Protein 3ICI (pdb70)

Foldseek 3Di:
DPPVVVVCFAAWFFWKKKFFKAFFNRTLGIWMKGWRCVVQVVVVVFQQCQQACVVVHHAAFAFQFAAAAQWKTKTTARPPNHPPHAFTPVGRFAFQRFLPAAQQFFFWKWFDADFGRGGGRMIIGTHTRDRVCRPTIHTTIGTDDCVVSRVVVNPADDDPRRGHPTTMGRNHMHMDGDPDIDGDDSD/DPPVVLPFFAWFFWKKKFFKDFFHRGLGIWMKGWRCVVQVVVRVQQQCQQACVVVHHAAFAFQFAAAAQWKTKTTARPPNHPPHAFTPVGRFAFQRFLPAAQQFFFWKWFDADFGRGGGRMIIGTHTRDRVCRPPIHTTIGTPDCVVSRVVVNPADADPRRGHPTTIGRNHMHIDGDPDIDTDDSD/DDDCVPRND

Organism: Homo sapiens (NCBI:txid9606)

Sequence (382 aa):
GPLGSDEKKGPKKVTVKVYFDLRIGDEDVGRVIFGLLFGKTVPKTVDNFVALATGEKGFGYKNSKFHRVIKDFMIQGGDFTRGDGTGGKSIYGERFPDENFKLKHYGPGWVSMANAGKDTTNGSQFFITTVKTAWLDGKHVVFGKKVLEGMEVVRKVESTKTDSRDKPLKDVIIADCGKIEVEKPFAIAKEGPLGSDEKGPKVTVKVYFDLRIGDEDVGRVIIFGLFGKTVPKTVDNFVALATGEKGFGYKNSSKFHRVIKDFMIQGGDFTRGDGTGGKKSIYGERFPDENFKLKHYGPGWVSMANAGKDTTNGSQFFITTVKTAWLDGKHVVFGKKVLEGMEVVRKVESSTKTDSRDKPLKDVIIADCGKIEVEKPFAIAKEDWNEDMDGE

Radius of gyration: 25.41 Å; Cα contacts (8 Å, |Δi|>4): 1020; chains: 3; bounding box: 58×54×87 Å

GO terms:
  GO:0005515 protein binding (F, IPI)
  GO:0003755 peptidyl-prolyl cis-trans isomerase activity (F, IDA)
  GO:0030593 neutrophil chemotaxis (P, IDA)
  GO:0042470 melanosome (C, EXP)
  GO:0005783 endoplasmic reticulum (C, TAS)
  GO:0048471 perinuclear region of cytoplasm (C, IDA)
  GO:0044794 host-mediated activation of viral process (P, IMP)
  GO:0044829 host-mediated activation of viral genome replication (P, IMP)
  GO:0070063 RNA polymerase binding (F, IPI)
  GO:0005788 endoplasmic reticulum lumen (C, TAS)
  GO:0005829 cytosol (C, TAS)
  GO:0005783 endoplasmic reticulum (C, IDA)
  GO:0006457 protein folding (P, IDA)
  GO:0070062 extracellular exosome (C, HDA)
  GO:0005634 nucleus (C, HDA)
  GO:0005925 focal adhesion (C, HDA)
  GO:0016020 membrane (C, HDA)
  GO:0040018 positive regulation of multicellular organism growth (P, IMP)
  GO:0003723 RNA binding (F, HDA)
  GO:0050821 protein stabilization (P, IMP)

Nearest PDB structures (foldseek):
  4fru-assembly1_A  TM=9.975E-01  e=6.903E-37  Equus caballus
  1cyn-assembly1_A  TM=9.947E-01  e=7.311E-37  Homo sapiens
  4frv-assembly1_A  TM=9.954E-01  e=5.782E-36  Equus caballus
  2rmc-assembly4_G  TM=9.962E-01  e=2.251E-31  Mus musculus
  1h0p-assembly1_A  TM=9.888E-01  e=3.000E-31  Caenorhabditis elegans

CATH classification: 2.40.100.10

B-factor: mean 16.29, std 9.87, range [3.29, 56.65]

Solvent-accessible surface area: 17872 Å² total; per-residue (Å²): 88,103,147,53,83,71,109,163,69,0,0,35,0,31,20,42,0,39,0,36,4,62,19,26,113,114,104,13,32,110,1,21,0,0,0,0,16,130,3,0,52,122,1,3,82,0,0,17,6,0,3,51,31,108,110,73,58,14,0,117,82,10,42,2,16,96,4,50,124,99,50,8,0,17,0,0,2,43,63,156,14,86,30,76,3,5,70,2,42,101,36,118,92,13,85,27,48,32,78,35,3,111,1,34,2,57,1,0,0,0,0,14,44,96,36,176,59,41,1,5,1,18,0,10,1,0,1,46,128,0,50,142,24,36,41,128,30,1,2,0,0,38,12,53,94,8,50,113,5,0,94,87,0,3,65,23,157,48,29,109,160,47,48,3,76,131,25,0,36,0,35,55,12,5,98,58,118,24,156,175,48,73,35,24,44,75,123,90,99,151,65,93,74,126,126,11,16,67,0,32,18,42,0,41,0,38,3,69,15,31,124,110,103,14,32,110,1,16,0,0,0,0,18,150,26,0,59,131,1,2,81,0,0,14,6,1,3,50,31,112,106,71,50,12,0,113,93,10,31,1,3,51,3,54,117,99,51,6,0,25,0,0,1,35,57,47,13,65,30,104,8,6,68,4,42,104,37,118,96,11,85,23,47,32,75,144,12,112,0,32,2,58,2,0,0,0,0,15,44,97,38,164,55,40,1,5,1,19,0,11,1,0,5,46,129,0,50,145,24,41,42,125,29,0,2,0,0,27,14,52,103,11,38,115,8,0,103,95,0,9,64,20,155,47,53,123,130,49,70,6,98,120,39,0,39,0,35,53,12,5,96,60,123,26,167,160,58,72,31,22,41,112,125,169,115,73,58,75,40,2,0,85

Structure (mmCIF, N/CA/C/O backbone):
data_3ICI
#
_entry.id   3ICI
#
_cell.length_a   43.411
_cell.length_b   44.295
_cell.length_c   55.427
_cell.angle_alpha   89.94
_cell.angle_beta   94.46
_cell.angle_gamma   114.03
#
_symmetry.space_group_name_H-M   'P 1'
#
loop_
_entity.id
_entity.type
_entity.pdbx_description
1 polymer 'Peptidyl-prolyl cis-trans isomerase B'
2 polymer Calnexin
3 non-polymer 'ZINC ION'
4 non-polymer '2-(N-MORPHOLINO)-ETHANESULFONIC ACID'
5 water water
#
loop_
_atom_site.group_PDB
_atom_site.id
_atom_site.type_symbol
_atom_site.label_atom_id
_atom_site.label_alt_id
_atom_site.label_comp_id
_atom_site.label_asym_id
_atom_site.label_entity_id
_atom_site.label_seq_id
_atom_site.pdbx_PDB_ins_code
_atom_site.Cartn_x
_atom_site.Cartn_y
_atom_site.Cartn_z
_atom_site.occupancy
_atom_site.B_iso_or_equiv
_atom_site.auth_seq_id
_atom_site.auth_comp_id
_atom_site.auth_asym_id
_atom_site.auth_atom_id
_atom_site.pdbx_PDB_model_num
ATOM 1 N N . GLY A 1 1 ? -9.789 4.648 -39.654 1.00 22.69 -3 GLY A N 1
ATOM 2 C CA . GLY A 1 1 ? -10.450 5.356 -38.537 1.00 21.65 -3 GLY A CA 1
ATOM 3 C C . GLY A 1 1 ? -11.953 5.558 -38.676 1.00 21.19 -3 GLY A C 1
ATOM 4 O O . GLY A 1 1 ? -12.496 6.471 -38.056 1.00 20.90 -3 GLY A O 1
ATOM 5 N N . PRO A 1 2 ? -12.644 4.734 -39.493 1.00 21.06 -2 PRO A N 1
ATOM 6 C CA . PRO A 1 2 ? -14.116 4.828 -39.492 1.00 21.04 -2 PRO A CA 1
ATOM 7 C C . PRO A 1 2 ? -14.723 4.747 -38.083 1.00 20.98 -2 PRO A C 1
ATOM 8 O O . PRO A 1 2 ? -14.306 3.904 -37.284 1.00 20.69 -2 PRO A O 1
ATOM 12 N N . LEU A 1 3 ? -15.703 5.612 -37.801 1.00 21.61 -1 LEU A N 1
ATOM 13 C CA . LEU A 1 3 ? -16.217 5.813 -36.426 1.00 22.09 -1 LEU A CA 1
ATOM 14 C C . LEU A 1 3 ? -17.057 4.675 -35.862 1.00 23.49 -1 LEU A C 1
ATOM 15 O O . LEU A 1 3 ? -17.050 4.446 -34.639 1.00 22.96 -1 LEU A O 1
ATOM 20 N N . GLY A 1 4 ? -17.800 3.994 -36.735 1.00 25.11 0 GLY A N 1
ATOM 21 C CA . GLY A 1 4 ? -18.570 2.814 -36.322 1.00 27.11 0 GLY A CA 1
ATOM 22 C C . GLY A 1 4 ? -17.635 1.769 -35.741 1.00 28.36 0 GLY A C 1
ATOM 23 O O . GLY A 1 4 ? -17.829 1.302 -34.606 1.00 29.27 0 GLY A O 1
ATOM 24 N N . SER A 1 5 ? -16.613 1.417 -36.518 1.00 29.21 1 SER A N 1
ATOM 25 C CA . SER A 1 5 ? -15.567 0.508 -36.076 1.00 30.06 1 SER A CA 1
ATOM 26 C C . SER A 1 5 ? -14.891 1.002 -34.797 1.00 30.41 1 SER A C 1
ATOM 27 O O . SER A 1 5 ? -14.847 0.271 -33.795 1.00 30.54 1 SER A O 1
ATOM 30 N N . ASP A 1 6 ? -14.375 2.235 -34.829 1.00 30.18 2 ASP A N 1
ATOM 31 C CA . ASP A 1 6 ? -13.741 2.849 -33.650 1.00 30.20 2 ASP A CA 1
ATOM 32 C C . ASP A 1 6 ? -14.586 2.675 -32.370 1.00 31.03 2 ASP A C 1
ATOM 33 O O . ASP A 1 6 ? -14.056 2.241 -31.338 1.00 31.30 2 ASP A O 1
ATOM 38 N N . GLU A 1 7 ? -15.879 3.037 -32.443 1.00 31.56 3 GLU A N 1
ATOM 39 C CA . GLU A 1 7 ? -16.821 2.954 -31.301 1.00 31.98 3 GLU A CA 1
ATOM 40 C C . GLU A 1 7 ? -16.920 1.535 -30.732 1.00 31.75 3 GLU A C 1
ATOM 41 O O . GLU A 1 7 ? -17.021 1.348 -29.515 1.00 31.59 3 GLU A O 1
ATOM 47 N N . LYS A 1 8 ? -16.885 0.543 -31.617 1.00 31.42 4 LYS A N 1
ATOM 48 C CA . LYS A 1 8 ? -16.819 -0.854 -31.197 1.00 31.47 4 LYS A CA 1
ATOM 49 C C . LYS A 1 8 ? -15.419 -1.211 -30.678 1.00 31.43 4 LYS A C 1
ATOM 50 O O . LYS A 1 8 ? -14.520 -0.360 -30.576 1.00 30.34 4 LYS A O 1
ATOM 56 N N . LYS A 1 10 ? -12.352 0.814 -28.330 1.00 20.60 6 LYS A N 1
ATOM 57 C CA . LYS A 1 10 ? -12.982 1.495 -27.197 1.00 19.30 6 LYS A CA 1
ATOM 58 C C . LYS A 1 10 ? -12.913 0.644 -25.926 1.00 18.09 6 LYS A C 1
ATOM 59 O O . LYS A 1 10 ? -13.405 -0.493 -25.877 1.00 17.94 6 LYS A O 1
ATOM 65 N N . GLY A 1 11 ? -12.318 1.221 -24.895 1.00 16.22 7 GLY A N 1
ATOM 66 C CA . GLY A 1 11 ? -12.095 0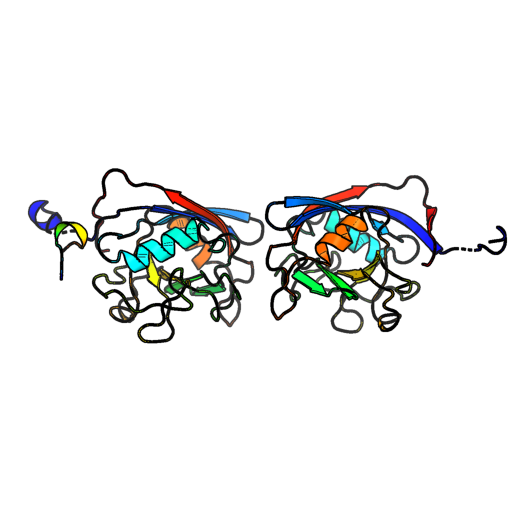.498 -23.646 1.00 14.48 7 GLY A CA 1
ATOM 67 C C . GLY A 1 11 ? -13.026 0.846 -22.496 1.00 13.90 7 GLY A C 1
ATOM 68 O O . GLY A 1 11 ? -14.167 1.336 -22.699 1.00 13.17 7 GLY A O 1
ATOM 69 N N . PRO A 1 12 ? -12.550 0.593 -21.263 1.00 12.74 8 PRO A N 1
ATOM 70 C CA . PRO A 1 12 ? -13.353 0.741 -20.053 1.00 12.07 8 PRO A CA 1
ATOM 71 C C . PRO A 1 12 ? -13.650 2.205 -19.746 1.00 11.16 8 PRO A C 1
ATOM 72 O O . PRO A 1 12 ? -12.974 3.102 -20.263 1.00 9.79 8 PRO A O 1
ATOM 76 N N . LYS A 1 13 ? -14.680 2.427 -18.934 1.00 10.69 9 LYS A N 1
ATOM 77 C CA A LYS A 1 13 ? -15.074 3.776 -18.578 0.50 10.05 9 LYS A CA 1
ATOM 78 C CA B LYS A 1 13 ? -15.103 3.765 -18.551 0.50 10.10 9 LYS A CA 1
ATOM 79 C C . LYS A 1 13 ? -14.395 4.222 -17.298 1.00 8.86 9 LYS A C 1
ATOM 80 O O . LYS A 1 13 ? -14.375 3.494 -16.297 1.00 8.16 9 LYS A O 1
ATOM 91 N N . VAL A 1 14 ? -13.831 5.426 -17.357 1.00 8.55 10 VAL A N 1
ATOM 92 C CA . VAL A 1 14 ? -13.277 6.085 -16.197 1.00 8.15 10 VAL A CA 1
ATOM 93 C C . VAL A 1 14 ? -14.417 6.602 -15.340 1.00 8.11 10 VAL A C 1
ATOM 94 O O . VAL A 1 14 ? -15.262 7.375 -15.824 1.00 8.24 10 VAL A O 1
ATOM 98 N N . THR A 1 15 ? -14.424 6.220 -14.069 1.00 6.96 11 THR A N 1
ATOM 99 C CA . THR A 1 15 ? -15.544 6.547 -13.153 1.00 8.04 11 THR A CA 1
ATOM 100 C C . THR A 1 15 ? -15.138 7.467 -12.002 1.00 7.49 11 THR A C 1
ATOM 101 O O . THR A 1 15 ? -15.993 7.968 -11.249 1.00 7.86 11 THR A O 1
ATOM 105 N N . VAL A 1 16 ? -13.824 7.673 -11.853 1.00 6.70 12 VAL A N 1
ATOM 106 C CA . VAL A 1 16 ? -13.268 8.506 -10.793 1.00 6.09 12 VAL A CA 1
ATOM 107 C C . VAL A 1 16 ? -11.804 8.725 -11.163 1.00 6.17 12 VAL A C 1
ATOM 108 O O . VAL A 1 16 ? -11.231 7.946 -11.914 1.00 6.71 12 VAL A O 1
ATOM 112 N N . LYS A 1 17 ? -11.231 9.795 -10.644 1.00 6.25 13 LYS A N 1
ATOM 113 C CA . LYS A 1 17 ? -9.813 10.140 -10.867 1.00 7.32 13 LYS A CA 1
ATOM 114 C C . LYS A 1 17 ? -9.095 10.270 -9.534 1.00 7.64 13 LYS A C 1
ATOM 115 O O . LYS A 1 17 ? -9.722 10.579 -8.496 1.00 7.62 13 LYS A O 1
ATOM 121 N N . VAL A 1 18 ? -7.781 10.042 -9.585 1.00 7.51 14 VAL A N 1
ATOM 122 C CA . VAL A 1 18 ? -6.893 10.283 -8.468 1.00 7.55 14 VAL A CA 1
ATOM 123 C C . VAL A 1 18 ? -5.726 11.117 -8.975 1.00 7.05 14 VAL A C 1
ATOM 124 O O . VAL A 1 18 ? -5.238 10.896 -10.103 1.00 7.37 14 VAL A O 1
ATOM 128 N N . TYR A 1 19 ? -5.301 12.065 -8.150 1.00 6.85 15 TYR A N 1
ATOM 129 C CA . TYR A 1 19 ? -4.038 12.794 -8.407 1.00 7.64 15 TYR A CA 1
ATOM 130 C C . TYR A 1 19 ? -2.937 12.428 -7.428 1.00 7.18 15 TYR A C 1
ATOM 131 O O . TYR A 1 19 ? -3.183 12.210 -6.226 1.00 5.92 15 TYR A O 1
ATOM 140 N N . PHE A 1 20 ? -1.704 12.403 -7.946 1.00 7.45 16 PHE A N 1
ATOM 141 C CA . PHE A 1 20 ? -0.497 12.401 -7.105 1.00 8.14 16 PHE A CA 1
ATOM 142 C C . PHE A 1 20 ? 0.303 13.641 -7.462 1.00 7.38 16 PHE A C 1
ATOM 143 O O . PHE A 1 20 ? 0.578 13.862 -8.622 1.00 7.96 16 PHE A O 1
ATOM 151 N N . ASP A 1 21 ? 0.701 14.425 -6.458 1.00 8.75 17 ASP A N 1
ATOM 152 C CA . ASP A 1 21 ? 1.763 15.436 -6.647 1.00 9.26 17 ASP A CA 1
ATOM 153 C C . ASP A 1 21 ? 3.081 14.827 -6.188 1.00 9.38 17 ASP A C 1
ATOM 154 O O . ASP A 1 21 ? 3.183 14.371 -5.039 1.00 9.15 17 ASP A O 1
ATOM 159 N N . LEU A 1 22 ? 4.069 14.793 -7.087 1.00 9.47 18 LEU A N 1
ATOM 160 C CA . LEU A 1 22 ? 5.292 14.033 -6.864 1.00 9.32 18 LEU A CA 1
ATOM 161 C C . LEU A 1 22 ? 6.494 14.946 -6.615 1.00 10.10 18 LEU A C 1
ATOM 162 O O . LEU A 1 22 ? 6.520 16.067 -7.106 1.00 11.21 18 LEU A O 1
ATOM 167 N N . ARG A 1 23 ? 7.441 14.432 -5.844 1.00 10.44 19 ARG A N 1
ATOM 168 C CA . ARG A 1 23 ? 8.705 15.142 -5.569 1.00 12.81 19 ARG A CA 1
ATOM 169 C C . ARG A 1 23 ? 9.858 14.200 -5.802 1.00 13.19 19 ARG A C 1
ATOM 170 O O . ARG A 1 23 ? 9.771 13.009 -5.475 1.00 13.75 19 ARG A O 1
ATOM 178 N N . ILE A 1 24 ? 10.939 14.709 -6.391 1.00 13.96 20 ILE A N 1
ATOM 179 C CA . ILE A 1 24 ? 12.158 13.928 -6.499 1.00 14.55 20 ILE A CA 1
ATOM 180 C C . ILE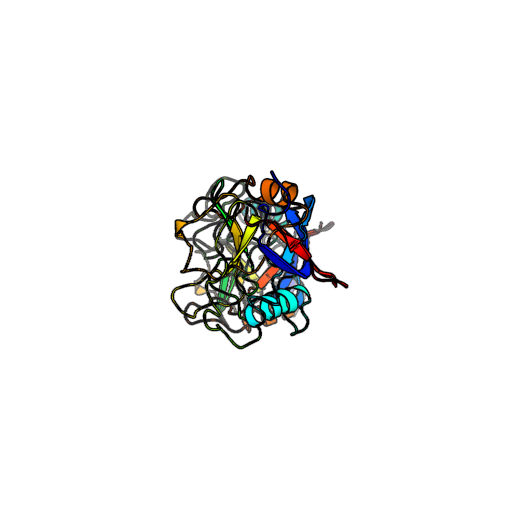 A 1 24 ? 13.230 14.712 -5.767 1.00 15.04 20 ILE A C 1
ATOM 181 O O . ILE A 1 24 ? 13.594 15.798 -6.201 1.00 15.37 20 ILE A O 1
ATOM 186 N N . GLY A 1 25 ? 13.722 14.133 -4.681 1.00 17.01 21 GLY A N 1
ATOM 187 C CA . GLY A 1 25 ? 14.578 14.855 -3.727 1.00 19.07 21 GLY A CA 1
ATOM 188 C C . GLY A 1 25 ? 13.759 16.006 -3.186 1.00 20.68 21 GLY A C 1
ATOM 189 O O . GLY A 1 25 ? 12.602 15.822 -2.793 1.00 20.42 21 GLY A O 1
ATOM 190 N N . ASP A 1 26 ? 14.328 17.209 -3.189 1.00 22.14 22 ASP A N 1
ATOM 191 C CA . ASP A 1 26 ? 13.604 18.374 -2.677 1.00 23.33 22 ASP A CA 1
ATOM 192 C C . ASP A 1 26 ? 12.908 19.165 -3.786 1.00 23.03 22 ASP A C 1
ATOM 193 O O . ASP A 1 26 ? 12.499 20.319 -3.578 1.00 23.58 22 ASP A O 1
ATOM 198 N N . GLU A 1 27 ? 12.775 18.551 -4.958 1.00 22.11 23 GLU A N 1
ATOM 199 C CA . GLU A 1 27 ? 12.203 19.225 -6.116 1.00 22.21 23 GLU A CA 1
ATOM 200 C C . GLU A 1 27 ? 10.789 18.728 -6.447 1.00 20.88 23 GLU A C 1
ATOM 201 O O . GLU A 1 27 ? 10.586 17.533 -6.638 1.00 19.92 23 GLU A O 1
ATOM 207 N N . ASP A 1 28 ? 9.836 19.650 -6.546 1.00 19.94 24 ASP A N 1
ATOM 208 C CA . ASP A 1 28 ? 8.497 19.307 -7.058 1.00 19.59 24 ASP A CA 1
ATOM 209 C C . ASP A 1 28 ? 8.612 19.004 -8.542 1.00 19.08 24 ASP A C 1
ATOM 210 O O . ASP A 1 28 ? 9.213 19.787 -9.300 1.00 19.45 24 ASP A O 1
ATOM 215 N N . VAL A 1 29 ? 8.060 17.867 -8.980 1.00 17.10 25 VAL A N 1
ATOM 216 C CA . VAL A 1 29 ? 8.147 17.519 -10.413 1.00 15.40 25 VAL A CA 1
ATOM 217 C C . VAL A 1 29 ? 6.806 17.520 -11.162 1.00 14.87 25 VAL A C 1
ATOM 218 O O . VAL A 1 29 ? 6.766 17.372 -12.387 1.00 15.06 25 VAL A O 1
ATOM 222 N N . GLY A 1 30 ? 5.712 17.663 -10.434 1.00 13.22 26 GLY A N 1
ATOM 223 C CA . GLY A 1 30 ? 4.420 17.792 -11.086 1.00 11.28 26 GLY A CA 1
ATOM 224 C C . GLY A 1 30 ? 3.374 16.800 -10.625 1.00 10.64 26 GLY A C 1
ATOM 225 O O . GLY A 1 30 ? 3.612 16.002 -9.723 1.00 11.39 26 GLY A O 1
ATOM 226 N N . ARG A 1 31 ? 2.211 16.895 -11.262 1.00 11.33 27 ARG A N 1
ATOM 227 C CA . ARG A 1 31 ? 1.024 16.118 -10.931 1.00 10.70 27 ARG A CA 1
ATOM 228 C C . ARG A 1 31 ? 0.772 15.046 -11.979 1.00 10.15 27 ARG A C 1
ATOM 229 O O . ARG A 1 31 ? 0.899 15.297 -13.191 1.00 10.08 27 ARG A O 1
ATOM 237 N N . VAL A 1 32 ? 0.392 13.863 -11.493 1.00 9.84 28 VAL A N 1
ATOM 238 C CA . VAL A 1 32 ? -0.047 12.772 -12.347 1.00 9.49 28 VAL A CA 1
ATOM 239 C C . VAL A 1 32 ? -1.521 12.536 -11.987 1.00 7.79 28 VAL A C 1
ATOM 240 O O . VAL A 1 32 ? -1.872 12.523 -10.805 1.00 8.72 28 VAL A O 1
ATOM 244 N N . ILE A 1 33 ? -2.356 12.329 -12.997 1.00 7.13 29 ILE A N 1
ATOM 245 C CA . ILE A 1 33 ? -3.788 12.095 -12.776 1.00 7.56 29 ILE A CA 1
ATOM 246 C C . ILE A 1 33 ? -4.139 10.778 -13.425 1.00 5.88 29 ILE A C 1
ATOM 247 O O . ILE A 1 33 ? -3.843 10.573 -14.614 1.00 5.98 29 ILE A O 1
ATOM 252 N N . PHE A 1 34 ? -4.765 9.895 -12.633 1.00 6.49 30 PHE A N 1
ATOM 253 C CA . PHE A 1 34 ? -5.161 8.559 -13.095 1.00 5.58 30 PHE A CA 1
ATOM 254 C C . PHE A 1 34 ? -6.643 8.566 -13.234 1.00 5.64 30 PHE A C 1
ATOM 255 O O . PHE A 1 34 ? -7.338 9.190 -12.452 1.00 6.66 30 PHE A O 1
ATOM 263 N N . GLY A 1 35 ? -7.114 7.863 -14.244 1.00 5.75 31 GLY A N 1
ATOM 264 C CA . GLY A 1 35 ? -8.536 7.580 -14.413 1.00 6.74 31 GLY A CA 1
ATOM 265 C C . GLY A 1 35 ? -8.683 6.126 -14.025 1.00 6.73 31 GLY A C 1
ATOM 266 O O . GLY A 1 35 ? -7.930 5.274 -14.480 1.00 7.68 31 GLY A O 1
ATOM 267 N N . LEU A 1 36 ? -9.660 5.838 -13.165 1.00 6.33 32 LEU A N 1
ATOM 268 C CA A LEU A 1 36 ? -9.822 4.500 -12.613 0.50 5.72 32 LEU A CA 1
ATOM 269 C CA B LEU A 1 36 ? -9.826 4.500 -12.600 0.50 5.66 32 LEU A CA 1
ATOM 270 C C . LEU A 1 36 ? -11.117 3.877 -13.087 1.00 6.13 32 LEU A C 1
ATOM 271 O O . LEU A 1 36 ? -12.089 4.587 -13.291 1.00 5.51 32 LEU A O 1
ATOM 280 N N . PHE A 1 37 ? -11.082 2.564 -13.273 1.00 5.42 33 PHE A N 1
ATOM 281 C CA . PHE A 1 37 ? -12.206 1.828 -13.913 1.00 6.81 33 PHE A CA 1
ATOM 282 C C . PHE A 1 37 ? -13.092 1.174 -12.882 1.00 7.29 33 PHE A C 1
ATOM 283 O O . PHE A 1 37 ? -13.062 -0.059 -12.697 1.00 6.96 33 PHE A O 1
ATOM 291 N N . GLY A 1 38 ? -13.879 2.013 -12.220 1.00 8.81 34 GLY A N 1
ATOM 292 C CA . GLY A 1 38 ? -14.616 1.597 -11.029 1.00 9.76 34 GLY A CA 1
ATOM 293 C C . GLY A 1 38 ? -15.849 0.769 -11.288 1.00 11.32 34 GLY A C 1
ATOM 294 O O . GLY A 1 38 ? -16.404 0.208 -10.352 1.00 12.93 34 GLY A O 1
ATOM 295 N N . LYS A 1 39 ? -16.294 0.696 -12.535 1.00 10.91 35 LYS A N 1
ATOM 296 C CA . LYS A 1 39 ? -17.348 -0.284 -12.879 1.00 12.13 35 LYS A CA 1
ATOM 297 C C . LYS A 1 39 ? -16.782 -1.637 -13.309 1.00 11.77 35 LYS A C 1
ATOM 298 O O . LYS A 1 39 ? -17.500 -2.650 -13.311 1.00 12.82 35 LYS A O 1
ATOM 304 N N . THR A 1 40 ? -15.507 -1.669 -13.683 1.00 9.59 36 THR A N 1
ATOM 305 C CA . THR A 1 40 ? -14.870 -2.882 -14.183 1.00 9.56 36 THR A CA 1
ATOM 306 C C . THR A 1 40 ? -14.208 -3.667 -13.051 1.00 9.04 36 THR A C 1
ATOM 307 O O . THR A 1 40 ? -14.318 -4.899 -12.980 1.00 9.58 36 THR A O 1
ATOM 311 N N . VAL A 1 41 ? -13.512 -2.931 -12.181 1.00 8.03 37 VAL A N 1
ATOM 312 C CA . VAL A 1 41 ? -12.872 -3.527 -11.001 1.00 7.34 37 VAL A CA 1
ATOM 313 C C . VAL A 1 41 ? -13.195 -2.681 -9.769 1.00 6.64 37 VAL A C 1
ATOM 314 O O . VAL A 1 41 ? -12.333 -1.972 -9.226 1.00 6.38 37 VAL A O 1
ATOM 318 N N . PRO A 1 42 ? -14.459 -2.700 -9.343 1.00 6.60 38 PRO A N 1
ATOM 319 C CA . PRO A 1 42 ? -14.869 -1.798 -8.276 1.00 7.16 38 PRO A CA 1
ATOM 320 C C . PRO A 1 42 ? -14.093 -1.956 -6.956 1.00 7.02 38 PRO A C 1
ATOM 321 O O . PRO A 1 42 ? -13.822 -0.954 -6.286 1.00 8.03 38 PRO A O 1
ATOM 325 N N . LYS A 1 43 ? -13.774 -3.189 -6.562 1.00 7.29 39 LYS A N 1
ATOM 326 C CA . LYS A 1 43 ? -13.190 -3.398 -5.246 1.00 7.47 39 LYS A CA 1
ATOM 327 C C . LYS A 1 43 ? -11.760 -2.885 -5.270 1.00 6.83 39 LYS A C 1
ATOM 328 O O . LYS A 1 43 ? -11.286 -2.315 -4.324 1.00 7.11 39 LYS A O 1
ATOM 334 N N . THR A 1 44 ? -11.124 -3.103 -6.402 1.00 4.64 40 THR A N 1
ATOM 335 C CA . THR A 1 44 ? -9.705 -2.721 -6.567 1.00 4.83 40 THR A CA 1
ATOM 336 C C . THR A 1 44 ? -9.593 -1.210 -6.641 1.00 5.33 40 THR A C 1
ATOM 337 O O . THR A 1 44 ? -8.659 -0.574 -6.076 1.00 5.93 40 THR A O 1
ATOM 341 N N . VAL A 1 45 ? -10.516 -0.610 -7.387 1.00 5.18 41 VAL A N 1
ATOM 342 C CA . VAL A 1 45 ? -10.555 0.852 -7.506 1.00 6.34 41 VAL A CA 1
ATOM 343 C C . VAL A 1 45 ? -10.882 1.483 -6.151 1.00 6.52 41 VAL A C 1
ATOM 344 O O . VAL A 1 45 ? -10.229 2.437 -5.742 1.00 5.74 41 VAL A O 1
ATOM 348 N N . ASP A 1 46 ? -11.886 0.953 -5.454 1.00 6.73 42 ASP A N 1
ATOM 349 C CA . ASP A 1 46 ? -12.226 1.501 -4.109 1.00 8.13 42 ASP A CA 1
ATOM 350 C C . ASP A 1 46 ? -11.037 1.503 -3.142 1.00 7.79 42 ASP A C 1
ATOM 351 O O . ASP A 1 46 ? -10.830 2.467 -2.422 1.00 7.50 42 ASP A O 1
ATOM 356 N N . ASN A 1 47 ? -10.242 0.427 -3.165 1.00 6.52 43 ASN A N 1
ATOM 357 C CA . ASN A 1 47 ? -9.025 0.331 -2.364 1.00 6.76 43 ASN A CA 1
ATOM 358 C C . ASN A 1 47 ? -8.022 1.439 -2.755 1.00 5.71 43 ASN A C 1
ATOM 359 O O . ASN A 1 47 ? -7.549 2.208 -1.915 1.00 6.19 43 ASN A O 1
ATOM 364 N N . PHE A 1 48 ? -7.692 1.531 -4.045 1.00 4.99 44 PHE A N 1
ATOM 365 C CA . PHE A 1 48 ? -6.743 2.584 -4.485 1.00 4.89 44 PHE A CA 1
ATOM 366 C C . PHE A 1 48 ? -7.183 4.013 -4.121 1.00 5.98 44 PHE A C 1
ATOM 367 O O . PHE A 1 48 ? -6.380 4.811 -3.609 1.00 5.38 44 PHE A O 1
ATOM 375 N N . VAL A 1 49 ? -8.453 4.324 -4.376 1.00 6.45 45 VAL A N 1
ATOM 376 C CA . VAL A 1 49 ? -8.996 5.647 -4.148 1.00 5.66 45 VAL A CA 1
ATOM 377 C C . VAL A 1 49 ? -8.997 5.970 -2.645 1.00 5.61 45 VAL A C 1
ATOM 378 O O . VAL A 1 49 ? -8.587 7.073 -2.245 1.00 5.58 45 VAL A O 1
ATOM 382 N N . ALA A 1 50 ? -9.375 4.984 -1.837 1.00 5.56 46 ALA A N 1
ATOM 383 C CA . ALA A 1 50 ? -9.407 5.177 -0.358 1.00 6.07 46 ALA A CA 1
ATOM 384 C C . ALA A 1 50 ? -7.990 5.468 0.135 1.00 7.17 46 ALA A C 1
ATOM 385 O O . ALA A 1 50 ? -7.781 6.341 0.963 1.00 8.97 46 ALA A O 1
ATOM 387 N N . LEU A 1 51 ? -7.018 4.772 -0.416 1.00 6.83 47 LEU A N 1
ATOM 388 C CA . LEU A 1 51 ? -5.627 4.986 0.013 1.00 6.78 47 LEU A CA 1
ATOM 389 C C . LEU A 1 51 ? -5.078 6.309 -0.459 1.00 7.03 47 LEU A C 1
ATOM 390 O O . LEU A 1 51 ? -4.243 6.952 0.246 1.00 6.54 47 LEU A O 1
ATOM 395 N N . ALA A 1 52 ? -5.549 6.766 -1.623 1.00 7.29 48 ALA A N 1
ATOM 396 C CA . ALA A 1 52 ? -5.213 8.109 -2.092 1.00 7.43 48 ALA A CA 1
ATOM 397 C C . ALA A 1 52 ? -5.834 9.215 -1.225 1.00 9.08 48 ALA A C 1
ATOM 398 O O . ALA A 1 52 ? -5.196 10.208 -0.970 1.00 9.84 48 ALA A O 1
ATOM 400 N N . THR A 1 53 ? -7.082 9.049 -0.769 1.00 8.20 49 THR A N 1
ATOM 401 C CA . THR A 1 53 ? -7.687 10.077 0.098 1.00 9.32 49 THR A CA 1
ATOM 402 C C . THR A 1 53 ? -7.166 10.014 1.527 1.00 9.78 49 THR A C 1
ATOM 403 O O . THR A 1 53 ? -7.191 11.024 2.244 1.00 10.46 49 THR A O 1
ATOM 407 N N . GLY A 1 54 ? -6.701 8.837 1.955 1.00 9.32 50 GLY A N 1
ATOM 408 C CA . GLY A 1 54 ? -6.268 8.674 3.332 1.00 10.46 50 GLY A CA 1
ATOM 409 C C . GLY A 1 54 ? -7.432 8.505 4.285 1.00 10.30 50 GLY A C 1
ATOM 410 O O . GLY A 1 54 ? -7.243 8.530 5.502 1.00 11.05 50 GLY A O 1
ATOM 411 N N . GLU A 1 55 ? -8.618 8.236 3.743 1.00 10.14 51 GLU A N 1
ATOM 412 C CA . GLU A 1 55 ? -9.837 8.196 4.557 1.00 10.79 51 GLU A CA 1
ATOM 413 C C . GLU A 1 55 ? -9.925 7.125 5.620 1.00 10.18 51 GLU A C 1
ATOM 414 O O . GLU A 1 55 ? -10.773 7.234 6.517 1.00 9.75 51 GLU A O 1
ATOM 420 N N . LYS A 1 56 ? -9.100 6.086 5.518 1.00 10.15 52 LYS A N 1
ATOM 421 C CA . LYS A 1 56 ? -9.066 5.037 6.553 1.00 11.22 52 LYS A CA 1
ATOM 422 C C . LYS A 1 56 ? -8.056 5.330 7.676 1.00 10.32 52 LYS A C 1
ATOM 423 O O . LYS A 1 56 ? -7.879 4.508 8.591 1.00 10.50 52 LYS A O 1
ATOM 429 N N . GLY A 1 57 ? -7.389 6.481 7.598 1.00 11.04 53 GLY A N 1
ATOM 430 C CA . GLY A 1 57 ? -6.358 6.838 8.569 1.00 11.73 53 GLY A CA 1
ATOM 431 C C . GLY A 1 57 ? -4.952 6.440 8.174 1.00 11.29 53 GLY A C 1
ATOM 432 O O . GLY A 1 57 ? -3.986 6.666 8.922 1.00 12.47 53 GLY A O 1
ATOM 433 N N . PHE A 1 58 ? -4.825 5.893 6.964 1.00 10.53 54 PHE A N 1
ATOM 434 C CA . PHE A 1 58 ? -3.532 5.520 6.413 1.00 10.02 54 PHE A CA 1
ATOM 435 C C . PHE A 1 58 ? -3.655 5.581 4.892 1.00 10.35 54 PHE A C 1
ATOM 436 O O . PHE A 1 58 ? -4.762 5.612 4.333 1.00 10.31 54 PHE A O 1
ATOM 444 N N . GLY A 1 59 ? -2.520 5.603 4.215 1.00 9.80 55 GLY A N 1
ATOM 445 C CA . GLY A 1 59 ? -2.555 5.574 2.762 1.00 9.57 55 GLY A CA 1
ATOM 446 C C . GLY A 1 59 ? -1.298 6.106 2.136 1.00 8.92 55 GLY A C 1
ATOM 447 O O . GLY A 1 59 ? -0.225 6.070 2.765 1.00 8.57 55 GLY A O 1
ATOM 448 N N . TYR A 1 60 ? -1.440 6.588 0.895 1.00 8.05 56 TYR A N 1
ATOM 449 C CA . TYR A 1 60 ? -0.282 6.868 0.048 1.00 7.91 56 TYR A CA 1
ATOM 450 C C . TYR A 1 60 ? 0.483 8.141 0.350 1.00 8.91 56 TYR A C 1
ATOM 451 O O . TYR A 1 60 ? 1.663 8.233 -0.022 1.00 9.35 56 TYR A O 1
ATOM 460 N N . LYS A 1 61 ? -0.164 9.130 0.972 1.00 9.75 57 LYS A N 1
ATOM 461 C CA . LYS A 1 61 ? 0.519 10.421 1.188 1.00 11.25 57 LYS A CA 1
ATOM 462 C C . LYS A 1 61 ? 1.849 10.186 1.895 1.00 11.23 57 LYS A C 1
ATOM 463 O O . LYS A 1 61 ? 1.908 9.420 2.873 1.00 11.44 57 LYS A O 1
ATOM 469 N N . ASN A 1 62 ? 2.898 10.855 1.420 1.00 11.94 58 ASN A N 1
ATOM 470 C CA . ASN A 1 62 ? 4.273 10.702 1.943 1.00 13.02 58 ASN A CA 1
ATOM 471 C C . ASN A 1 62 ? 5.049 9.409 1.646 1.00 13.86 58 ASN A C 1
ATOM 472 O O . ASN A 1 62 ? 6.258 9.327 1.946 1.00 14.95 58 ASN A O 1
ATOM 477 N N . SER A 1 63 ? 4.404 8.416 1.029 1.00 12.05 59 SER A N 1
ATOM 478 C CA . SER A 1 63 ? 5.115 7.185 0.640 1.00 12.60 59 SER A CA 1
ATOM 479 C C . SER A 1 63 ? 5.966 7.372 -0.615 1.00 12.31 59 SER A C 1
ATOM 480 O O . SER A 1 63 ? 5.799 8.357 -1.328 1.00 11.58 59 SER A O 1
ATOM 483 N N . LYS A 1 64 ? 6.876 6.434 -0.878 1.00 13.25 60 LYS A N 1
ATOM 484 C CA . LYS A 1 64 ? 7.840 6.557 -1.986 1.00 14.57 60 LYS A CA 1
ATOM 485 C C . LYS A 1 64 ? 7.555 5.611 -3.140 1.00 13.94 60 LYS A C 1
ATOM 486 O O . LYS A 1 64 ? 6.882 4.595 -2.958 1.00 14.31 60 LYS A O 1
ATOM 492 N N . PHE A 1 65 ? 8.088 5.951 -4.315 1.00 13.03 61 PHE A N 1
ATOM 493 C CA . PHE A 1 65 ? 8.268 4.989 -5.404 1.00 12.38 61 PHE A CA 1
ATOM 494 C C . PHE A 1 65 ? 9.586 4.321 -5.167 1.00 12.69 61 PHE A C 1
ATOM 495 O O . PHE A 1 65 ? 10.643 4.911 -5.469 1.00 13.78 61 PHE A O 1
ATOM 503 N N . HIS A 1 66 ? 9.536 3.117 -4.598 1.00 11.89 62 HIS A N 1
ATOM 504 C CA . HIS A 1 66 ? 10.746 2.452 -4.090 1.00 12.91 62 HIS A CA 1
ATOM 505 C C . HIS A 1 66 ? 11.488 1.668 -5.165 1.00 13.26 62 HIS A C 1
ATOM 506 O O . HIS A 1 66 ? 12.633 1.240 -4.958 1.00 13.11 62 HIS A O 1
ATOM 513 N N . ARG A 1 67 ? 10.831 1.459 -6.308 1.00 12.41 63 ARG A N 1
ATOM 514 C CA . ARG A 1 67 ? 11.517 0.822 -7.426 1.00 12.20 63 ARG A CA 1
ATOM 515 C C . ARG A 1 67 ? 11.143 1.435 -8.769 1.00 12.48 63 ARG A C 1
ATOM 516 O O . ARG A 1 67 ? 9.958 1.635 -9.067 1.00 11.27 63 ARG A O 1
ATOM 524 N N . VAL A 1 68 ? 12.189 1.731 -9.547 1.00 10.86 64 VAL A N 1
ATOM 525 C CA . VAL A 1 68 ? 12.063 2.304 -10.879 1.00 11.36 64 VAL A CA 1
ATOM 526 C C . VAL A 1 68 ? 12.908 1.471 -11.848 1.00 11.99 64 VAL A C 1
ATOM 527 O O . VAL A 1 68 ? 14.118 1.272 -11.649 1.00 11.64 64 VAL A O 1
ATOM 531 N N . ILE A 1 69 ? 12.269 0.962 -12.899 1.00 11.86 65 ILE A N 1
ATOM 532 C CA . ILE A 1 69 ? 13.010 0.238 -13.953 1.00 11.86 65 ILE A CA 1
ATOM 533 C C . ILE A 1 69 ? 12.696 0.899 -15.289 1.00 12.01 65 ILE A C 1
ATOM 534 O O . ILE A 1 69 ? 11.569 0.795 -15.798 1.00 10.86 65 ILE A O 1
ATOM 539 N N . LYS A 1 70 ? 13.678 1.623 -15.837 1.00 11.73 66 LYS A N 1
ATOM 540 C CA . LYS A 1 70 ? 13.502 2.287 -17.133 1.00 13.17 66 LYS A CA 1
ATOM 541 C C . LYS A 1 70 ? 13.067 1.283 -18.210 1.00 12.70 66 LYS A C 1
ATOM 542 O O . LYS A 1 70 ? 13.573 0.156 -18.254 1.00 12.84 66 LYS A O 1
ATOM 548 N N . ASP A 1 71 ? 12.144 1.714 -19.065 1.00 13.97 67 ASP A N 1
ATOM 549 C CA . ASP A 1 71 ? 11.594 0.900 -20.172 1.00 14.10 67 ASP A CA 1
ATOM 550 C C . ASP A 1 71 ? 10.789 -0.267 -19.616 1.00 13.36 67 ASP A C 1
ATOM 551 O O . ASP A 1 71 ? 10.610 -1.299 -20.288 1.00 13.14 67 ASP A O 1
ATOM 556 N N . PHE A 1 72 ? 10.334 -0.130 -18.366 1.00 11.77 68 PHE A N 1
ATOM 557 C CA . PHE A 1 72 ? 9.454 -1.158 -17.787 1.00 10.41 68 PHE A CA 1
ATOM 558 C C . PHE A 1 72 ? 8.335 -0.531 -16.964 1.00 10.70 68 PHE A C 1
ATOM 559 O O . PHE A 1 72 ? 7.161 -0.483 -17.421 1.00 10.04 68 PHE A O 1
ATOM 567 N N . MET A 1 73 ? 8.676 -0.045 -15.770 1.00 9.39 69 MET A N 1
ATOM 568 C CA . MET A 1 73 ? 7.635 0.480 -14.873 1.00 10.04 69 MET A CA 1
ATOM 569 C C . MET A 1 73 ? 8.212 1.246 -13.713 1.00 9.66 69 MET A C 1
ATOM 570 O O . MET A 1 73 ? 9.431 1.254 -13.498 1.00 9.96 69 MET A O 1
ATOM 575 N N . ILE A 1 74 ? 7.341 1.945 -13.003 1.00 8.12 70 ILE A N 1
ATOM 576 C CA . ILE A 1 74 ? 7.714 2.558 -11.702 1.00 8.41 70 ILE A CA 1
ATOM 577 C C . ILE A 1 74 ? 6.722 1.979 -10.693 1.00 8.92 70 ILE A C 1
ATOM 578 O O . ILE A 1 74 ? 5.561 1.742 -11.046 1.00 8.82 70 ILE A O 1
ATOM 583 N N . GLN A 1 75 ? 7.189 1.684 -9.483 1.00 9.28 71 GLN A N 1
ATOM 584 C CA . GLN A 1 75 ? 6.387 0.971 -8.492 1.00 9.52 71 GLN A CA 1
ATOM 585 C C . GLN A 1 75 ? 6.397 1.676 -7.146 1.00 9.61 71 GLN A C 1
ATOM 586 O O . GLN A 1 75 ? 7.434 2.170 -6.703 1.00 8.76 71 GLN A O 1
ATOM 592 N N . GLY A 1 76 ? 5.246 1.684 -6.481 1.00 9.07 72 GLY A N 1
ATOM 593 C CA . GLY A 1 76 ? 5.161 2.273 -5.141 1.00 9.19 72 GLY A CA 1
ATOM 594 C C . GLY A 1 76 ? 3.980 1.724 -4.351 1.00 9.61 72 GLY A C 1
ATOM 595 O O . GLY A 1 76 ? 3.568 0.588 -4.582 1.00 8.60 72 GLY A O 1
ATOM 596 N N . GLY A 1 77 ? 3.502 2.514 -3.383 1.00 8.76 73 GLY A N 1
ATOM 597 C CA . GLY A 1 77 ? 2.364 2.141 -2.503 1.00 10.11 73 GLY A CA 1
ATOM 598 C C . GLY A 1 77 ? 2.684 1.322 -1.247 1.00 11.25 73 GLY A C 1
ATOM 599 O O . GLY A 1 77 ? 1.779 0.860 -0.551 1.00 12.21 73 GLY A O 1
ATOM 600 N N . ASP A 1 78 ? 3.968 1.124 -0.956 1.00 11.54 74 ASP A N 1
ATOM 601 C CA . ASP A 1 78 ? 4.362 0.486 0.302 1.00 12.35 74 ASP A CA 1
ATOM 602 C C . ASP A 1 78 ? 4.479 1.577 1.357 1.00 13.16 74 ASP A C 1
ATOM 603 O O . ASP A 1 78 ? 5.560 2.154 1.582 1.00 13.37 74 ASP A O 1
ATOM 608 N N . PHE A 1 79 ? 3.370 1.892 1.998 1.00 13.46 75 PHE A N 1
ATOM 609 C CA . PHE A 1 79 ? 3.368 2.989 2.944 1.00 14.11 75 PHE A CA 1
ATOM 610 C C . PHE A 1 79 ? 3.743 2.559 4.368 1.00 15.31 75 PHE A C 1
ATOM 611 O O . PHE A 1 79 ? 3.735 3.374 5.295 1.00 16.77 75 PHE A O 1
ATOM 619 N N . THR A 1 80 ? 4.055 1.280 4.561 1.00 16.20 76 THR A N 1
ATOM 620 C CA . THR A 1 80 ? 4.419 0.804 5.917 1.00 17.63 76 THR A CA 1
ATOM 621 C C . THR A 1 80 ? 5.918 0.520 6.042 1.00 18.87 76 THR A C 1
ATOM 622 O O . THR A 1 80 ? 6.488 0.719 7.107 1.00 19.76 76 THR A O 1
ATOM 626 N N . ARG A 1 81 ? 6.558 0.071 4.962 1.00 20.08 77 ARG A N 1
ATOM 627 C CA . ARG A 1 81 ? 8.000 -0.229 5.007 1.00 21.85 77 ARG A CA 1
ATOM 628 C C . ARG A 1 81 ? 8.843 0.410 3.896 1.00 22.02 77 ARG A C 1
ATOM 629 O O . ARG A 1 81 ? 10.076 0.425 3.984 1.00 22.16 77 ARG A O 1
ATOM 637 N N . GLY A 1 82 ? 8.181 0.938 2.867 1.00 21.32 78 GLY A N 1
ATOM 638 C CA . GLY A 1 82 ? 8.847 1.614 1.742 1.00 21.83 78 GLY A CA 1
ATOM 639 C C . GLY A 1 82 ? 9.910 0.848 0.978 1.00 21.85 78 GLY A C 1
ATOM 640 O O . GLY A 1 82 ? 10.852 1.453 0.452 1.00 21.22 78 GLY A O 1
ATOM 641 N N . ASP A 1 83 ? 9.767 -0.472 0.902 1.00 22.35 79 ASP A N 1
ATOM 642 C CA . ASP A 1 83 ? 10.761 -1.305 0.199 1.00 22.95 79 ASP A CA 1
ATOM 643 C C . ASP A 1 83 ? 10.169 -2.484 -0.563 1.00 22.58 79 ASP A C 1
ATOM 644 O O . ASP A 1 83 ? 10.903 -3.328 -1.087 1.00 22.41 79 ASP A O 1
ATOM 649 N N . GLY A 1 84 ? 8.844 -2.557 -0.620 1.00 21.79 80 GLY A N 1
ATOM 650 C CA . GLY A 1 84 ? 8.197 -3.659 -1.315 1.00 21.38 80 GLY A CA 1
ATOM 651 C C . GLY A 1 84 ? 7.719 -4.801 -0.450 1.00 21.36 80 GLY A C 1
ATOM 652 O O . GLY A 1 84 ? 7.073 -5.727 -0.943 1.00 22.10 80 GLY A O 1
ATOM 653 N N . THR A 1 85 ? 8.007 -4.762 0.847 1.00 20.59 81 THR A N 1
ATOM 654 C CA . THR A 1 85 ? 7.566 -5.856 1.710 1.00 20.64 81 THR A CA 1
ATOM 655 C C . THR A 1 85 ? 6.319 -5.501 2.507 1.00 19.77 81 THR A C 1
ATOM 656 O O . THR A 1 85 ? 5.796 -6.328 3.255 1.00 21.01 81 THR A O 1
ATOM 660 N N . GLY A 1 86 ? 5.826 -4.279 2.341 1.00 17.94 82 GLY A N 1
ATOM 661 C CA . GLY A 1 86 ? 4.768 -3.807 3.210 1.00 15.64 82 GLY A CA 1
ATOM 662 C C . GLY A 1 86 ? 3.523 -3.300 2.507 1.00 14.87 82 GLY A C 1
ATOM 663 O O . GLY A 1 86 ? 3.222 -3.672 1.364 1.00 13.86 82 GLY A O 1
ATOM 664 N N . GLY A 1 87 ? 2.815 -2.436 3.217 1.00 12.99 83 GLY A N 1
ATOM 665 C CA . GLY A 1 87 ? 1.496 -1.973 2.796 1.00 12.01 83 GLY A CA 1
ATOM 666 C C . GLY A 1 87 ? 0.398 -2.932 3.204 1.00 11.73 83 GLY A C 1
ATOM 667 O O . GLY A 1 87 ? 0.642 -4.059 3.658 1.00 11.49 83 GLY A O 1
ATOM 668 N N . LYS A 1 88 ? -0.830 -2.455 3.071 1.00 10.94 84 LYS A N 1
ATOM 669 C CA . LYS A 1 88 ? -2.021 -3.243 3.376 1.00 10.70 84 LYS A CA 1
ATOM 670 C C . LYS A 1 88 ? -3.201 -2.637 2.638 1.00 10.17 84 LYS A C 1
ATOM 671 O O . LYS A 1 88 ? -3.185 -1.465 2.265 1.00 9.28 84 LYS A O 1
ATOM 677 N N . SER A 1 89 ? -4.244 -3.428 2.430 1.00 9.19 85 SER A N 1
ATOM 678 C CA . SER A 1 89 ? -5.437 -2.914 1.756 1.00 9.80 85 SER A CA 1
ATOM 679 C C . SER A 1 89 ? -6.462 -2.402 2.760 1.00 9.44 85 SER A C 1
ATOM 680 O O . SER A 1 89 ? -6.283 -2.551 3.983 1.00 10.27 85 SER A O 1
ATOM 683 N N . ILE A 1 90 ? -7.531 -1.780 2.244 1.00 9.94 86 ILE A N 1
ATOM 684 C CA . ILE A 1 90 ? -8.615 -1.307 3.094 1.00 10.38 86 ILE A CA 1
ATOM 685 C C . ILE A 1 90 ? -9.495 -2.489 3.549 1.00 11.89 86 ILE A C 1
ATOM 686 O O . ILE A 1 90 ? -10.383 -2.314 4.399 1.00 13.20 86 ILE A O 1
ATOM 691 N N . TYR A 1 91 ? -9.246 -3.687 3.001 1.00 12.29 87 TYR A N 1
ATOM 692 C CA . TYR A 1 91 ? -10.032 -4.892 3.334 1.00 12.78 87 TYR A CA 1
ATOM 693 C C . TYR A 1 91 ? -9.299 -5.828 4.294 1.00 13.77 87 TYR A C 1
ATOM 694 O O . TYR A 1 91 ? -9.844 -6.841 4.715 1.00 16.39 87 TYR A O 1
ATOM 703 N N . GLY A 1 92 ? -8.072 -5.495 4.639 1.00 13.65 88 GLY A N 1
ATOM 704 C CA . GLY A 1 92 ? -7.254 -6.418 5.415 1.00 13.29 88 GLY A CA 1
ATOM 705 C C . GLY A 1 92 ? -5.866 -6.400 4.825 1.00 12.73 88 GLY A C 1
ATOM 706 O O . GLY A 1 92 ? -5.598 -5.637 3.922 1.00 12.53 88 GLY A O 1
ATOM 707 N N . GLU A 1 93 ? -4.988 -7.275 5.294 1.00 11.96 89 GLU A N 1
ATOM 708 C CA . GLU A 1 93 ? -3.608 -7.214 4.837 1.00 11.73 89 GLU A CA 1
ATOM 709 C C . GLU A 1 93 ? -3.519 -7.290 3.315 1.00 10.75 89 GLU A C 1
ATOM 710 O O . GLU A 1 93 ? -2.782 -6.517 2.680 1.00 10.49 89 GLU A O 1
ATOM 716 N N . ARG A 1 94 ? -4.279 -8.226 2.754 1.00 10.55 90 ARG A N 1
ATOM 717 C CA . ARG A 1 94 ? -4.295 -8.453 1.321 1.00 9.71 90 ARG A CA 1
ATOM 718 C C . ARG A 1 94 ? -5.709 -8.797 0.906 1.00 10.37 90 ARG A C 1
ATOM 719 O O . ARG A 1 94 ? -6.582 -8.988 1.754 1.00 11.87 90 ARG A O 1
ATOM 727 N N . PHE A 1 95 ? -5.951 -8.851 -0.400 1.00 10.24 91 PHE A N 1
ATOM 728 C CA . PHE A 1 95 ? -7.291 -9.198 -0.922 1.00 9.28 91 PHE A CA 1
ATOM 729 C C . PHE A 1 95 ? -7.175 -9.884 -2.278 1.00 9.04 91 PHE A C 1
ATOM 730 O O . PHE A 1 95 ? -6.181 -9.753 -2.963 1.00 8.11 91 PHE A O 1
ATOM 738 N N . PRO A 1 96 ? -8.182 -10.657 -2.650 1.00 9.35 92 PRO A N 1
ATOM 739 C CA . PRO A 1 96 ? -8.037 -11.456 -3.863 1.00 9.76 92 PRO A CA 1
ATOM 740 C C . PRO A 1 96 ? -8.027 -10.700 -5.178 1.00 9.08 92 PRO A C 1
ATOM 741 O O . PRO A 1 96 ? -8.437 -9.517 -5.264 1.00 8.76 92 PRO A O 1
ATOM 745 N N . ASP A 1 97 ? -7.573 -11.396 -6.223 1.00 8.40 93 ASP A N 1
ATOM 746 C CA . ASP A 1 97 ? -7.680 -10.861 -7.582 1.00 9.02 93 ASP A CA 1
ATOM 747 C C . ASP A 1 97 ? -9.135 -10.737 -7.972 1.00 8.61 93 ASP A C 1
ATOM 748 O O . ASP A 1 97 ? -9.861 -11.740 -8.040 1.00 9.78 93 ASP A O 1
ATOM 753 N N . GLU A 1 98 ? -9.562 -9.517 -8.250 1.00 8.99 94 GLU A N 1
ATOM 754 C CA . GLU A 1 98 ? -10.953 -9.253 -8.606 1.00 8.88 94 GLU A CA 1
ATOM 755 C C . GLU A 1 98 ? -11.359 -9.839 -9.974 1.00 9.62 94 GLU A C 1
ATOM 756 O O . GLU A 1 98 ? -12.356 -10.578 -10.104 1.00 10.29 94 GLU A O 1
ATOM 762 N N . ASN A 1 99 ? -10.634 -9.455 -11.012 1.00 8.55 95 ASN A N 1
ATOM 763 C CA . ASN A 1 99 ? -10.768 -10.068 -12.346 1.00 8.37 95 ASN A CA 1
ATOM 764 C C . ASN A 1 99 ? -9.577 -9.640 -13.155 1.00 8.95 95 ASN A C 1
ATOM 765 O O . ASN A 1 99 ? -8.789 -8.813 -12.685 1.00 8.70 95 ASN A O 1
ATOM 770 N N . PHE A 1 100 ? -9.428 -10.238 -14.341 1.00 8.60 96 PHE A N 1
ATOM 771 C CA . PHE A 1 100 ? -8.359 -9.862 -15.265 1.00 10.12 96 PHE A CA 1
ATOM 772 C C . PHE A 1 100 ? -8.957 -9.376 -16.572 1.00 9.93 96 PHE A C 1
ATOM 773 O O . PHE A 1 100 ? -8.447 -9.671 -17.684 1.00 10.31 96 PHE A O 1
ATOM 781 N N . LYS A 1 101 ? -10.045 -8.618 -16.427 1.00 9.24 97 LYS A N 1
ATOM 782 C CA . LYS A 1 101 ? -10.761 -8.085 -17.589 1.00 9.92 97 LYS A CA 1
ATOM 783 C C . LYS A 1 101 ? -9.838 -7.217 -18.435 1.00 10.43 97 LYS A C 1
ATOM 784 O O . LYS A 1 101 ? -9.864 -7.265 -19.683 1.00 10.94 97 LYS A O 1
ATOM 790 N N . LEU A 1 102 ? -8.992 -6.451 -17.753 1.00 9.31 98 LEU A N 1
ATOM 791 C CA . LEU A 1 102 ? -8.177 -5.456 -18.445 1.00 9.05 98 LEU A CA 1
ATOM 792 C C . LEU A 1 102 ? -6.728 -5.893 -18.568 1.00 8.44 98 LEU A C 1
ATOM 793 O O . LEU A 1 102 ? -6.223 -6.637 -17.735 1.00 8.44 98 LEU A O 1
ATOM 798 N N . LYS A 1 103 ? -6.088 -5.470 -19.660 1.00 7.65 99 LYS A N 1
ATOM 799 C CA . LYS A 1 103 ? -4.686 -5.847 -19.901 1.00 7.58 99 LYS A CA 1
ATOM 800 C C . LYS A 1 103 ? -3.777 -4.656 -19.709 1.00 6.07 99 LYS A C 1
ATOM 801 O O . LYS A 1 103 ? -4.214 -3.528 -19.555 1.00 7.37 99 LYS A O 1
ATOM 807 N N . HIS A 1 104 ? -2.480 -4.929 -19.718 1.00 6.64 100 HIS A N 1
ATOM 808 C CA . HIS A 1 104 ? -1.476 -3.858 -19.674 1.00 8.64 100 HIS A CA 1
ATOM 809 C C . HIS A 1 104 ? -1.251 -3.378 -21.112 1.00 9.15 100 HIS A C 1
ATOM 810 O O . HIS A 1 104 ? -0.243 -3.719 -21.769 1.00 10.45 100 HIS A O 1
ATOM 817 N N . TYR A 1 105 ? -2.191 -2.568 -21.607 1.00 9.15 101 TYR A N 1
ATOM 818 C CA . TYR A 1 105 ? -2.267 -2.282 -23.050 1.00 9.44 101 TYR A CA 1
ATOM 819 C C . TYR A 1 105 ? -1.118 -1.482 -23.634 1.00 9.34 101 TYR A C 1
ATOM 820 O O . TYR A 1 105 ? -0.871 -1.527 -24.838 1.00 9.13 101 TYR A O 1
ATOM 829 N N . GLY A 1 106 ? -0.442 -0.744 -22.776 1.00 9.32 102 GLY A N 1
ATOM 830 C CA . GLY A 1 106 ? 0.631 0.112 -23.205 1.00 9.61 102 GLY A CA 1
ATOM 831 C C . GLY A 1 106 ? 1.166 0.936 -22.059 1.00 10.18 102 GLY A C 1
ATOM 832 O O . GLY A 1 106 ? 0.883 0.664 -20.887 1.00 7.71 102 GLY A O 1
ATOM 833 N N . PRO A 1 107 ? 1.940 1.984 -22.394 1.00 10.55 103 PRO A N 1
ATOM 834 C CA . PRO A 1 107 ? 2.440 2.824 -21.312 1.00 11.12 103 PRO A CA 1
ATOM 835 C C . PRO A 1 107 ? 1.310 3.538 -20.564 1.00 9.90 103 PRO A C 1
ATOM 836 O O . PRO A 1 107 ? 0.281 3.914 -21.165 1.00 10.57 103 PRO A O 1
ATOM 840 N N . GLY A 1 108 ? 1.504 3.687 -19.263 1.00 8.53 104 GLY A N 1
ATOM 841 C CA . GLY A 1 108 ? 0.622 4.485 -18.445 1.00 9.34 104 GLY A CA 1
ATOM 842 C C . GLY A 1 108 ? -0.501 3.690 -17.823 1.00 9.14 104 GLY A C 1
ATOM 843 O O . GLY A 1 108 ? -1.342 4.264 -17.125 1.00 10.61 104 GLY A O 1
ATOM 844 N N . TRP A 1 109 ? -0.465 2.372 -17.948 1.00 8.26 105 TRP A N 1
ATOM 845 C CA . TRP A 1 109 ? -1.506 1.585 -17.298 1.00 8.06 105 TRP A CA 1
ATOM 846 C C . TRP A 1 109 ? -1.089 1.257 -15.875 1.00 8.74 105 TRP A C 1
ATOM 847 O O . TRP A 1 109 ? 0.104 1.100 -15.590 1.00 8.08 105 TRP A O 1
ATOM 858 N N . VAL A 1 110 ? -2.081 1.219 -14.995 1.00 6.91 106 VAL A N 1
ATOM 859 C CA . VAL A 1 110 ? -1.874 1.103 -13.547 1.00 6.36 106 VAL A CA 1
ATOM 860 C C . VAL A 1 110 ? -2.413 -0.231 -13.063 1.00 5.79 106 VAL A C 1
ATOM 861 O O . VAL A 1 110 ? -3.548 -0.593 -13.382 1.00 4.76 106 VAL A O 1
ATOM 865 N N . SER A 1 111 ? -1.575 -0.973 -12.345 1.00 6.06 107 SER A N 1
ATOM 866 C CA . SER A 1 111 ? -1.856 -2.372 -12.048 1.00 5.78 107 SER A CA 1
ATOM 867 C C . SER A 1 111 ? -1.348 -2.714 -10.644 1.00 6.50 107 SER A C 1
ATOM 868 O O . SER A 1 111 ? -0.428 -2.063 -10.119 1.00 5.40 107 SER A O 1
ATOM 871 N N . MET A 1 112 ? -1.972 -3.709 -10.020 1.00 5.94 108 MET A N 1
ATOM 872 C CA . MET A 1 112 ? -1.611 -4.112 -8.661 1.00 6.49 108 MET A CA 1
ATOM 873 C C . MET A 1 112 ? -0.363 -4.994 -8.624 1.00 6.53 108 MET A C 1
ATOM 874 O O . MET A 1 112 ? -0.247 -5.976 -9.379 1.00 6.81 108 MET A O 1
ATOM 879 N N . ALA A 1 113 ? 0.572 -4.661 -7.742 1.00 7.02 109 ALA A N 1
ATOM 880 C CA . ALA A 1 113 ? 1.703 -5.551 -7.501 1.00 7.42 109 ALA A CA 1
ATOM 881 C C . ALA A 1 113 ? 1.181 -6.735 -6.699 1.00 7.95 109 ALA A C 1
ATOM 882 O O . ALA A 1 113 ? 0.140 -6.623 -6.051 1.00 8.83 109 ALA A O 1
ATOM 884 N N . ASN A 1 114 ? 1.843 -7.888 -6.782 1.00 9.00 110 ASN A N 1
ATOM 885 C CA . ASN A 1 114 ? 1.469 -9.025 -5.947 1.00 9.52 110 ASN A CA 1
ATOM 886 C C . ASN A 1 114 ? 2.619 -10.001 -5.712 1.00 10.53 110 ASN A C 1
ATOM 887 O O . ASN A 1 114 ? 3.686 -9.874 -6.314 1.00 11.66 110 ASN A O 1
ATOM 892 N N . ALA A 1 115 ? 2.380 -10.969 -4.826 1.00 11.37 111 ALA A N 1
ATOM 893 C CA . ALA A 1 115 ? 3.356 -12.032 -4.562 1.00 12.28 111 ALA A CA 1
ATOM 894 C C . ALA A 1 115 ? 2.728 -13.386 -4.858 1.00 13.45 111 ALA A C 1
ATOM 895 O O . ALA A 1 115 ? 2.924 -14.374 -4.136 1.00 14.27 111 ALA A O 1
ATOM 897 N N . GLY A 1 116 ? 1.950 -13.431 -5.935 1.00 12.52 112 GLY A N 1
ATOM 898 C CA . GLY A 1 116 ? 1.262 -14.639 -6.314 1.00 12.28 112 GLY A CA 1
ATOM 899 C C . GLY A 1 116 ? -0.229 -14.421 -6.288 1.00 12.07 112 GLY A C 1
ATOM 900 O O . GLY A 1 116 ? -0.700 -13.316 -6.010 1.00 11.74 112 GLY A O 1
ATOM 901 N N . LYS A 1 117 ? -0.968 -15.489 -6.566 1.00 12.17 113 LYS A N 1
ATOM 902 C CA . LYS A 1 117 ? -2.410 -15.413 -6.681 1.00 12.33 113 LYS A CA 1
ATOM 903 C C . LYS A 1 117 ? -3.030 -14.864 -5.383 1.00 11.97 113 LYS A C 1
ATOM 904 O O . LYS A 1 117 ? -2.665 -15.299 -4.285 1.00 11.30 113 LYS A O 1
ATOM 910 N N . ASP A 1 118 ? -3.955 -13.912 -5.528 1.00 10.61 114 ASP A N 1
ATOM 911 C CA . ASP A 1 118 ? -4.778 -13.394 -4.422 1.00 10.87 114 ASP A CA 1
ATOM 912 C C . ASP A 1 118 ? -3.963 -12.740 -3.301 1.00 9.81 114 ASP A C 1
ATOM 913 O O . ASP A 1 118 ? -4.213 -12.944 -2.108 1.00 10.74 114 ASP A O 1
ATOM 918 N N . THR A 1 119 ? -3.009 -11.912 -3.692 1.00 9.39 115 THR A N 1
ATOM 919 C CA A THR A 1 119 ? -2.134 -11.238 -2.724 0.50 8.14 115 THR A CA 1
ATOM 920 C CA B THR A 1 119 ? -2.133 -11.267 -2.746 0.50 9.29 115 THR A CA 1
ATOM 921 C C . THR A 1 119 ? -2.030 -9.739 -2.998 1.00 8.30 115 THR A C 1
ATOM 922 O O . THR A 1 119 ? -0.962 -9.138 -2.859 1.00 8.78 115 THR A O 1
ATOM 929 N N . ASN A 1 120 ? -3.136 -9.117 -3.371 1.00 8.74 116 ASN A N 1
ATOM 930 C CA . ASN A 1 120 ? -3.155 -7.653 -3.620 1.00 8.05 116 ASN A CA 1
ATOM 931 C C . ASN A 1 120 ? -3.166 -6.862 -2.327 1.00 8.11 116 ASN A C 1
ATOM 932 O O . ASN A 1 120 ? -3.907 -7.191 -1.464 1.00 8.97 116 ASN A O 1
ATOM 937 N N . GLY A 1 121 ? -2.336 -5.832 -2.181 1.00 7.39 117 GLY A N 1
ATOM 938 C CA . GLY A 1 121 ? -2.388 -5.045 -0.953 1.00 7.87 117 GLY A CA 1
ATOM 939 C C . GLY A 1 121 ? -2.596 -3.576 -1.281 1.00 7.39 117 GLY A C 1
ATOM 940 O O . GLY A 1 121 ? -3.658 -3.191 -1.715 1.00 7.45 117 GLY A O 1
ATOM 941 N N . SER A 1 122 ? -1.553 -2.761 -1.108 1.00 6.54 118 SER A N 1
ATOM 942 C CA . SER A 1 122 ? -1.612 -1.351 -1.491 1.00 6.82 118 SER A CA 1
ATOM 943 C C . SER A 1 122 ? -0.619 -1.043 -2.617 1.00 6.92 118 SER A C 1
ATOM 944 O O . SER A 1 122 ? -0.736 -0.014 -3.269 1.00 7.15 118 SER A O 1
ATOM 947 N N . GLN A 1 123 ? 0.349 -1.935 -2.836 1.00 7.42 119 GLN A N 1
ATOM 948 C CA . GLN A 1 123 ? 1.376 -1.678 -3.824 1.00 8.81 119 GLN A CA 1
ATOM 949 C C . GLN A 1 123 ? 0.832 -1.785 -5.237 1.00 8.29 119 GLN A C 1
ATOM 950 O O . GLN A 1 123 ? 0.049 -2.689 -5.555 1.00 8.77 119 GLN A O 1
ATOM 956 N N . PHE A 1 124 ? 1.253 -0.837 -6.051 1.00 7.34 120 PHE A N 1
ATOM 957 C CA . PHE A 1 124 ? 0.827 -0.728 -7.456 1.00 6.60 120 PHE A CA 1
ATOM 958 C C . PHE A 1 124 ? 2.027 -0.366 -8.291 1.00 6.51 120 PHE A C 1
ATOM 959 O O . PHE A 1 124 ? 3.087 0.082 -7.770 1.00 6.17 120 PHE A O 1
ATOM 967 N N . PHE A 1 125 ? 1.869 -0.562 -9.596 1.00 6.50 121 PHE A N 1
ATOM 968 C CA . PHE A 1 125 ? 2.865 -0.086 -10.529 1.00 6.93 121 PHE A CA 1
ATOM 969 C C . PHE A 1 125 ? 2.231 0.588 -11.731 1.00 6.83 121 PHE A C 1
ATOM 970 O O . PHE A 1 125 ? 1.060 0.326 -12.058 1.00 6.05 121 PHE A O 1
ATOM 978 N N . ILE A 1 126 ? 3.007 1.477 -12.334 1.00 5.70 122 ILE A N 1
ATOM 979 C CA . ILE A 1 126 ? 2.582 2.232 -13.499 1.00 5.70 122 ILE A CA 1
ATOM 980 C C . ILE A 1 126 ? 3.500 1.802 -14.619 1.00 6.08 122 ILE A C 1
ATOM 981 O O . ILE A 1 126 ? 4.723 2.004 -14.553 1.00 5.51 122 ILE A O 1
ATOM 986 N N . THR A 1 127 ? 2.936 1.198 -15.652 1.00 7.02 123 THR A N 1
ATOM 987 C CA . THR A 1 127 ? 3.777 0.746 -16.774 1.00 7.50 123 THR A CA 1
ATOM 988 C C . THR A 1 127 ? 4.311 1.957 -17.567 1.00 8.40 123 THR A C 1
ATOM 989 O O . THR A 1 127 ? 3.678 3.012 -17.624 1.00 6.99 123 THR A O 1
ATOM 993 N N . THR A 1 128 ? 5.503 1.804 -18.150 1.00 8.80 124 THR A N 1
ATOM 994 C CA . THR A 1 128 ? 6.046 2.813 -19.021 1.00 9.74 124 THR A CA 1
ATOM 995 C C . THR A 1 128 ? 6.253 2.241 -20.425 1.00 10.33 124 THR A C 1
ATOM 996 O O . THR A 1 128 ? 6.713 2.942 -21.331 1.00 11.37 124 THR A O 1
ATOM 1000 N N . VAL A 1 129 ? 5.912 0.960 -20.579 1.00 9.57 125 VAL A N 1
ATOM 1001 C CA . VAL A 1 129 ? 5.818 0.312 -21.876 1.00 9.71 125 VAL A CA 1
ATOM 1002 C C . VAL A 1 129 ? 4.607 -0.632 -21.824 1.00 9.09 125 VAL A C 1
ATOM 1003 O O . VAL A 1 129 ? 3.992 -0.783 -20.773 1.00 9.93 125 VAL A O 1
ATOM 1007 N N . LYS A 1 130 ? 4.270 -1.249 -22.948 1.00 9.31 126 LYS A N 1
ATOM 1008 C CA . LYS A 1 130 ? 3.320 -2.370 -22.949 1.00 8.39 126 LYS A CA 1
ATOM 1009 C C . LYS A 1 130 ? 3.999 -3.518 -22.204 1.00 9.15 126 LYS A C 1
ATOM 1010 O O . LYS A 1 130 ? 5.131 -3.865 -22.528 1.00 10.08 126 LYS A O 1
ATOM 1016 N N . THR A 1 131 ? 3.318 -4.105 -21.221 1.00 7.24 127 THR A N 1
ATOM 1017 C CA . THR A 1 131 ? 3.875 -5.234 -20.463 1.00 7.87 127 THR A CA 1
ATOM 1018 C C . THR A 1 131 ? 2.907 -6.412 -20.561 1.00 7.70 127 THR A C 1
ATOM 1019 O O . THR A 1 131 ? 2.333 -6.875 -19.585 1.00 7.29 127 THR A O 1
ATOM 1023 N N . ALA A 1 132 ? 2.769 -6.950 -21.760 1.00 7.68 128 ALA A N 1
ATOM 1024 C CA . ALA A 1 132 ? 1.749 -7.985 -21.980 1.00 7.11 128 ALA A CA 1
ATOM 1025 C C . ALA A 1 132 ? 2.060 -9.300 -21.255 1.00 7.49 128 ALA A C 1
ATOM 1026 O O . ALA A 1 132 ? 1.153 -10.136 -21.054 1.00 7.23 128 ALA A O 1
ATOM 1028 N N . TRP A 1 133 ? 3.303 -9.486 -20.820 1.00 7.48 129 TRP A N 1
ATOM 1029 C CA . TRP A 1 133 ? 3.654 -10.727 -20.108 1.00 8.56 129 TRP A CA 1
ATOM 1030 C C . TRP A 1 133 ? 3.072 -10.791 -18.689 1.00 8.83 129 TRP A C 1
ATOM 1031 O O . TRP A 1 133 ? 3.107 -11.842 -18.056 1.00 10.31 129 TRP A O 1
ATOM 1042 N N . LEU A 1 134 ? 2.515 -9.672 -18.222 1.00 8.73 130 LEU A N 1
ATOM 1043 C CA . LEU A 1 134 ? 1.909 -9.592 -16.896 1.00 8.40 130 LEU A CA 1
ATOM 1044 C C . LEU A 1 134 ? 0.396 -9.763 -17.002 1.00 8.86 130 LEU A C 1
ATOM 1045 O O . LEU A 1 134 ? -0.283 -9.793 -15.997 1.00 7.74 130 LEU A O 1
ATOM 1050 N N . ASP A 1 135 ? -0.121 -9.825 -18.229 1.00 7.85 131 ASP A N 1
ATOM 1051 C CA . ASP A 1 135 ? -1.576 -9.972 -18.434 1.00 9.42 131 ASP A CA 1
ATOM 1052 C C . ASP A 1 135 ? -2.102 -11.259 -17.810 1.00 9.49 131 ASP A C 1
ATOM 1053 O O . ASP A 1 135 ? -1.492 -12.322 -17.922 1.00 10.00 131 ASP A O 1
ATOM 1058 N N . GLY A 1 136 ? -3.255 -11.162 -17.146 1.00 10.61 132 GLY A N 1
ATOM 1059 C CA . GLY A 1 136 ? -3.844 -12.315 -16.497 1.00 10.77 132 GLY A CA 1
ATOM 1060 C C . GLY A 1 136 ? -3.250 -12.696 -15.160 1.00 11.05 132 GLY A C 1
ATOM 1061 O O . GLY A 1 136 ? -3.749 -13.606 -14.526 1.00 11.80 132 GLY A O 1
ATOM 1062 N N . LYS A 1 137 ? -2.205 -11.975 -14.711 1.00 10.17 133 LYS A N 1
ATOM 1063 C CA . LYS A 1 137 ? -1.516 -12.283 -13.467 1.00 9.78 133 LYS A CA 1
ATOM 1064 C C . LYS A 1 137 ? -1.568 -11.100 -12.496 1.00 9.14 133 LYS A C 1
ATOM 1065 O O . LYS A 1 137 ? -1.583 -11.279 -11.285 1.00 8.72 133 LYS A O 1
ATOM 1071 N N . HIS A 1 138 ? -1.621 -9.887 -13.045 1.00 7.31 134 HIS A N 1
ATOM 1072 C CA . HIS A 1 138 ? -1.748 -8.674 -12.246 1.00 7.13 134 HIS A CA 1
ATOM 1073 C C . HIS A 1 138 ? -3.020 -7.951 -12.624 1.00 6.76 134 HIS A C 1
ATOM 1074 O O . HIS A 1 138 ? -3.295 -7.762 -13.809 1.00 7.05 134 HIS A O 1
ATOM 1081 N N . VAL A 1 139 ? -3.743 -7.474 -11.616 1.00 6.13 135 VAL A N 1
ATOM 1082 C CA . VAL A 1 139 ? -5.024 -6.809 -11.854 1.00 6.47 135 VAL A CA 1
ATOM 1083 C C . VAL A 1 139 ? -4.821 -5.349 -12.273 1.00 6.47 135 VAL A C 1
ATOM 1084 O O . VAL A 1 139 ? -4.313 -4.514 -11.482 1.00 7.63 135 VAL A O 1
ATOM 1088 N N . VAL A 1 140 ? -5.233 -5.056 -13.503 1.00 6.06 136 VAL A N 1
ATOM 1089 C CA . VAL A 1 140 ? -5.169 -3.691 -14.071 1.00 5.76 136 VAL A CA 1
ATOM 1090 C C . VAL A 1 140 ? -6.437 -2.950 -13.717 1.00 6.70 136 VAL A C 1
ATOM 1091 O O . VAL A 1 140 ? -7.573 -3.495 -13.901 1.00 6.17 136 VAL A O 1
ATOM 1095 N N . PHE A 1 141 ? -6.282 -1.720 -13.206 1.00 5.29 137 PHE A 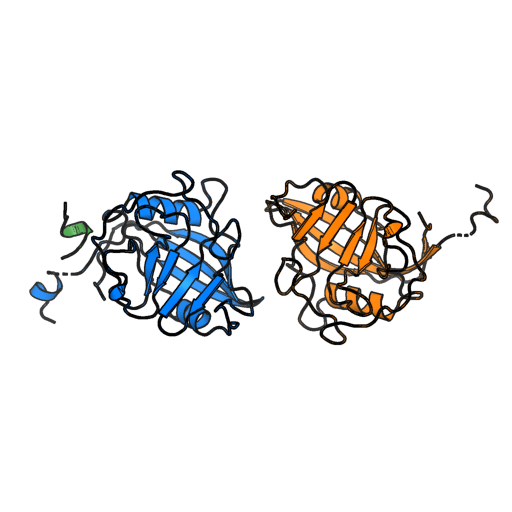N 1
ATOM 1096 C CA . PHE A 1 141 ? -7.453 -0.958 -12.716 1.00 4.95 137 PHE A CA 1
ATOM 1097 C C . PHE A 1 141 ? -7.520 0.547 -13.095 1.00 4.56 137 PHE A C 1
ATOM 1098 O O . PHE A 1 141 ? -8.445 1.268 -12.666 1.00 5.40 137 PHE A O 1
ATOM 1106 N N . GLY A 1 142 ? -6.505 1.030 -13.814 1.00 4.62 138 GLY A N 1
ATOM 1107 C CA . GLY A 1 142 ? -6.488 2.447 -14.185 1.00 4.66 138 GLY A CA 1
ATOM 1108 C C . GLY A 1 142 ? -5.495 2.804 -15.276 1.00 4.94 138 GLY A C 1
ATOM 1109 O O . GLY A 1 142 ? -4.726 1.958 -15.746 1.00 3.55 138 GLY A O 1
ATOM 1110 N N . LYS A 1 143 ? -5.542 4.069 -15.681 1.00 5.72 139 LYS A N 1
ATOM 1111 C CA A LYS A 1 143 ? -4.660 4.590 -16.739 0.50 7.15 139 LYS A CA 1
ATOM 1112 C CA B LYS A 1 143 ? -4.629 4.576 -16.703 0.50 6.96 139 LYS A CA 1
ATOM 1113 C C . LYS A 1 143 ? -4.273 6.031 -16.436 1.00 6.31 139 LYS A C 1
ATOM 1114 O O . LYS A 1 143 ? -5.101 6.831 -16.050 1.00 5.84 139 LYS A O 1
ATOM 1125 N N . VAL A 1 144 ? -3.001 6.370 -16.612 1.00 6.44 140 VAL A N 1
ATOM 1126 C CA . VAL A 1 144 ? -2.625 7.770 -16.526 1.00 6.45 140 VAL A CA 1
ATOM 1127 C C . VAL A 1 144 ? -3.306 8.605 -17.620 1.00 7.25 140 VAL A C 1
ATOM 1128 O O . VAL A 1 144 ? -3.204 8.280 -18.823 1.00 7.99 140 VAL A O 1
ATOM 1132 N N . LEU A 1 145 ? -4.028 9.648 -17.191 1.00 7.69 141 LEU A N 1
ATOM 1133 C CA . LEU A 1 145 ? -4.748 10.556 -18.090 1.00 9.21 141 LEU A CA 1
ATOM 1134 C C . LEU A 1 145 ? -4.024 11.872 -18.350 1.00 9.26 141 LEU A C 1
ATOM 1135 O O . LEU A 1 145 ? -4.175 12.473 -19.436 1.00 10.29 141 LEU A O 1
ATOM 1140 N N . GLU A 1 146 ? -3.250 12.322 -17.376 1.00 10.23 142 GLU A N 1
ATOM 1141 C CA . GLU A 1 146 ? -2.440 13.526 -17.515 1.00 11.56 142 GLU A CA 1
ATOM 1142 C C . GLU A 1 146 ? -1.174 13.346 -16.720 1.00 9.63 142 GLU A C 1
ATOM 1143 O O . GLU A 1 146 ? -1.138 12.613 -15.720 1.00 8.11 142 GLU A O 1
ATOM 1149 N N . GLY A 1 147 ? -0.125 14.048 -17.126 1.00 10.54 143 GLY A N 1
ATOM 1150 C CA . GLY A 1 147 ? 1.118 13.912 -16.392 1.00 10.02 143 GLY A CA 1
ATOM 1151 C C . GLY A 1 147 ? 1.970 12.713 -16.761 1.00 10.15 143 GLY A C 1
ATOM 1152 O O . GLY A 1 147 ? 2.840 12.329 -15.992 1.00 11.08 143 GLY A O 1
ATOM 1153 N N . MET A 1 148 ? 1.785 12.138 -17.947 1.00 10.27 144 MET A N 1
ATOM 1154 C CA . MET A 1 148 ? 2.654 11.054 -18.357 1.00 10.78 144 MET A CA 1
ATOM 1155 C C . MET A 1 148 ? 4.099 11.564 -18.401 1.00 11.09 144 MET A C 1
ATOM 1156 O O . MET A 1 148 ? 5.020 10.816 -18.125 1.00 9.85 144 MET A O 1
ATOM 1161 N N . GLU A 1 149 ? 4.275 12.847 -18.674 1.00 11.74 145 GLU A N 1
ATOM 1162 C CA . GLU A 1 149 ? 5.632 13.416 -18.703 1.00 12.93 145 GLU A CA 1
ATOM 1163 C C . GLU A 1 149 ? 6.285 13.387 -17.310 1.00 13.05 145 GLU A C 1
ATOM 1164 O O . GLU A 1 149 ? 7.515 13.269 -17.199 1.00 12.71 145 GLU A O 1
ATOM 1170 N N . VAL A 1 150 ? 5.468 13.486 -16.252 1.00 12.11 146 VAL A N 1
ATOM 1171 C CA . VAL A 1 150 ? 5.968 13.397 -14.876 1.00 11.61 146 VAL A CA 1
ATOM 1172 C C . VAL A 1 150 ? 6.354 11.949 -14.586 1.00 11.33 146 VAL A C 1
ATOM 1173 O O . VAL A 1 150 ? 7.385 11.658 -13.998 1.00 10.13 146 VAL A O 1
ATOM 1177 N N . VAL A 1 151 ? 5.499 11.014 -15.002 1.00 10.08 147 VAL A N 1
ATOM 1178 C CA . VAL A 1 151 ? 5.875 9.600 -14.938 1.00 10.41 147 VAL A CA 1
ATOM 1179 C C . VAL A 1 151 ? 7.236 9.314 -15.605 1.00 10.25 147 VAL A C 1
ATOM 1180 O O . VAL A 1 151 ? 8.026 8.528 -15.085 1.00 10.51 147 VAL A O 1
ATOM 1184 N N . ARG A 1 152 ? 7.483 9.934 -16.752 1.00 11.19 148 ARG A N 1
ATOM 1185 C CA . ARG A 1 152 ? 8.721 9.702 -17.508 1.00 11.92 148 ARG A CA 1
ATOM 1186 C C . ARG A 1 152 ? 9.918 10.300 -16.769 1.00 12.06 148 ARG A C 1
ATOM 1187 O O . ARG A 1 152 ? 11.020 9.763 -16.829 1.00 12.13 148 ARG A O 1
ATOM 1195 N N . LYS A 1 153 ? 9.684 11.377 -16.032 1.00 12.72 149 LYS A N 1
ATOM 1196 C CA . LYS A 1 153 ? 10.763 11.977 -15.203 1.00 12.93 149 LYS A CA 1
ATOM 1197 C C . LYS A 1 153 ? 11.164 11.025 -14.097 1.00 12.36 149 LYS A C 1
ATOM 1198 O O . LYS A 1 153 ? 12.339 10.882 -13.797 1.00 11.83 149 LYS A O 1
ATOM 1204 N N . VAL A 1 154 ? 10.175 10.388 -13.462 1.00 10.97 150 VAL A N 1
ATOM 1205 C CA . VAL A 1 154 ? 10.444 9.434 -12.407 1.00 11.12 150 VAL A CA 1
ATOM 1206 C C . VAL A 1 154 ? 11.163 8.203 -13.007 1.00 11.16 150 VAL A C 1
ATOM 1207 O O . VAL A 1 154 ? 12.179 7.743 -12.482 1.00 11.60 150 VAL A O 1
ATOM 1211 N N . GLU A 1 155 ? 10.644 7.697 -14.127 1.00 11.68 151 GLU A N 1
ATOM 1212 C CA . GLU A 1 155 ? 11.215 6.538 -14.833 1.00 11.59 151 GLU A CA 1
ATOM 1213 C C . GLU A 1 155 ? 12.723 6.684 -15.128 1.00 11.96 151 GLU A C 1
ATOM 1214 O O . GLU A 1 155 ? 13.482 5.705 -15.106 1.00 11.23 151 GLU A O 1
ATOM 1220 N N . SER A 1 156 ? 13.113 7.914 -15.404 1.00 13.33 152 SER A N 1
ATOM 1221 C CA . SER A 1 156 ? 14.490 8.227 -15.806 1.00 14.67 152 SER A CA 1
ATOM 1222 C C . SER A 1 156 ? 15.386 8.653 -14.657 1.00 14.93 152 SER A C 1
ATOM 1223 O O . SER A 1 156 ? 16.576 8.952 -14.877 1.00 14.60 152 SER A O 1
ATOM 1226 N N . THR A 1 157 ? 14.844 8.698 -13.438 1.00 14.63 153 THR A N 1
ATOM 1227 C CA . THR A 1 157 ? 15.638 9.099 -12.262 1.00 15.03 153 THR A CA 1
ATOM 1228 C C . THR A 1 157 ? 16.741 8.059 -11.999 1.00 14.90 153 THR A C 1
ATOM 1229 O O . THR A 1 157 ? 16.554 6.865 -12.184 1.00 13.93 153 THR A O 1
ATOM 1233 N N . LYS A 1 158 ? 17.926 8.521 -11.603 1.00 15.40 154 LYS A N 1
ATOM 1234 C CA . LYS A 1 158 ? 18.999 7.594 -11.287 1.00 15.76 154 LYS A CA 1
ATOM 1235 C C . LYS A 1 158 ? 18.663 6.623 -10.162 1.00 15.96 154 LYS A C 1
ATOM 1236 O O . LYS A 1 158 ? 18.072 7.001 -9.140 1.00 16.15 154 LYS A O 1
ATOM 1242 N N . THR A 1 159 ? 19.051 5.369 -10.359 1.00 16.23 155 THR A N 1
ATOM 1243 C CA . THR A 1 159 ? 18.823 4.330 -9.375 1.00 17.46 155 THR A CA 1
ATOM 1244 C C . THR A 1 159 ? 20.099 3.556 -9.044 1.00 18.34 155 THR A C 1
ATOM 1245 O O . THR A 1 159 ? 21.058 3.525 -9.842 1.00 19.12 155 THR A O 1
ATOM 1249 N N . ASP A 1 160 ? 20.078 2.892 -7.895 1.00 18.74 156 ASP A N 1
ATOM 1250 C CA . ASP A 1 160 ? 21.139 1.970 -7.513 1.00 20.08 156 ASP A CA 1
ATOM 1251 C C . ASP A 1 160 ? 20.971 0.601 -8.159 1.00 20.94 156 ASP A C 1
ATOM 1252 O O . ASP A 1 160 ? 20.051 0.386 -8.977 1.00 20.64 156 ASP A O 1
ATOM 1257 N N . SER A 1 161 ? 21.844 -0.328 -7.768 1.00 21.17 157 SER A N 1
ATOM 1258 C CA . SER A 1 161 ? 21.916 -1.648 -8.366 1.00 22.06 157 SER A CA 1
ATOM 1259 C C . SER A 1 161 ? 20.691 -2.506 -8.054 1.00 22.19 157 SER A C 1
ATOM 1260 O O . SER A 1 161 ? 20.460 -3.528 -8.711 1.00 23.15 157 SER A O 1
ATOM 1263 N N . ARG A 1 162 ? 19.896 -2.100 -7.069 1.00 21.99 158 ARG A N 1
ATOM 1264 C CA . ARG A 1 162 ? 18.637 -2.806 -6.811 1.00 22.22 158 ARG A CA 1
ATOM 1265 C C . ARG A 1 162 ? 17.407 -2.013 -7.272 1.00 21.02 158 ARG A C 1
ATOM 1266 O O . ARG A 1 162 ? 16.298 -2.246 -6.769 1.00 20.77 158 ARG A O 1
ATOM 1274 N N . ASP A 1 163 ? 17.628 -1.098 -8.225 1.00 19.39 159 ASP A N 1
ATOM 1275 C CA . ASP A 1 163 ? 16.586 -0.271 -8.869 1.00 18.83 159 ASP A CA 1
ATOM 1276 C C . ASP A 1 163 ? 15.843 0.678 -7.917 1.00 17.93 159 ASP A C 1
ATOM 1277 O O . ASP A 1 163 ? 14.747 1.128 -8.214 1.00 17.40 159 ASP A O 1
ATOM 1282 N N . LYS A 1 164 ? 16.484 1.025 -6.808 1.00 16.85 160 LYS A N 1
ATOM 1283 C CA . LYS A 1 164 ? 15.952 1.992 -5.849 1.00 16.78 160 LYS A CA 1
ATOM 1284 C C . LYS A 1 164 ? 16.459 3.393 -6.212 1.00 15.49 160 LYS A C 1
ATOM 1285 O O . LYS A 1 164 ? 17.688 3.582 -6.342 1.00 14.97 160 LYS A O 1
ATOM 1291 N N . PRO A 1 165 ? 15.544 4.376 -6.422 1.00 14.35 161 PRO A N 1
ATOM 1292 C CA . PRO A 1 165 ? 15.985 5.751 -6.723 1.00 14.00 161 PRO A CA 1
ATOM 1293 C C . PRO A 1 165 ? 17.013 6.305 -5.725 1.00 14.45 161 PRO A C 1
ATOM 1294 O O . PRO A 1 165 ? 16.869 6.098 -4.522 1.00 14.00 161 PRO A O 1
ATOM 1298 N N . LEU A 1 166 ? 18.041 6.975 -6.244 1.00 14.91 162 LEU A N 1
ATOM 1299 C CA . LEU A 1 166 ? 19.086 7.539 -5.376 1.00 16.33 162 LEU A CA 1
ATOM 1300 C C . LEU A 1 166 ? 18.586 8.802 -4.666 1.00 16.65 162 LEU A C 1
ATOM 1301 O O . LEU A 1 166 ? 19.067 9.143 -3.575 1.00 17.51 162 LEU A O 1
ATOM 1306 N N . LYS A 1 167 ? 17.644 9.503 -5.297 1.00 16.96 163 LYS A N 1
ATOM 1307 C CA . LYS A 1 167 ? 16.851 10.526 -4.621 1.00 17.23 163 LYS A CA 1
ATOM 1308 C C . LYS A 1 167 ? 15.454 9.983 -4.404 1.00 17.64 163 LYS A C 1
ATOM 1309 O O . LYS A 1 167 ? 14.859 9.418 -5.330 1.00 18.13 163 LYS A O 1
ATOM 1315 N N . ASP A 1 168 ? 14.928 10.176 -3.204 1.00 16.82 164 ASP A N 1
ATOM 1316 C CA . ASP A 1 168 ? 13.599 9.644 -2.865 1.00 16.18 164 ASP A CA 1
ATOM 1317 C C . ASP A 1 168 ? 12.522 10.299 -3.711 1.00 14.87 164 ASP A C 1
ATOM 1318 O O . ASP A 1 168 ? 12.510 11.523 -3.858 1.00 14.28 164 ASP A O 1
ATOM 1323 N N . VAL A 1 169 ? 11.616 9.480 -4.266 1.00 13.69 165 VAL A N 1
ATOM 1324 C CA . VAL A 1 169 ? 10.551 9.976 -5.110 1.00 12.35 165 VAL A CA 1
ATOM 1325 C C . VAL A 1 169 ? 9.313 9.756 -4.253 1.00 11.83 165 VAL A C 1
ATOM 1326 O O . VAL A 1 169 ? 8.964 8.606 -3.983 1.00 11.84 165 VAL A O 1
ATOM 1330 N N . ILE A 1 170 ? 8.708 10.853 -3.806 1.00 11.96 166 ILE A N 1
ATOM 1331 C CA . ILE A 1 170 ? 7.654 10.853 -2.786 1.00 11.81 166 ILE A CA 1
ATOM 1332 C C . ILE A 1 170 ? 6.346 11.393 -3.321 1.00 11.29 166 ILE A C 1
ATOM 1333 O O . ILE A 1 170 ? 6.308 12.313 -4.135 1.00 11.08 166 ILE A O 1
ATOM 1338 N N . ILE A 1 171 ? 5.262 10.794 -2.857 1.00 9.92 167 ILE A N 1
ATOM 1339 C CA . ILE A 1 171 ? 3.948 11.327 -3.115 1.00 9.83 167 ILE A CA 1
ATOM 1340 C C . ILE A 1 171 ? 3.709 12.425 -2.091 1.00 10.12 167 ILE A C 1
ATOM 1341 O O . ILE A 1 171 ? 3.402 12.134 -0.931 1.00 10.73 167 ILE A O 1
ATOM 1346 N N . ALA A 1 172 ? 3.894 13.673 -2.517 1.00 10.77 168 ALA A N 1
ATOM 1347 C CA . ALA A 1 172 ? 3.811 14.817 -1.599 1.00 11.67 168 ALA A CA 1
ATOM 1348 C C . ALA A 1 172 ? 2.370 15.122 -1.215 1.00 12.18 168 ALA A C 1
ATOM 1349 O O . ALA A 1 172 ? 2.092 15.593 -0.103 1.00 13.17 168 ALA A O 1
ATOM 1351 N N . ASP A 1 173 ? 1.445 14.847 -2.127 1.00 12.06 169 ASP A N 1
ATOM 1352 C CA . ASP A 1 173 ? 0.012 15.023 -1.843 1.00 12.06 169 ASP A CA 1
ATOM 1353 C C . ASP A 1 173 ? -0.724 14.101 -2.783 1.00 10.10 169 ASP A C 1
ATOM 1354 O O . ASP A 1 173 ? -0.196 13.760 -3.843 1.00 9.52 169 ASP A O 1
ATOM 1359 N N . CYS A 1 174 ? -1.952 13.732 -2.418 1.00 10.76 170 CYS A N 1
ATOM 1360 C CA . CYS A 1 174 ? -2.754 12.872 -3.271 1.00 9.56 170 CYS A CA 1
ATOM 1361 C C . CYS A 1 174 ? -4.203 12.928 -2.815 1.00 9.38 170 CYS A C 1
ATOM 1362 O O . CYS A 1 174 ? -4.508 13.322 -1.682 1.00 9.16 170 CYS A O 1
ATOM 1365 N N . GLY A 1 175 ? -5.100 12.495 -3.682 1.00 9.28 171 GLY A N 1
ATOM 1366 C CA . GLY A 1 175 ? -6.504 12.642 -3.414 1.00 9.00 171 GLY A CA 1
ATOM 1367 C C . GLY A 1 175 ? -7.325 12.243 -4.616 1.00 9.13 171 GLY A C 1
ATOM 1368 O O . GLY A 1 175 ? -6.789 11.801 -5.649 1.00 7.45 171 GLY A O 1
ATOM 1369 N N . LYS A 1 176 ? -8.633 12.361 -4.464 1.00 9.31 172 LYS A N 1
ATOM 1370 C CA . LYS A 1 176 ? -9.533 11.994 -5.552 1.00 10.43 172 LYS A CA 1
ATOM 1371 C C . LYS A 1 176 ? -10.208 13.213 -6.198 1.00 10.29 172 LYS A C 1
ATOM 1372 O O . LYS A 1 176 ? -10.335 14.274 -5.593 1.00 11.09 172 LYS A O 1
ATOM 1378 N N . ILE A 1 177 ? -10.634 13.018 -7.440 1.00 10.12 173 ILE A N 1
ATOM 1379 C CA . ILE A 1 177 ? -11.315 14.036 -8.220 1.00 10.75 173 ILE A CA 1
ATOM 1380 C C . ILE A 1 177 ? -12.518 13.315 -8.796 1.00 10.75 173 ILE A C 1
ATOM 1381 O O . ILE A 1 177 ? -12.359 12.302 -9.479 1.00 10.12 173 ILE A O 1
ATOM 1386 N N . GLU A 1 178 ? -13.704 13.820 -8.483 1.00 11.99 174 GLU A N 1
ATOM 1387 C CA . GLU A 1 178 ? -14.956 13.212 -8.941 1.00 13.61 174 GLU A CA 1
ATOM 1388 C C . GLU A 1 178 ? -15.085 13.379 -10.457 1.00 12.69 174 GLU A C 1
ATOM 1389 O O . GLU A 1 178 ? -14.613 14.357 -11.033 1.00 12.66 174 GLU A O 1
ATOM 1395 N N . VAL A 1 179 ? -15.764 12.418 -11.076 1.00 11.87 175 VAL A N 1
ATOM 1396 C CA . VAL A 1 179 ? -16.006 12.413 -12.506 1.00 11.51 175 VAL A CA 1
ATOM 1397 C C . VAL A 1 179 ? -17.532 12.351 -12.656 1.00 12.36 175 VAL A C 1
ATOM 1398 O O . VAL A 1 179 ? -18.157 11.347 -12.319 1.00 12.64 175 VAL A O 1
ATOM 1402 N N . GLU A 1 180 ? -18.110 13.438 -13.153 1.00 13.25 176 GLU A N 1
ATOM 1403 C CA . GLU A 1 180 ? -19.586 13.557 -13.179 1.00 15.00 176 GLU A CA 1
ATOM 1404 C C . GLU A 1 180 ? -20.229 12.604 -14.149 1.00 14.48 176 GLU A C 1
ATOM 1405 O O . GLU A 1 180 ? -21.289 12.039 -13.857 1.00 14.64 176 GLU A O 1
ATOM 1411 N N . LYS A 1 181 ? -19.582 12.446 -15.308 1.00 14.18 177 LYS A N 1
ATOM 1412 C CA . LYS A 1 181 ? -20.054 11.645 -16.423 1.00 14.54 177 LYS A CA 1
ATOM 1413 C C . LYS A 1 181 ? -18.926 10.680 -16.808 1.00 13.22 177 LYS A C 1
ATOM 1414 O O . LYS A 1 181 ? -17.983 11.079 -17.491 1.00 13.66 177 LYS A O 1
ATOM 1420 N N . PRO A 1 182 ? -18.973 9.437 -16.303 1.00 12.32 178 PRO A N 1
ATOM 1421 C CA . PRO A 1 182 ? -17.985 8.419 -16.712 1.00 10.99 178 PRO A CA 1
ATOM 1422 C C . PRO A 1 182 ? -17.796 8.330 -18.219 1.00 10.89 178 PRO A C 1
ATOM 1423 O O . PRO A 1 182 ? -18.769 8.423 -18.988 1.00 10.82 178 PRO A O 1
ATOM 1427 N N . PHE A 1 183 ? -16.546 8.162 -18.626 1.00 9.17 179 PHE A N 1
ATOM 1428 C CA . PHE A 1 183 ? -16.185 8.192 -20.049 1.00 9.12 179 PHE A CA 1
ATOM 1429 C C . PHE A 1 183 ? -15.193 7.098 -20.435 1.00 9.48 179 PHE A C 1
ATOM 1430 O O . PHE A 1 183 ? -14.244 6.823 -19.694 1.00 8.32 179 PHE A O 1
ATOM 1438 N N . ALA A 1 184 ? -15.383 6.540 -21.635 1.00 9.14 180 ALA A N 1
ATOM 1439 C CA . ALA A 1 184 ? -14.531 5.467 -22.149 1.00 8.81 180 ALA A CA 1
ATOM 1440 C C . ALA A 1 184 ? -13.229 6.011 -22.714 1.00 8.96 180 ALA A C 1
ATOM 1441 O O . ALA A 1 184 ? -13.195 7.078 -23.348 1.00 8.82 180 ALA A O 1
ATOM 1443 N N . ILE A 1 185 ? -12.164 5.262 -22.469 1.00 9.28 181 ILE A N 1
ATOM 1444 C CA . ILE A 1 185 ? -10.867 5.586 -23.072 1.00 9.31 181 ILE A CA 1
ATOM 1445 C C . ILE A 1 185 ? -10.409 4.494 -24.047 1.00 9.39 181 ILE A C 1
ATOM 1446 O O . ILE A 1 185 ? -11.049 3.463 -24.183 1.00 9.59 181 ILE A O 1
ATOM 1451 N N . ALA A 1 186 ? -9.309 4.730 -24.755 1.00 10.09 182 ALA A N 1
ATOM 1452 C CA . ALA A 1 186 ? -8.823 3.761 -25.741 1.00 11.08 182 ALA A CA 1
ATOM 1453 C C . ALA A 1 186 ? -8.005 2.675 -25.041 1.00 11.85 182 ALA A C 1
ATOM 1454 O O . ALA A 1 186 ? -7.357 2.964 -24.036 1.00 11.16 182 ALA A O 1
ATOM 1456 N N . LYS A 1 187 ? -8.016 1.472 -25.608 1.00 12.38 183 LYS A N 1
ATOM 1457 C CA . LYS A 1 187 ? -7.275 0.311 -25.087 1.00 14.62 183 LYS A CA 1
ATOM 1458 C C . LYS A 1 187 ? -5.891 0.275 -25.684 1.00 15.63 183 LYS A C 1
ATOM 1459 O O . LYS A 1 187 ? -5.564 -0.612 -26.491 1.00 17.00 183 LYS A O 1
ATOM 1465 N N . GLU A 1 188 ? -5.067 1.222 -25.258 1.00 16.53 184 GLU A N 1
ATOM 1466 C CA . GLU A 1 188 ? -3.755 1.436 -25.850 1.00 18.44 184 GLU A CA 1
ATOM 1467 C C . GLU A 1 188 ? -2.889 2.232 -24.889 1.00 18.20 184 GLU A C 1
ATOM 1468 O O . GLU A 1 188 ? -3.379 2.869 -23.946 1.00 17.44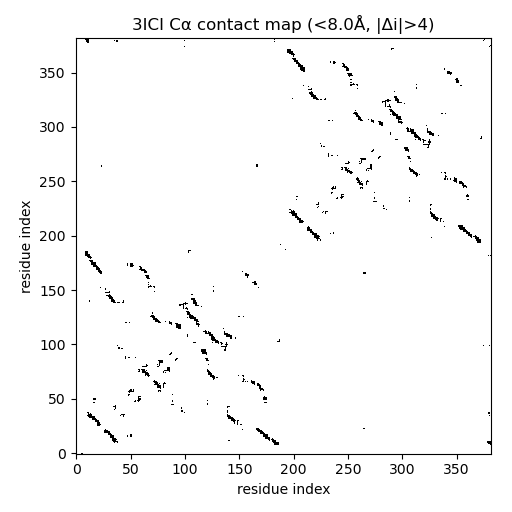 184 GLU A O 1
ATOM 1475 N N . GLY B 1 1 ? 25.372 25.434 47.470 1.00 22.14 -3 GLY B N 1
ATOM 1476 C CA . GLY B 1 1 ? 25.609 26.199 46.225 1.00 20.66 -3 GLY B CA 1
ATOM 1477 C C . GLY B 1 1 ? 26.393 27.491 46.374 1.00 20.29 -3 GLY B C 1
ATOM 1478 O O . GLY B 1 1 ? 26.034 28.490 45.743 1.00 19.97 -3 GLY B O 1
ATOM 1479 N N . PRO B 1 2 ? 27.466 27.491 47.198 1.00 20.04 -2 PRO B N 1
ATOM 1480 C CA . PRO B 1 2 ? 28.428 28.613 47.270 1.00 19.91 -2 PRO B CA 1
ATOM 1481 C C . PRO B 1 2 ? 28.921 29.085 45.888 1.00 19.51 -2 PRO B C 1
ATOM 1482 O O . PRO B 1 2 ? 29.306 28.259 45.070 1.00 18.83 -2 PRO B O 1
ATOM 1486 N N . LEU B 1 3 ? 28.896 30.394 45.638 1.00 20.07 -1 LEU B N 1
ATOM 1487 C CA . LEU B 1 3 ? 29.102 30.936 44.270 1.00 21.06 -1 LEU B CA 1
ATOM 1488 C C . LEU B 1 3 ? 30.490 30.772 43.655 1.00 22.30 -1 LEU B C 1
ATOM 1489 O O . LEU B 1 3 ? 30.612 30.609 42.430 1.00 22.32 -1 LEU B O 1
ATOM 1494 N N . GLY B 1 4 ? 31.525 30.872 44.489 1.00 23.87 0 GLY B N 1
ATOM 1495 C CA . GLY B 1 4 ? 32.900 30.602 44.038 1.00 25.62 0 GLY B CA 1
ATOM 1496 C C . GLY B 1 4 ? 33.056 29.198 43.473 1.00 26.70 0 GLY B C 1
ATOM 1497 O O . GLY B 1 4 ? 33.511 29.011 42.333 1.00 27.52 0 GLY B O 1
ATOM 1498 N N . SER B 1 5 ? 32.652 28.208 44.259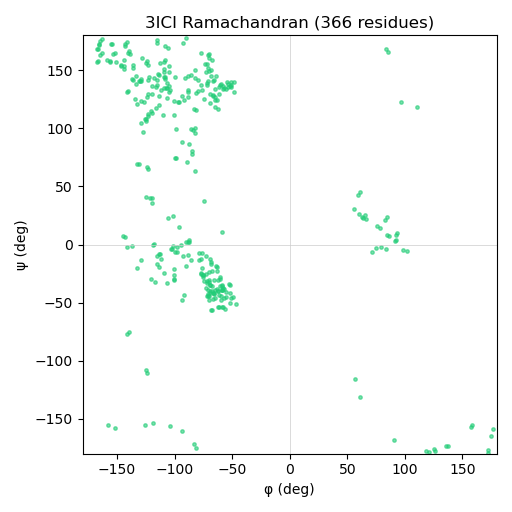 1.00 27.44 1 SER B N 1
ATOM 1499 C CA . SER B 1 5 ? 32.807 26.813 43.874 1.00 28.21 1 SER B CA 1
ATOM 1500 C C . SER B 1 5 ? 31.745 26.333 42.886 1.00 28.25 1 SER B C 1
ATOM 1501 O O . SER B 1 5 ? 31.892 25.259 42.297 1.00 28.99 1 SER B O 1
ATOM 1504 N N . ASP B 1 6 ? 30.674 27.106 42.706 1.00 27.72 2 ASP B N 1
ATOM 1505 C CA . ASP B 1 6 ? 29.709 26.798 41.649 1.00 27.45 2 ASP B CA 1
ATOM 1506 C C . ASP B 1 6 ? 30.413 26.791 40.283 1.00 28.41 2 ASP B C 1
ATOM 1507 O O . ASP B 1 6 ? 29.780 26.736 39.230 1.00 28.42 2 ASP B O 1
ATOM 1512 N N . GLU B 1 7 ? 31.742 26.832 40.312 1.00 29.70 3 GLU B N 1
ATOM 1513 C CA . GLU B 1 7 ? 32.538 26.806 39.084 1.00 30.32 3 GLU B CA 1
ATOM 1514 C C . GLU B 1 7 ? 33.097 25.434 38.742 1.00 30.14 3 GLU B C 1
ATOM 1515 O O . GLU B 1 7 ? 32.489 24.690 37.986 1.00 30.55 3 GLU B O 1
ATOM 1521 N N . LYS B 1 10 ? 30.473 24.468 36.115 1.00 21.77 6 LYS B N 1
ATOM 1522 C CA . LYS B 1 10 ? 30.200 25.525 35.142 1.00 20.62 6 LYS B CA 1
ATOM 1523 C C . LYS B 1 10 ? 30.742 25.127 33.775 1.00 19.62 6 LYS B C 1
ATOM 1524 O O . LYS B 1 10 ? 31.964 24.985 33.595 1.00 20.34 6 LYS B O 1
ATOM 1530 N N . GLY B 1 11 ? 29.838 25.006 32.811 1.00 18.03 7 GLY B N 1
ATOM 1531 C CA . GLY B 1 11 ? 30.151 24.373 31.532 1.00 15.90 7 GLY B CA 1
ATOM 1532 C C . GLY B 1 11 ? 30.600 25.262 30.388 1.00 14.49 7 GLY B C 1
ATOM 1533 O O . GLY B 1 11 ? 31.048 26.414 30.585 1.00 13.88 7 GLY B O 1
ATOM 1534 N N . PRO B 1 12 ? 30.478 24.725 29.163 1.00 13.08 8 PRO B N 1
ATOM 1535 C CA . PRO B 1 12 ? 30.941 25.385 27.961 1.00 12.12 8 PRO B CA 1
ATOM 1536 C C . PRO B 1 12 ? 30.067 26.574 27.611 1.00 10.75 8 PRO B C 1
ATOM 1537 O O . PRO B 1 12 ? 28.939 26.702 28.122 1.00 10.00 8 PRO B O 1
ATOM 1541 N N . LYS B 1 13 ? 30.598 27.443 26.759 1.00 10.66 9 LYS B N 1
ATOM 1542 C CA . LYS B 1 13 ? 29.920 28.679 26.410 1.00 10.38 9 LYS B CA 1
ATOM 1543 C C . LYS B 1 13 ? 29.091 28.518 25.159 1.00 9.33 9 LYS B C 1
ATOM 1544 O O . LYS B 1 13 ? 29.600 28.058 24.124 1.00 10.19 9 LYS B O 1
ATOM 1550 N N . VAL B 1 14 ? 27.817 28.894 25.237 1.00 9.71 10 VAL B N 1
ATOM 1551 C CA . VAL B 1 14 ? 26.983 29.017 24.051 1.00 8.84 10 VAL B CA 1
ATOM 1552 C C . VAL B 1 14 ? 27.429 30.193 23.189 1.00 9.45 10 VAL B C 1
ATOM 1553 O O . VAL B 1 14 ? 27.403 31.338 23.645 1.00 9.56 10 VAL B O 1
ATOM 1557 N N . THR B 1 15 ? 27.784 29.910 21.930 1.00 7.39 11 THR B N 1
ATOM 1558 C CA . THR B 1 15 ? 28.294 30.934 21.000 1.00 8.30 11 THR B CA 1
ATOM 1559 C C . THR B 1 15 ? 27.358 31.256 19.834 1.00 7.48 11 THR B C 1
ATOM 1560 O O . THR B 1 15 ? 27.538 32.248 19.136 1.00 6.64 11 THR B O 1
ATOM 1564 N N . VAL B 1 16 ? 26.335 30.407 19.648 1.00 6.88 12 VAL B N 1
ATOM 1565 C CA . VAL B 1 16 ? 25.340 30.592 18.634 1.00 6.52 12 VAL B CA 1
ATOM 1566 C C . VAL B 1 16 ? 24.225 29.633 19.002 1.00 6.84 12 VAL B C 1
ATOM 1567 O O . VAL B 1 16 ? 24.453 28.663 19.729 1.00 6.98 12 VAL B O 1
ATOM 1571 N N . LYS B 1 17 ? 23.038 29.934 18.494 1.00 6.39 13 LYS B N 1
ATOM 1572 C CA . LYS B 1 17 ? 21.845 29.111 18.691 1.00 7.86 13 LYS B CA 1
ATOM 1573 C C . LYS B 1 17 ? 21.211 28.708 17.368 1.00 7.40 13 LYS B C 1
ATOM 1574 O O . LYS B 1 17 ? 21.363 29.384 16.324 1.00 7.46 13 LYS B O 1
ATOM 1580 N N . VAL B 1 18 ? 20.462 27.607 17.426 1.00 7.01 14 VAL B N 1
ATOM 1581 C CA . VAL B 1 18 ? 19.697 27.145 16.297 1.00 7.19 14 VAL B CA 1
ATOM 1582 C C . VAL B 1 18 ? 18.297 26.798 16.816 1.00 6.93 14 VAL B C 1
ATOM 1583 O O . VAL B 1 18 ? 18.161 26.332 17.960 1.00 7.25 14 VAL B O 1
ATOM 1587 N N . TYR B 1 19 ? 17.289 27.056 15.980 1.00 7.14 15 TYR B N 1
ATOM 1588 C CA . TYR B 1 19 ? 15.908 26.664 16.283 1.00 7.62 15 TYR B CA 1
ATOM 1589 C C . TYR B 1 19 ? 15.407 25.624 15.310 1.00 7.79 15 TYR B C 1
ATOM 1590 O O . TYR B 1 19 ? 15.744 25.659 14.125 1.00 8.19 15 TYR B O 1
ATOM 1599 N N . PHE B 1 20 ? 14.560 24.729 15.806 1.00 8.99 16 PHE B N 1
ATOM 1600 C CA . PHE B 1 20 ? 13.772 23.834 14.947 1.00 9.49 16 PHE B CA 1
ATOM 1601 C C . PHE B 1 20 ? 12.331 24.093 15.326 1.00 9.89 16 PHE B C 1
ATOM 1602 O O . PHE B 1 20 ? 12.009 24.068 16.509 1.00 10.51 16 PHE B O 1
ATOM 1610 N N . ASP B 1 21 ? 11.477 24.342 14.337 1.00 10.04 17 ASP B N 1
ATOM 1611 C CA . ASP B 1 21 ? 10.031 24.286 14.554 1.00 10.27 17 ASP B CA 1
ATOM 1612 C C . ASP B 1 21 ? 9.569 22.914 14.085 1.00 10.14 17 ASP B C 1
ATOM 1613 O O . ASP B 1 21 ? 9.792 22.543 12.925 1.00 9.72 17 ASP B O 1
ATOM 1618 N N . LEU B 1 22 ? 8.928 22.166 14.985 1.00 10.70 18 LEU B N 1
ATOM 1619 C CA . LEU B 1 22 ? 8.638 20.751 14.756 1.00 11.50 18 LEU B CA 1
ATOM 1620 C C . LEU B 1 22 ? 7.162 20.486 14.523 1.00 12.64 18 LEU B C 1
ATOM 1621 O O . LEU B 1 22 ? 6.321 21.189 15.069 1.00 13.52 18 LEU B O 1
ATOM 1626 N N . ARG B 1 23 ? 6.891 19.475 13.714 1.00 13.71 19 ARG B N 1
ATOM 1627 C CA . ARG B 1 23 ? 5.519 19.018 13.456 1.00 16.60 19 ARG B CA 1
ATOM 1628 C C . ARG B 1 23 ? 5.466 17.523 13.669 1.00 16.39 19 ARG B C 1
ATOM 1629 O O . ARG B 1 23 ? 6.406 16.816 13.332 1.00 17.67 19 ARG B O 1
ATOM 1637 N N . ILE B 1 24 ? 4.370 17.023 14.224 1.00 16.95 20 ILE B N 1
ATOM 1638 C CA . ILE B 1 24 ? 4.192 15.583 14.299 1.00 17.07 20 ILE B CA 1
ATOM 1639 C C . ILE B 1 24 ? 2.931 15.306 13.524 1.00 17.83 20 ILE B C 1
ATOM 1640 O O . ILE B 1 24 ? 1.871 15.738 13.931 1.00 17.27 20 ILE B O 1
ATOM 1645 N N . GLY B 1 25 ? 3.077 14.627 12.394 1.00 19.09 21 GLY B N 1
ATOM 1646 C CA . GLY B 1 25 ? 1.985 14.471 11.436 1.00 21.40 21 GLY B CA 1
ATOM 1647 C C . GLY B 1 25 ? 1.520 15.863 11.039 1.00 22.49 21 GLY B C 1
ATOM 1648 O O . GLY B 1 25 ? 2.287 16.659 10.492 1.00 22.62 21 GLY B O 1
ATOM 1649 N N . ASP B 1 26 ? 0.271 16.171 11.381 1.00 23.93 22 ASP B N 1
ATOM 1650 C CA . ASP B 1 26 ? -0.360 17.430 11.009 1.00 24.57 22 ASP B CA 1
ATOM 1651 C C . ASP B 1 26 ? -0.328 18.508 12.102 1.00 24.29 22 ASP B C 1
ATOM 1652 O O . ASP B 1 26 ? -0.792 19.630 11.891 1.00 25.17 22 ASP B O 1
ATOM 1657 N N . GLU B 1 27 ? 0.220 18.180 13.261 1.00 23.73 23 GLU B N 1
ATOM 1658 C CA . GLU B 1 27 ? 0.184 19.080 14.399 1.00 23.64 23 GLU B CA 1
ATOM 1659 C C . GLU B 1 27 ? 1.512 19.822 14.569 1.00 22.55 23 GLU B C 1
ATOM 1660 O O . GLU B 1 27 ? 2.558 19.180 14.688 1.00 21.36 23 GLU B O 1
ATOM 1666 N N . ASP B 1 28 ? 1.467 21.156 14.577 1.00 21.73 24 ASP B N 1
ATOM 1667 C CA . ASP B 1 28 ? 2.624 21.947 15.002 1.00 21.01 24 ASP B CA 1
ATOM 1668 C C . ASP B 1 28 ? 2.792 21.670 16.474 1.00 20.07 24 ASP B C 1
ATOM 1669 O O . ASP B 1 28 ? 1.838 21.804 17.254 1.00 20.49 24 ASP B O 1
ATOM 1674 N N . VAL B 1 29 ? 3.996 21.285 16.885 1.00 18.22 25 VAL B N 1
ATOM 1675 C CA . VAL B 1 29 ? 4.187 20.940 18.285 1.00 15.87 25 VAL B CA 1
ATOM 1676 C C . VAL B 1 29 ? 5.099 21.910 19.052 1.00 14.84 25 VAL B C 1
ATOM 1677 O O . VAL B 1 29 ? 5.205 21.831 20.273 1.00 15.68 25 VAL B O 1
ATOM 1681 N N . GLY B 1 30 ? 5.737 22.838 18.337 1.00 13.32 26 GLY B N 1
ATOM 1682 C CA . GLY B 1 30 ? 6.515 23.881 18.992 1.00 11.50 26 GLY B CA 1
ATOM 1683 C C . GLY B 1 30 ? 7.953 23.956 18.518 1.00 10.16 26 GLY B C 1
ATOM 1684 O O . GLY B 1 30 ? 8.339 23.265 17.568 1.00 10.61 26 GLY B O 1
ATOM 1685 N N . ARG B 1 31 ? 8.690 24.846 19.175 1.00 10.16 27 ARG B N 1
ATOM 1686 C CA . ARG B 1 31 ? 10.077 25.212 18.847 1.00 9.98 27 ARG B CA 1
ATOM 1687 C C . ARG B 1 31 ? 11.060 24.650 19.872 1.00 9.47 27 ARG B C 1
ATOM 1688 O O . ARG B 1 31 ? 10.852 24.748 21.100 1.00 9.42 27 ARG B O 1
ATOM 1696 N N . VAL B 1 32 ? 12.151 24.074 19.354 1.00 9.31 28 VAL B N 1
ATOM 1697 C CA . VAL B 1 32 ? 13.290 23.703 20.177 1.00 9.98 28 VAL B CA 1
ATOM 1698 C C . VAL B 1 32 ? 14.426 24.666 19.825 1.00 8.25 28 VAL B C 1
ATOM 1699 O O . VAL B 1 32 ? 14.641 24.918 18.649 1.00 9.94 28 VAL B O 1
ATOM 1703 N N . ILE B 1 33 ? 15.102 25.197 20.842 1.00 8.49 29 ILE B N 1
ATOM 1704 C CA A ILE B 1 33 ? 16.255 26.092 20.673 0.50 8.41 29 ILE B CA 1
ATOM 1705 C CA B ILE B 1 33 ? 16.270 26.054 20.630 0.50 8.39 29 ILE B CA 1
ATOM 1706 C C . ILE B 1 33 ? 17.473 25.401 21.281 1.00 7.44 29 ILE B C 1
ATOM 1707 O O . ILE B 1 33 ? 17.440 25.022 22.456 1.00 7.74 29 ILE B O 1
ATOM 1716 N N . PHE B 1 34 ? 18.544 25.279 20.496 1.00 7.52 30 PHE B N 1
ATOM 1717 C CA . PHE B 1 34 ? 19.776 24.663 20.939 1.00 6.64 30 PHE B CA 1
ATOM 1718 C C . PHE B 1 34 ? 20.778 25.773 21.081 1.00 6.69 30 PHE B C 1
ATOM 1719 O O . PHE B 1 34 ? 20.787 26.695 20.287 1.00 7.61 30 PHE B O 1
ATOM 1727 N N . GLY B 1 35 ? 21.601 25.672 22.092 1.00 5.63 31 GLY B N 1
ATOM 1728 C CA . GLY B 1 35 ? 22.814 26.497 22.210 1.00 7.11 31 GLY B CA 1
ATOM 1729 C C . GLY B 1 35 ? 23.987 25.609 21.855 1.00 6.97 31 GLY B C 1
ATOM 1730 O O . GLY B 1 35 ? 24.114 24.490 22.349 1.00 7.74 31 GLY B O 1
ATOM 1731 N N . LEU B 1 36 ? 24.861 26.128 21.005 1.00 7.18 32 LEU B N 1
ATOM 1732 C CA . LEU B 1 36 ? 25.975 25.362 20.465 1.00 6.00 32 LEU B CA 1
ATOM 1733 C C . LEU B 1 36 ? 27.299 25.888 20.943 1.00 6.09 32 LEU B C 1
ATOM 1734 O O . LEU B 1 36 ? 27.456 27.094 21.131 1.00 6.13 32 LEU B O 1
ATOM 1739 N N . PHE B 1 37 ? 28.238 24.967 21.122 1.00 5.87 33 PHE B N 1
ATOM 1740 C CA . PHE B 1 37 ? 29.529 25.284 21.805 1.00 7.10 33 PHE B CA 1
ATOM 1741 C C . PHE B 1 37 ? 30.678 25.529 20.822 1.00 7.52 33 PHE B C 1
ATOM 1742 O O . PHE B 1 37 ? 31.550 24.675 20.666 1.00 8.12 33 PHE B O 1
ATOM 1750 N N . GLY B 1 38 ? 30.653 26.694 20.174 1.00 8.84 34 GLY B N 1
ATOM 1751 C CA . GLY B 1 38 ? 31.515 26.985 19.015 1.00 9.45 34 GLY B CA 1
ATOM 1752 C C . GLY B 1 38 ? 32.952 27.271 19.409 1.00 11.03 34 GLY B C 1
ATOM 1753 O O . GLY B 1 38 ? 33.873 27.165 18.577 1.00 11.74 34 GLY B O 1
ATOM 1754 N N . LYS B 1 39 ? 33.159 27.626 20.669 1.00 11.12 35 LYS B N 1
ATOM 1755 C CA . LYS B 1 39 ? 34.544 27.729 21.192 1.00 13.01 35 LYS B CA 1
ATOM 1756 C C . LYS B 1 39 ? 35.191 26.345 21.465 1.00 12.41 35 LYS B C 1
ATOM 1757 O O . LYS B 1 39 ? 36.414 26.215 21.447 1.00 14.21 35 LYS B O 1
ATOM 1763 N N . THR B 1 40 ? 34.378 25.331 21.727 1.00 10.80 36 THR B N 1
ATOM 1764 C CA . THR B 1 40 ? 34.848 23.985 22.124 1.00 10.10 36 THR B CA 1
ATOM 1765 C C . THR B 1 40 ? 34.982 23.037 20.915 1.00 9.45 36 THR B C 1
ATOM 1766 O O . THR B 1 40 ? 35.979 22.309 20.767 1.00 9.25 36 THR B O 1
ATOM 1770 N N . VAL B 1 41 ? 33.936 23.023 20.090 1.00 8.44 37 VAL B N 1
ATOM 1771 C CA . VAL B 1 41 ? 33.913 22.222 18.859 1.00 7.69 37 VAL B CA 1
ATOM 1772 C C . VAL B 1 41 ? 33.454 23.061 17.651 1.00 7.26 37 VAL B C 1
ATOM 1773 O O . VAL B 1 41 ? 32.340 22.872 17.123 1.00 5.63 37 VAL B O 1
ATOM 1777 N N . PRO B 1 42 ? 34.286 24.016 17.215 1.00 6.81 38 PRO B N 1
ATOM 1778 C CA . PRO B 1 42 ? 33.867 24.904 16.138 1.00 7.04 38 PRO B CA 1
ATOM 1779 C C . PRO B 1 42 ? 33.496 24.192 14.820 1.00 6.98 38 PRO B C 1
ATOM 1780 O O . PRO B 1 42 ? 32.579 24.623 14.141 1.00 7.32 38 PRO B O 1
ATOM 1784 N N . LYS B 1 43 ? 34.237 23.148 14.451 1.00 7.19 39 LYS B N 1
ATOM 1785 C CA . LYS B 1 43 ? 34.037 22.551 13.139 1.00 7.57 39 LYS B CA 1
ATOM 1786 C C . LYS B 1 43 ? 32.696 21.822 13.155 1.00 6.95 39 LYS B C 1
ATOM 1787 O O . LYS B 1 43 ? 31.948 21.842 12.175 1.00 8.49 39 LYS B O 1
ATOM 1793 N N . THR B 1 44 ? 32.432 21.184 14.281 1.00 4.35 40 THR B N 1
ATOM 1794 C CA . THR B 1 44 ? 31.175 20.391 14.432 1.00 4.78 40 THR B CA 1
ATOM 1795 C C . THR B 1 44 ? 29.976 21.349 14.509 1.00 5.20 40 THR B C 1
ATOM 1796 O O . THR B 1 44 ? 28.894 21.103 13.921 1.00 4.92 40 THR B O 1
ATOM 1800 N N . VAL B 1 45 ? 30.134 22.404 15.297 1.00 6.08 41 VAL B N 1
ATOM 1801 C CA . VAL B 1 45 ? 29.086 23.436 15.403 1.00 5.84 41 VAL B CA 1
ATOM 1802 C C . VAL B 1 45 ? 28.794 24.092 14.044 1.00 6.86 41 VAL B C 1
ATOM 1803 O O . VAL B 1 45 ? 27.634 24.202 13.634 1.00 4.81 41 VAL B O 1
ATOM 1807 N N . ASP B 1 46 ? 29.842 24.494 13.331 1.00 5.89 42 ASP B N 1
ATOM 1808 C CA . ASP B 1 46 ? 29.649 25.117 12.009 1.00 7.63 42 ASP B CA 1
ATOM 1809 C C . ASP B 1 46 ? 28.914 24.223 10.995 1.00 6.71 42 ASP B C 1
ATOM 1810 O O . ASP B 1 46 ? 28.092 24.702 10.206 1.00 7.08 42 ASP B O 1
ATOM 1815 N N . ASN B 1 47 ? 29.175 22.911 11.058 1.00 5.73 43 ASN B N 1
ATOM 1816 C CA . ASN B 1 47 ? 28.437 21.936 10.252 1.00 4.87 43 ASN B CA 1
ATOM 1817 C C . ASN B 1 47 ? 26.955 21.939 10.614 1.00 5.02 43 ASN B C 1
ATOM 1818 O O . ASN B 1 47 ? 26.109 22.098 9.732 1.00 5.43 43 ASN B O 1
ATOM 1823 N N . PHE B 1 48 ? 26.636 21.770 11.907 1.00 3.51 44 PHE B N 1
ATOM 1824 C CA . PHE B 1 48 ? 25.220 21.758 12.336 1.00 3.29 44 PHE B CA 1
ATOM 1825 C C . PHE B 1 48 ? 24.502 23.076 11.984 1.00 5.05 44 PHE B C 1
ATOM 1826 O O . PHE B 1 48 ? 23.406 23.076 11.472 1.00 3.83 44 PHE B O 1
ATOM 1834 N N . VAL B 1 49 ? 25.146 24.203 12.237 1.00 4.50 45 VAL B N 1
ATOM 1835 C CA . VAL B 1 49 ? 24.507 25.500 11.994 1.00 5.93 45 VAL B CA 1
ATOM 1836 C C . VAL B 1 49 ? 24.276 25.732 10.502 1.00 5.90 45 VAL B C 1
ATOM 1837 O O . VAL B 1 49 ? 23.182 26.179 10.096 1.00 5.12 45 VAL B O 1
ATOM 1841 N N . ALA B 1 50 ? 25.259 25.374 9.686 1.00 5.16 46 ALA B N 1
ATOM 1842 C CA . ALA B 1 50 ? 25.121 25.533 8.214 1.00 6.19 46 ALA B CA 1
ATOM 1843 C C . ALA B 1 50 ? 23.981 24.650 7.697 1.00 5.94 46 ALA B C 1
ATOM 1844 O O . ALA B 1 50 ? 23.205 25.061 6.848 1.00 7.93 46 ALA B O 1
ATOM 1846 N N . LEU B 1 51 ? 23.855 23.458 8.249 1.00 5.97 47 LEU B N 1
ATOM 1847 C CA . LEU B 1 51 ? 22.759 22.567 7.829 1.00 6.01 47 LEU B CA 1
ATOM 1848 C C . LEU B 1 51 ? 21.412 23.060 8.285 1.00 6.04 47 LEU B C 1
ATOM 1849 O O . LEU B 1 51 ? 20.397 22.857 7.586 1.00 6.47 47 LEU B O 1
ATOM 1854 N N . ALA B 1 52 ? 21.380 23.714 9.444 1.00 6.49 48 ALA B N 1
ATOM 1855 C CA . ALA B 1 52 ? 20.159 24.355 9.940 1.00 6.62 48 ALA B CA 1
ATOM 1856 C C . ALA B 1 52 ? 19.761 25.570 9.103 1.00 8.29 48 ALA B C 1
ATOM 1857 O O . ALA B 1 52 ? 18.596 25.741 8.849 1.00 9.20 48 ALA B O 1
ATOM 1859 N N . THR B 1 53 ? 20.722 26.408 8.690 1.00 6.95 49 THR B N 1
ATOM 1860 C CA . THR B 1 53 ? 20.389 27.523 7.778 1.00 8.25 49 THR B CA 1
ATOM 1861 C C . THR B 1 53 ? 20.085 27.108 6.337 1.00 9.18 49 THR B C 1
ATOM 1862 O O . THR B 1 53 ? 19.388 27.863 5.604 1.00 10.55 49 THR B O 1
ATOM 1866 N N . GLY B 1 54 ? 20.623 25.966 5.915 1.00 8.15 50 GLY B N 1
ATOM 1867 C CA . GLY B 1 54 ? 20.479 25.488 4.532 1.00 10.04 50 GLY B CA 1
ATOM 1868 C C . GLY B 1 54 ? 21.376 26.244 3.585 1.00 10.25 50 GLY B C 1
ATOM 1869 O O . GLY B 1 54 ? 21.229 26.151 2.348 1.00 11.35 50 GLY B O 1
ATOM 1870 N N . GLU B 1 55 ? 22.358 26.951 4.135 1.00 9.90 51 GLU B N 1
ATOM 1871 C CA . GLU B 1 55 ? 23.197 27.824 3.314 1.00 11.01 51 GLU B CA 1
ATOM 1872 C C . GLU B 1 55 ? 24.049 27.147 2.238 1.00 10.90 51 GLU B C 1
ATOM 1873 O O . GLU B 1 55 ? 24.483 27.808 1.302 1.00 10.82 51 GLU B O 1
ATOM 1879 N N . LYS B 1 56 ? 24.288 25.840 2.354 1.00 10.26 52 LYS B N 1
ATOM 1880 C CA . LYS B 1 56 ? 24.999 25.119 1.284 1.00 10.74 52 LYS B CA 1
ATOM 1881 C C . LYS B 1 56 ? 24.105 24.574 0.163 1.00 10.44 52 LYS B C 1
ATOM 1882 O O . LYS B 1 56 ? 24.607 23.890 -0.745 1.00 11.75 52 LYS B O 1
ATOM 1888 N N . GLY B 1 57 ? 22.805 24.867 0.224 1.00 10.85 53 GLY B N 1
ATOM 1889 C CA . GLY B 1 57 ? 21.829 24.344 -0.736 1.00 11.02 53 GLY B CA 1
ATOM 1890 C C . GLY B 1 57 ? 21.160 23.042 -0.345 1.00 11.39 53 GLY B C 1
ATOM 1891 O O . GLY B 1 57 ? 20.339 22.483 -1.109 1.00 12.49 53 GLY B O 1
ATOM 1892 N N . PHE B 1 58 ? 21.493 22.565 0.855 1.00 10.42 54 PHE B N 1
ATOM 1893 C CA . PHE B 1 58 ? 20.900 21.377 1.441 1.00 10.14 54 PHE B CA 1
ATOM 1894 C C . PHE B 1 58 ? 20.946 21.529 2.964 1.00 9.62 54 PHE B C 1
ATOM 1895 O O . PHE B 1 58 ? 21.681 22.368 3.513 1.00 8.61 54 PHE B O 1
ATOM 1903 N N . GLY B 1 59 ? 20.174 20.702 3.642 1.00 8.64 55 GLY B N 1
ATOM 1904 C CA . GLY B 1 59 ? 20.191 20.711 5.111 1.00 8.10 55 GLY B CA 1
ATOM 1905 C C . GLY B 1 59 ? 18.944 20.147 5.720 1.00 8.13 55 GLY B C 1
ATOM 1906 O O . GLY B 1 59 ? 18.238 19.356 5.093 1.00 8.64 55 GLY B O 1
ATOM 1907 N N . TYR B 1 60 ? 18.693 20.556 6.966 1.00 8.31 56 TYR B N 1
ATOM 1908 C CA . TYR B 1 60 ? 17.710 19.921 7.830 1.00 8.02 56 TYR B CA 1
ATOM 1909 C C . TYR B 1 60 ? 16.245 20.210 7.527 1.00 8.37 56 TYR B C 1
ATOM 1910 O O . TYR B 1 60 ? 15.386 19.391 7.871 1.00 10.87 56 TYR B O 1
ATOM 1919 N N . LYS B 1 61 ? 15.954 21.360 6.922 1.00 9.50 57 LYS B N 1
ATOM 1920 C CA . LYS B 1 61 ? 14.564 21.748 6.727 1.00 10.16 57 LYS B CA 1
ATOM 1921 C C . LYS B 1 61 ? 13.821 20.649 5.990 1.00 9.74 57 LYS B C 1
ATOM 1922 O O . LYS B 1 61 ? 14.288 20.132 4.979 1.00 10.31 57 LYS B O 1
ATOM 1928 N N . ASN B 1 62 ? 12.648 20.328 6.495 1.00 10.62 58 ASN B N 1
ATOM 1929 C CA . ASN B 1 62 ? 11.814 19.257 5.919 1.00 11.55 58 ASN B CA 1
ATOM 1930 C C . ASN B 1 62 ? 12.256 17.808 6.185 1.00 11.90 58 ASN B C 1
ATOM 1931 O O . ASN B 1 62 ? 11.545 16.863 5.807 1.00 12.19 58 ASN B O 1
ATOM 1936 N N . SER B 1 63 ? 13.395 17.627 6.859 1.00 10.16 59 SER B N 1
ATOM 1937 C CA A SER B 1 63 ? 13.866 16.290 7.250 0.50 9.88 59 SER B CA 1
ATOM 1938 C CA B SER B 1 63 ? 13.848 16.291 7.260 0.50 11.01 59 SER B CA 1
ATOM 1939 C C . SER B 1 63 ? 13.119 15.756 8.481 1.00 10.70 59 SER B C 1
ATOM 1940 O O . SER B 1 63 ? 12.438 16.496 9.174 1.00 10.40 59 SER B O 1
ATOM 1945 N N . LYS B 1 64 ? 13.251 14.456 8.746 1.00 12.05 60 LYS B N 1
ATOM 1946 C CA . LYS B 1 64 ? 12.503 13.823 9.840 1.00 13.40 60 LYS B CA 1
ATOM 1947 C C . LYS B 1 64 ? 13.378 13.356 10.995 1.00 13.59 60 LYS B C 1
ATOM 1948 O O . LYS B 1 64 ? 14.594 13.118 10.802 1.00 13.42 60 LYS B O 1
ATOM 1954 N N . PHE B 1 65 ? 12.764 13.244 12.177 1.00 12.74 61 PHE B N 1
ATOM 1955 C CA . PHE B 1 65 ? 13.323 12.440 13.291 1.00 12.83 61 PHE B CA 1
ATOM 1956 C C . PHE B 1 65 ? 12.870 11.031 13.015 1.00 13.24 61 PHE B C 1
ATOM 1957 O O . PHE B 1 65 ? 11.713 10.677 13.280 1.00 14.18 61 PHE B O 1
ATOM 1965 N N . HIS B 1 66 ? 13.767 10.251 12.419 1.00 12.90 62 HIS B N 1
ATOM 1966 C CA . HIS B 1 66 ? 13.403 8.929 11.913 1.00 13.96 62 HIS B CA 1
ATOM 1967 C C . HIS B 1 66 ? 13.548 7.815 12.948 1.00 14.77 62 HIS B C 1
ATOM 1968 O O . HIS B 1 66 ? 13.177 6.673 12.681 1.00 15.14 62 HIS B O 1
ATOM 1975 N N . ARG B 1 67 ? 14.145 8.118 14.095 1.00 14.48 63 ARG B N 1
ATOM 1976 C CA . ARG B 1 67 ? 14.238 7.130 15.168 1.00 14.81 63 ARG B CA 1
ATOM 1977 C C . ARG B 1 67 ? 14.037 7.796 16.514 1.00 14.39 63 ARG B C 1
ATOM 1978 O O . ARG B 1 67 ? 14.667 8.824 16.811 1.00 13.73 63 ARG B O 1
ATOM 1986 N N . VAL B 1 68 ? 13.166 7.195 17.324 1.00 13.07 64 VAL B N 1
ATOM 1987 C CA . VAL B 1 68 ? 12.852 7.691 18.654 1.00 13.01 64 VAL B CA 1
ATOM 1988 C C . VAL B 1 68 ? 12.865 6.510 19.625 1.00 13.81 64 VAL B C 1
ATOM 1989 O O . VAL B 1 68 ? 12.156 5.509 19.427 1.00 12.79 64 VAL B O 1
ATOM 1993 N N . ILE B 1 69 ? 13.657 6.634 20.676 1.00 13.41 65 ILE B N 1
ATOM 1994 C CA . ILE B 1 69 ? 13.663 5.614 21.732 1.00 14.00 65 ILE B CA 1
ATOM 1995 C C . ILE B 1 69 ? 13.403 6.280 23.072 1.00 14.26 65 ILE B C 1
ATOM 1996 O O . ILE B 1 69 ? 14.253 7.010 23.600 1.00 13.18 65 ILE B O 1
ATOM 2001 N N . LYS B 1 70 ? 12.199 6.042 23.600 1.00 15.27 66 LYS B N 1
ATOM 2002 C CA . LYS B 1 70 ? 11.796 6.586 24.890 1.00 16.66 66 LYS B CA 1
ATOM 2003 C C . LYS B 1 70 ? 12.826 6.225 25.953 1.00 16.81 66 LYS B C 1
ATOM 2004 O O . LYS B 1 70 ? 13.344 5.094 25.979 1.00 16.64 66 LYS B O 1
ATOM 2010 N N . ASP B 1 71 ? 13.127 7.207 26.801 1.00 17.18 67 ASP B N 1
ATOM 2011 C CA . ASP B 1 71 ? 14.097 7.108 27.906 1.00 16.87 67 ASP B CA 1
ATOM 2012 C C . ASP B 1 71 ? 15.512 6.898 27.379 1.00 15.72 67 ASP B C 1
ATOM 2013 O O . ASP B 1 71 ? 16.376 6.355 28.075 1.00 15.65 67 ASP B O 1
ATOM 2018 N N . PHE B 1 72 ? 15.748 7.339 26.144 1.00 13.82 68 PHE B N 1
ATOM 2019 C CA . PHE B 1 72 ? 17.096 7.287 25.577 1.00 11.77 68 PHE B CA 1
ATOM 2020 C C . PHE B 1 72 ? 17.370 8.546 24.756 1.00 11.74 68 PHE B C 1
ATOM 2021 O O . PHE B 1 72 ? 18.120 9.425 25.199 1.00 10.19 68 PHE B O 1
ATOM 2029 N N . MET B 1 73 ? 16.808 8.606 23.549 1.00 10.54 69 MET B N 1
ATOM 2030 C CA . MET B 1 73 ? 17.106 9.733 22.661 1.00 10.55 69 MET B CA 1
ATOM 2031 C C . MET B 1 73 ? 16.140 9.813 21.493 1.00 10.93 69 MET B C 1
ATOM 2032 O O . MET B 1 73 ? 15.306 8.910 21.267 1.00 10.75 69 MET B O 1
ATOM 2037 N N . ILE B 1 74 ? 16.211 10.939 20.792 1.00 9.32 70 ILE B N 1
ATOM 2038 C CA . ILE B 1 74 ? 15.542 11.106 19.487 1.00 9.31 70 ILE B CA 1
ATOM 2039 C C . ILE B 1 74 ? 16.633 11.460 18.485 1.00 9.63 70 ILE B C 1
ATOM 2040 O O . ILE B 1 74 ? 17.611 12.136 18.847 1.00 9.87 70 ILE B O 1
ATOM 2045 N N . GLN B 1 75 ? 16.495 10.967 17.254 1.00 8.87 71 GLN B N 1
ATOM 2046 C CA . GLN B 1 75 ? 17.572 11.051 16.272 1.00 9.89 71 GLN B CA 1
ATOM 2047 C C . GLN B 1 75 ? 17.053 11.530 14.923 1.00 9.18 71 GLN B C 1
ATOM 2048 O O . GLN B 1 75 ? 15.974 11.131 14.471 1.00 8.13 71 GLN B O 1
ATOM 2054 N N . GLY B 1 76 ? 17.822 12.414 14.307 1.00 8.58 72 GLY B N 1
ATOM 2055 C CA . GLY B 1 76 ? 17.445 12.975 13.017 1.00 8.77 72 GLY B CA 1
ATOM 2056 C C . GLY B 1 76 ? 18.654 13.374 12.195 1.00 9.53 72 GLY B C 1
ATOM 2057 O O . GLY B 1 76 ? 19.766 12.823 12.383 1.00 9.22 72 GLY B O 1
ATOM 2058 N N . GLY B 1 77 ? 18.404 14.286 11.245 1.00 8.53 73 GLY B N 1
ATOM 2059 C CA . GLY B 1 77 ? 19.427 14.827 10.362 1.00 9.74 73 GLY B CA 1
ATOM 2060 C C . GLY B 1 77 ? 19.758 14.020 9.119 1.00 10.21 73 GLY B C 1
ATOM 2061 O O . GLY B 1 77 ? 20.709 14.326 8.428 1.00 12.07 73 GLY B O 1
ATOM 2062 N N . ASP B 1 78 ? 18.986 12.979 8.826 1.00 11.41 74 ASP B N 1
ATOM 2063 C CA . ASP B 1 78 ? 19.242 12.235 7.586 1.00 12.01 74 ASP B CA 1
ATOM 2064 C C . ASP B 1 78 ? 18.346 12.828 6.516 1.00 12.63 74 ASP B C 1
ATOM 2065 O O . ASP B 1 78 ? 17.205 12.366 6.309 1.00 12.81 74 ASP B O 1
ATOM 2070 N N . PHE B 1 79 ? 18.856 13.848 5.847 1.00 13.23 75 PHE B N 1
ATOM 2071 C CA . PHE B 1 79 ? 18.063 14.605 4.892 1.00 13.80 75 PHE B CA 1
ATOM 2072 C C . PHE B 1 79 ? 18.080 14.027 3.478 1.00 14.77 75 PHE B C 1
ATOM 2073 O O . PHE B 1 79 ? 17.478 14.603 2.572 1.00 15.75 75 PHE B O 1
ATOM 2081 N N . THR B 1 80 ? 18.758 12.904 3.286 1.00 15.71 76 THR B N 1
ATOM 2082 C CA . THR B 1 80 ? 18.810 12.281 1.941 1.00 17.59 76 THR B CA 1
ATOM 2083 C C . THR B 1 80 ? 18.002 10.978 1.862 1.00 19.03 76 THR B C 1
ATOM 2084 O O . THR B 1 80 ? 17.570 10.567 0.775 1.00 19.20 76 THR B O 1
ATOM 2088 N N . ARG B 1 81 ? 17.809 10.321 3.000 1.00 20.10 77 ARG B N 1
ATOM 2089 C CA . ARG B 1 81 ? 17.095 9.032 3.035 1.00 21.01 77 ARG B CA 1
ATOM 2090 C C . ARG B 1 81 ? 16.024 8.931 4.110 1.00 21.82 77 ARG B C 1
ATOM 2091 O O . ARG B 1 81 ? 15.129 8.073 4.027 1.00 21.72 77 ARG B O 1
ATOM 2099 N N . GLY B 1 82 ? 16.116 9.788 5.124 1.00 21.14 78 GLY B N 1
ATOM 2100 C CA . GLY B 1 82 ? 15.129 9.824 6.191 1.00 21.82 78 GLY B CA 1
ATOM 2101 C C . GLY B 1 82 ? 14.996 8.534 6.975 1.00 21.73 78 GLY B C 1
ATOM 2102 O O . GLY B 1 82 ? 13.935 8.266 7.549 1.00 21.92 78 GLY B O 1
ATOM 2103 N N . ASP B 1 83 ? 16.059 7.738 7.015 1.00 21.54 79 ASP B N 1
ATOM 2104 C CA . ASP B 1 83 ? 15.993 6.459 7.729 1.00 22.18 79 ASP B CA 1
ATOM 2105 C C . ASP B 1 83 ? 17.288 6.044 8.432 1.00 21.91 79 ASP B C 1
ATOM 2106 O O . ASP B 1 83 ? 17.392 4.924 8.941 1.00 22.06 79 ASP B O 1
ATOM 2111 N N . GLY B 1 84 ? 18.284 6.927 8.462 1.00 21.16 80 GLY B N 1
ATOM 2112 C CA . GLY B 1 84 ? 19.521 6.612 9.161 1.00 21.10 80 GLY B CA 1
ATOM 2113 C C . GLY B 1 84 ? 20.684 6.199 8.297 1.00 21.10 80 GLY B C 1
ATOM 2114 O O . GLY B 1 84 ? 21.792 6.016 8.795 1.00 22.00 80 GLY B O 1
ATOM 2115 N N . THR B 1 85 ? 20.442 6.045 6.997 1.00 21.33 81 THR B N 1
ATOM 2116 C CA . THR B 1 85 ? 21.479 5.605 6.068 1.00 21.50 81 THR B CA 1
ATOM 2117 C C . THR B 1 85 ? 22.108 6.739 5.279 1.00 20.85 81 THR B C 1
ATOM 2118 O O . THR B 1 85 ? 23.077 6.533 4.551 1.00 21.43 81 THR B O 1
ATOM 2122 N N . GLY B 1 86 ? 21.561 7.940 5.419 1.00 19.35 82 GLY B N 1
ATOM 2123 C CA . GLY B 1 86 ? 21.982 9.041 4.560 1.00 17.71 82 GLY B CA 1
ATOM 2124 C C . GLY B 1 86 ? 22.603 10.237 5.257 1.00 16.59 82 GLY B C 1
ATOM 2125 O O . GLY B 1 86 ? 23.147 10.138 6.363 1.00 16.04 82 GLY B O 1
ATOM 2126 N N . GLY B 1 87 ? 22.473 11.378 4.592 1.00 14.50 83 GLY B N 1
ATOM 2127 C CA . GLY B 1 87 ? 23.065 12.634 5.043 1.00 13.11 83 GLY B CA 1
ATOM 2128 C C . GLY B 1 87 ? 24.503 12.817 4.609 1.00 12.35 83 GLY B C 1
ATOM 2129 O O . GLY B 1 87 ? 25.170 11.878 4.139 1.00 13.22 83 GLY B O 1
ATOM 2130 N N . LYS B 1 88 ? 24.979 14.055 4.730 1.00 10.76 84 LYS B N 1
ATOM 2131 C CA A LYS B 1 88 ? 26.364 14.400 4.416 0.50 10.09 84 LYS B CA 1
ATOM 2132 C CA B LYS B 1 88 ? 26.372 14.391 4.426 0.50 10.01 84 LYS B CA 1
ATOM 2133 C C . LYS B 1 88 ? 26.739 15.644 5.203 1.00 9.73 84 LYS B C 1
ATOM 2134 O O . LYS B 1 88 ? 25.859 16.417 5.608 1.00 10.78 84 LYS B O 1
ATOM 2145 N N . SER B 1 89 ? 28.026 15.855 5.437 1.00 9.30 85 SER B N 1
ATOM 2146 C CA . SER B 1 89 ? 28.423 17.090 6.120 1.00 9.70 85 SER B CA 1
ATOM 2147 C C . SER B 1 89 ? 28.690 18.195 5.094 1.00 10.34 85 SER B C 1
ATOM 2148 O O . SER B 1 89 ? 28.677 17.944 3.877 1.00 10.79 85 SER B O 1
ATOM 2151 N N . ILE B 1 90 ? 29.010 19.395 5.595 1.00 10.51 86 ILE B N 1
ATOM 2152 C CA . ILE B 1 90 ? 29.400 20.516 4.746 1.00 11.33 86 ILE B CA 1
ATOM 2153 C C . ILE B 1 90 ? 30.865 20.419 4.278 1.00 11.95 86 ILE B C 1
ATOM 2154 O O . ILE B 1 90 ? 31.299 21.216 3.431 1.00 12.96 86 ILE B O 1
ATOM 2159 N N . TYR B 1 91 ? 31.603 19.445 4.820 1.00 11.71 87 TYR B N 1
ATOM 2160 C CA . TYR B 1 91 ? 33.019 19.241 4.505 1.00 12.55 87 TYR B CA 1
ATOM 2161 C C . TYR B 1 91 ? 33.244 18.091 3.537 1.00 13.64 87 TYR B C 1
ATOM 2162 O O . TYR B 1 91 ? 34.379 17.840 3.136 1.00 14.52 87 TYR B O 1
ATOM 2171 N N . GLY B 1 92 ? 32.172 17.398 3.175 1.00 14.46 88 GLY B N 1
ATOM 2172 C CA . GLY B 1 92 ? 32.266 16.174 2.391 1.00 14.61 88 GLY B CA 1
ATOM 2173 C C . GLY B 1 92 ? 31.326 15.156 3.006 1.00 14.44 88 GLY B C 1
ATOM 2174 O O . GLY B 1 92 ? 30.590 15.482 3.923 1.00 14.55 88 GLY B O 1
ATOM 2175 N N . GLU B 1 93 ? 31.360 13.917 2.519 1.00 13.88 89 GLU B N 1
ATOM 2176 C CA . GLU B 1 93 ? 30.436 12.896 3.002 1.00 13.22 89 GLU B CA 1
ATOM 2177 C C . GLU B 1 93 ? 30.453 12.777 4.534 1.00 12.04 89 GLU B C 1
ATOM 2178 O O . GLU B 1 93 ? 29.399 12.790 5.163 1.00 12.39 89 GLU B O 1
ATOM 2184 N N . ARG B 1 94 ? 31.655 12.656 5.098 1.00 10.85 90 ARG B N 1
ATOM 2185 C CA . ARG B 1 94 ? 31.836 12.544 6.550 1.00 9.57 90 ARG B CA 1
ATOM 2186 C C . ARG B 1 94 ? 33.036 13.364 6.981 1.00 10.01 90 ARG B C 1
ATOM 2187 O O . ARG B 1 94 ? 33.864 13.784 6.141 1.00 11.85 90 ARG B O 1
ATOM 2195 N N . PHE B 1 95 ? 33.162 13.589 8.289 1.00 9.48 91 PHE B N 1
ATOM 2196 C CA . PHE B 1 95 ? 34.331 14.320 8.794 1.00 9.55 91 PHE B CA 1
ATOM 2197 C C . PHE B 1 95 ? 34.778 13.764 10.138 1.00 9.40 91 PHE B C 1
ATOM 2198 O O . PHE B 1 95 ? 34.038 13.059 10.799 1.00 9.31 91 PHE B O 1
ATOM 2206 N N . PRO B 1 96 ? 36.036 14.005 10.506 1.00 10.31 92 PRO B N 1
ATOM 2207 C CA . PRO B 1 96 ? 36.594 13.378 11.716 1.00 9.77 92 PRO B CA 1
ATOM 2208 C C . PRO B 1 96 ? 36.000 13.851 13.039 1.00 9.58 92 PRO B C 1
ATOM 2209 O O . PRO B 1 96 ? 35.424 14.948 13.119 1.00 9.86 92 PRO B O 1
ATOM 2213 N N . ASP B 1 97 ? 36.161 13.023 14.073 1.00 8.95 93 ASP B N 1
ATOM 2214 C CA . ASP B 1 97 ? 35.827 13.431 15.438 1.00 9.29 93 ASP B CA 1
ATOM 2215 C C . ASP B 1 97 ? 36.691 14.596 15.860 1.00 10.09 93 ASP B C 1
ATOM 2216 O O . ASP B 1 97 ? 37.918 14.478 15.928 1.00 11.56 93 ASP B O 1
ATOM 2221 N N . GLU B 1 98 ? 36.066 15.737 16.119 1.00 10.13 94 GLU B N 1
ATOM 2222 C CA . GLU B 1 98 ? 36.821 16.934 16.469 1.00 9.41 94 GLU B CA 1
ATOM 2223 C C . GLU B 1 98 ? 37.525 16.809 17.840 1.00 10.61 94 GLU B C 1
ATOM 2224 O O . GLU B 1 98 ? 38.745 17.030 17.974 1.00 10.68 94 GLU B O 1
ATOM 2230 N N . ASN B 1 99 ? 36.747 16.530 18.866 1.00 9.21 95 ASN B N 1
ATOM 2231 C CA . ASN B 1 99 ? 37.282 16.183 20.205 1.00 8.73 95 ASN B CA 1
ATOM 2232 C C . ASN B 1 99 ? 36.159 15.591 21.006 1.00 9.21 95 ASN B C 1
ATOM 2233 O O . ASN B 1 99 ? 35.002 15.606 20.546 1.00 9.33 95 ASN B O 1
ATOM 2238 N N . PHE B 1 100 ? 36.500 15.068 22.193 1.00 8.39 96 PHE B N 1
ATOM 2239 C CA . PHE B 1 100 ? 35.489 14.548 23.113 1.00 9.06 96 PHE B CA 1
ATOM 2240 C C . PHE B 1 100 ? 35.530 15.319 24.422 1.00 9.04 96 PHE B C 1
ATOM 2241 O O . PHE B 1 100 ? 35.346 14.753 25.510 1.00 9.45 96 PHE B O 1
ATOM 2249 N N . LYS B 1 101 ? 35.802 16.626 24.315 1.00 9.29 97 LYS B N 1
ATOM 2250 C CA . LYS B 1 101 ? 35.867 17.466 25.528 1.00 10.34 97 LYS B CA 1
ATOM 2251 C C . LYS B 1 101 ? 34.575 17.439 26.323 1.00 10.52 97 LYS B C 1
ATOM 2252 O O . LYS B 1 101 ? 34.607 17.437 27.560 1.00 10.78 97 LYS B O 1
ATOM 2258 N N . LEU B 1 102 ? 33.453 17.407 25.613 1.00 9.52 98 LEU B N 1
ATOM 2259 C CA . LEU B 1 102 ? 32.129 17.448 26.260 1.00 8.83 98 LEU B CA 1
ATOM 2260 C C . LEU B 1 102 ? 31.502 16.062 26.379 1.00 9.32 98 LEU B C 1
ATOM 2261 O O . LEU B 1 102 ? 31.668 15.213 25.506 1.00 9.74 98 LEU B O 1
ATOM 2266 N N . LYS B 1 103 ? 30.795 15.843 27.484 1.00 9.36 99 LYS B N 1
ATOM 2267 C CA . LYS B 1 103 ? 30.187 14.545 27.778 1.00 9.01 99 LYS B CA 1
ATOM 2268 C C . LYS B 1 103 ? 28.667 14.630 27.563 1.00 7.63 99 LYS B C 1
ATOM 2269 O O . LYS B 1 103 ? 28.096 15.712 27.371 1.00 8.56 99 LYS B O 1
ATOM 2275 N N . HIS B 1 104 ? 28.002 13.482 27.567 1.00 7.86 100 HIS B N 1
ATOM 2276 C CA . HIS B 1 104 ? 26.539 13.480 27.500 1.00 8.83 100 HIS B CA 1
ATOM 2277 C C . HIS B 1 104 ? 26.017 13.649 28.931 1.00 9.60 100 HIS B C 1
ATOM 2278 O O . HIS B 1 104 ? 25.620 12.682 29.553 1.00 11.38 100 HIS B O 1
ATOM 2285 N N . TYR B 1 105 ? 25.993 14.885 29.425 1.00 10.18 101 TYR B N 1
ATOM 2286 C CA . TYR B 1 105 ? 25.822 15.144 30.871 1.00 10.55 101 TYR B CA 1
ATOM 2287 C C . TYR B 1 105 ? 24.443 14.836 31.437 1.00 10.10 101 TYR B C 1
ATOM 2288 O O . TYR B 1 105 ? 24.285 14.621 32.644 1.00 10.65 101 TYR B O 1
ATOM 2297 N N . GLY B 1 106 ? 23.434 14.842 30.589 1.00 10.39 102 GLY B N 1
ATOM 2298 C CA . GLY B 1 106 ? 22.095 14.561 31.030 1.00 11.32 102 GLY B CA 1
ATOM 2299 C C . GLY B 1 106 ? 21.123 14.721 29.882 1.00 11.33 102 GLY B C 1
ATOM 2300 O O . GLY B 1 106 ? 21.512 14.729 28.707 1.00 9.89 102 GLY B O 1
ATOM 2301 N N . PRO B 1 107 ? 19.845 14.921 30.216 1.00 12.13 103 PRO B N 1
ATOM 2302 C CA . PRO B 1 107 ? 18.872 15.087 29.147 1.00 12.48 103 PRO B CA 1
ATOM 2303 C C . PRO B 1 107 ? 19.121 16.404 28.420 1.00 11.58 103 PRO B C 1
ATOM 2304 O O . PRO B 1 107 ? 19.542 17.397 29.043 1.00 12.23 103 PRO B O 1
ATOM 2308 N N . GLY B 1 108 ? 18.888 16.387 27.112 1.00 10.17 104 GLY B N 1
ATOM 2309 C CA . GLY B 1 108 ? 18.881 17.586 26.283 1.00 10.05 104 GLY B CA 1
ATOM 2310 C C . GLY B 1 108 ? 20.219 17.894 25.632 1.00 9.58 104 GLY B C 1
ATOM 2311 O O . GLY B 1 108 ? 20.370 18.949 25.025 1.00 11.33 104 GLY B O 1
ATOM 2312 N N . TRP B 1 109 ? 21.168 16.971 25.704 1.00 8.87 105 TRP B N 1
ATOM 2313 C CA . TRP B 1 109 ? 22.481 17.219 25.096 1.00 7.89 105 TRP B CA 1
ATOM 2314 C C . TRP B 1 109 ? 22.442 16.713 23.686 1.00 8.69 105 TRP B C 1
ATOM 2315 O O . TRP B 1 109 ? 21.748 15.727 23.399 1.00 8.64 105 TRP B O 1
ATOM 2326 N N . VAL B 1 110 ? 23.118 17.439 22.808 1.00 7.46 106 VAL B N 1
ATOM 2327 C CA . VAL B 1 110 ? 23.063 17.158 21.354 1.00 7.03 106 VAL B CA 1
ATOM 2328 C C . VAL B 1 110 ? 24.419 16.642 20.906 1.00 6.36 106 VAL B C 1
ATOM 2329 O O . VAL B 1 110 ? 25.461 17.251 21.231 1.00 5.16 106 VAL B O 1
ATOM 2333 N N . SER B 1 111 ? 24.394 15.550 20.140 1.00 5.59 107 SER B N 1
ATOM 2334 C CA . SER B 1 111 ? 25.606 14.804 19.834 1.00 5.12 107 SER B CA 1
ATOM 2335 C C . SER B 1 111 ? 25.502 14.215 18.428 1.00 5.14 107 SER B C 1
ATOM 2336 O O . SER B 1 111 ? 24.398 13.976 17.935 1.00 5.69 107 SER B O 1
ATOM 2339 N N . MET B 1 112 ? 26.655 13.991 17.802 1.00 4.32 108 MET B N 1
ATOM 2340 C CA . MET B 1 112 ? 26.723 13.476 16.451 1.00 4.70 108 MET B CA 1
ATOM 2341 C C . MET B 1 112 ? 26.563 11.973 16.421 1.00 5.33 108 MET B C 1
ATOM 2342 O O . MET B 1 112 ? 27.239 11.230 17.165 1.00 5.81 108 MET B O 1
ATOM 2347 N N . ALA B 1 113 ? 25.661 11.499 15.551 1.00 6.08 109 ALA B N 1
ATOM 2348 C CA . ALA B 1 113 ? 25.587 10.079 15.304 1.00 7.06 109 ALA B CA 1
ATOM 2349 C C . ALA B 1 113 ? 26.819 9.681 14.484 1.00 7.64 109 ALA B C 1
ATOM 2350 O O . ALA B 1 113 ? 27.455 10.545 13.859 1.00 8.10 109 ALA B O 1
ATOM 2352 N N . ASN B 1 114 ? 27.220 8.414 14.573 1.00 8.50 110 ASN B N 1
ATOM 2353 C CA . ASN B 1 114 ? 28.319 7.919 13.753 1.00 8.68 110 ASN B CA 1
ATOM 2354 C C . ASN B 1 114 ? 28.237 6.405 13.515 1.00 9.68 110 ASN B C 1
ATOM 2355 O O . ASN B 1 114 ? 27.385 5.720 14.066 1.00 9.85 110 ASN B O 1
ATOM 2360 N N . ALA B 1 115 ? 29.125 5.916 12.657 1.00 9.16 111 ALA B N 1
ATOM 2361 C CA . ALA B 1 115 ? 29.227 4.495 12.385 1.00 11.37 111 ALA B CA 1
ATOM 2362 C C . ALA B 1 115 ? 30.685 4.068 12.640 1.00 11.99 111 ALA B C 1
ATOM 2363 O O . ALA B 1 115 ? 31.271 3.280 11.889 1.00 13.36 111 ALA B O 1
ATOM 2365 N N . GLY B 1 116 ? 31.262 4.605 13.719 1.00 10.59 112 GLY B N 1
ATOM 2366 C CA . GLY B 1 116 ? 32.629 4.306 14.086 1.00 11.01 112 GLY B CA 1
ATOM 2367 C C . GLY B 1 116 ? 33.447 5.569 14.115 1.00 11.00 112 GLY B C 1
ATOM 2368 O O . GLY B 1 116 ? 32.933 6.677 13.846 1.00 10.25 112 GLY B O 1
ATOM 2369 N N . LYS B 1 117 ? 34.730 5.407 14.412 1.00 11.10 113 LYS B N 1
ATOM 2370 C CA . LYS B 1 117 ? 35.620 6.554 14.521 1.00 11.87 113 LYS B CA 1
ATOM 2371 C C . LYS B 1 117 ? 35.670 7.379 13.224 1.00 10.99 113 LYS B C 1
ATOM 2372 O O . LYS B 1 117 ? 35.790 6.817 12.134 1.00 11.40 113 LYS B O 1
ATOM 2378 N N . ASP B 1 118 ? 35.618 8.706 13.363 1.00 10.64 114 ASP B N 1
ATOM 2379 C CA . ASP B 1 118 ? 35.790 9.661 12.262 1.00 10.69 114 ASP B CA 1
ATOM 2380 C C . ASP B 1 118 ? 34.769 9.495 11.136 1.00 10.57 114 ASP B C 1
ATOM 2381 O O . ASP B 1 118 ? 35.114 9.546 9.942 1.00 11.23 114 ASP B O 1
ATOM 2386 N N . THR B 1 119 ? 33.506 9.291 11.503 1.00 9.62 115 THR B N 1
ATOM 2387 C CA A THR B 1 119 ? 32.439 9.122 10.530 0.50 8.60 115 THR B CA 1
ATOM 2388 C CA B THR B 1 119 ? 32.467 9.191 10.468 0.50 9.84 115 THR B CA 1
ATOM 2389 C C . THR B 1 119 ? 31.257 10.066 10.787 1.00 8.61 115 THR B C 1
ATOM 2390 O O . THR B 1 119 ? 30.112 9.657 10.659 1.00 9.09 115 THR B O 1
ATOM 2397 N N . ASN B 1 120 ? 31.526 11.301 11.190 1.00 8.83 116 ASN B N 1
ATOM 2398 C CA . ASN B 1 120 ? 30.416 12.259 11.432 1.00 7.71 116 ASN B CA 1
ATOM 2399 C C . ASN B 1 120 ? 29.877 12.798 10.121 1.00 7.95 116 ASN B C 1
ATOM 2400 O O . ASN B 1 120 ? 30.649 13.101 9.259 1.00 8.99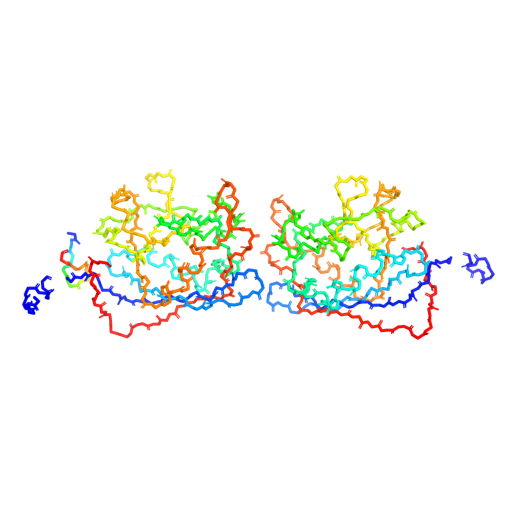 116 ASN B O 1
ATOM 2405 N N . GLY B 1 121 ? 28.553 12.888 9.987 1.00 7.48 117 GLY B N 1
ATOM 2406 C CA . GLY B 1 121 ? 27.936 13.466 8.779 1.00 7.80 117 GLY B CA 1
ATOM 2407 C C . GLY B 1 121 ? 27.013 14.620 9.090 1.00 8.09 117 GLY B C 1
ATOM 2408 O O . GLY B 1 121 ? 27.455 15.686 9.511 1.00 8.11 117 GLY B O 1
ATOM 2409 N N . SER B 1 122 ? 25.713 14.394 8.901 1.00 6.78 118 SER B N 1
ATOM 2410 C CA . SER B 1 122 ? 24.696 15.362 9.252 1.00 6.79 118 SER B CA 1
ATOM 2411 C C . SER B 1 122 ? 23.820 14.840 10.413 1.00 6.91 118 SER B C 1
ATOM 2412 O O . SER B 1 122 ? 23.179 15.619 11.104 1.00 6.20 118 SER B O 1
ATOM 2415 N N . GLN B 1 123 ? 23.816 13.512 10.652 1.00 7.16 119 GLN B N 1
ATOM 2416 C CA . GLN B 1 123 ? 22.924 12.937 11.653 1.00 7.74 119 GLN B CA 1
ATOM 2417 C C . GLN B 1 123 ? 23.367 13.270 13.061 1.00 7.87 119 GLN B C 1
ATOM 2418 O O . GLN B 1 123 ? 24.570 13.260 13.365 1.00 7.97 119 GLN B O 1
ATOM 2424 N N . PHE B 1 124 ? 22.389 13.575 13.893 1.00 6.70 120 PHE B N 1
ATOM 2425 C CA . PHE B 1 124 ? 22.614 13.953 15.296 1.00 6.57 120 PHE B CA 1
ATOM 2426 C C . PHE B 1 124 ? 21.521 13.320 16.132 1.00 7.17 120 PHE B C 1
ATOM 2427 O O . PHE B 1 124 ? 20.456 12.857 15.602 1.00 7.13 120 PHE B O 1
ATOM 2435 N N . PHE B 1 125 ? 21.761 13.311 17.442 1.00 6.86 121 PHE B N 1
ATOM 2436 C CA . PHE B 1 125 ? 20.744 12.858 18.372 1.00 7.04 121 PHE B CA 1
ATOM 2437 C C . PHE B 1 125 ? 20.663 13.794 19.551 1.00 7.00 121 PHE B C 1
ATOM 2438 O O . PHE B 1 125 ? 21.628 14.499 19.864 1.00 6.05 121 PHE B O 1
ATOM 2446 N N . ILE B 1 126 ? 19.474 13.854 20.132 1.00 6.21 122 ILE B N 1
ATOM 2447 C CA . ILE B 1 126 ? 19.215 14.682 21.313 1.00 7.04 122 ILE B CA 1
ATOM 2448 C C . ILE B 1 126 ? 18.912 13.712 22.448 1.00 8.11 122 ILE B C 1
ATOM 2449 O O . ILE B 1 126 ? 17.942 12.939 22.377 1.00 7.81 122 ILE B O 1
ATOM 2454 N N . THR B 1 127 ? 19.718 13.750 23.505 1.00 8.33 123 THR B N 1
ATOM 2455 C CA . THR B 1 127 ? 19.526 12.787 24.607 1.00 9.71 123 THR B CA 1
ATOM 2456 C C . THR B 1 127 ? 18.273 13.154 25.406 1.00 10.07 123 THR B C 1
ATOM 2457 O O . THR B 1 127 ? 17.902 14.322 25.471 1.00 7.77 123 THR B O 1
ATOM 2461 N N . THR B 1 128 ? 17.594 12.146 25.956 1.00 10.74 124 THR B N 1
ATOM 2462 C CA . THR B 1 128 ? 16.437 12.427 26.803 1.00 11.48 124 THR B CA 1
ATOM 2463 C C . THR B 1 128 ? 16.712 11.905 28.215 1.00 12.58 124 THR B C 1
ATOM 2464 O O . THR B 1 128 ? 15.865 12.040 29.123 1.00 13.33 124 THR B O 1
ATOM 2468 N N . VAL B 1 129 ? 17.909 11.330 28.389 1.00 11.41 125 VAL B N 1
ATOM 2469 C CA . VAL B 1 129 ? 18.458 10.953 29.690 1.00 11.94 125 VAL B CA 1
ATOM 2470 C C . VAL B 1 129 ? 19.971 11.217 29.654 1.00 11.94 125 VAL B C 1
ATOM 2471 O O . VAL B 1 129 ? 20.522 11.524 28.588 1.00 11.88 125 VAL B O 1
ATOM 2475 N N . LYS B 1 130 ? 20.633 11.090 30.795 1.00 12.42 126 LYS B N 1
ATOM 2476 C CA . LYS B 1 130 ? 22.105 11.027 30.799 1.00 11.11 126 LYS B CA 1
ATOM 2477 C C . LYS B 1 130 ? 22.519 9.739 30.079 1.00 11.10 126 LYS B C 1
ATOM 2478 O O . LYS B 1 130 ? 22.010 8.664 30.412 1.00 11.58 126 LYS B O 1
ATOM 2484 N N . THR B 1 131 ? 23.396 9.846 29.079 1.00 9.06 127 THR B N 1
ATOM 2485 C CA . THR B 1 131 ? 23.856 8.692 28.308 1.00 8.81 127 THR B CA 1
ATOM 2486 C C . THR B 1 131 ? 25.391 8.582 28.364 1.00 8.72 127 THR B C 1
ATOM 2487 O O . THR B 1 131 ? 26.108 8.634 27.352 1.00 7.76 127 THR B O 1
ATOM 2491 N N . ALA B 1 132 ? 25.888 8.341 29.566 1.00 8.59 128 ALA B N 1
ATOM 2492 C CA . ALA B 1 132 ? 27.340 8.345 29.809 1.00 9.14 128 ALA B CA 1
ATOM 2493 C C . ALA B 1 132 ? 28.095 7.252 29.029 1.00 9.00 128 ALA B C 1
ATOM 2494 O O . ALA B 1 132 ? 29.303 7.385 28.781 1.00 9.21 128 ALA B O 1
ATOM 2496 N N . TRP B 1 133 ? 27.408 6.175 28.631 1.00 9.31 129 TRP B N 1
ATOM 2497 C CA . TRP B 1 133 ? 28.095 5.095 27.904 1.00 10.44 129 TRP B CA 1
ATOM 2498 C C . TRP B 1 133 ? 28.540 5.505 26.486 1.00 9.62 129 TRP B C 1
ATOM 2499 O O . TRP B 1 133 ? 29.329 4.787 25.848 1.00 11.27 129 TRP B O 1
ATOM 2510 N N . LEU B 1 134 ? 28.039 6.651 26.001 1.00 9.38 130 LEU B N 1
ATOM 2511 C CA . LEU B 1 134 ? 28.432 7.191 24.698 1.00 8.64 130 LEU B CA 1
ATOM 2512 C C . LEU B 1 134 ? 29.592 8.183 24.818 1.00 8.90 130 LEU B C 1
ATOM 2513 O O . LEU B 1 134 ? 30.106 8.613 23.816 1.00 9.41 130 LEU B O 1
ATOM 2518 N N . ASP B 1 135 ? 29.951 8.571 26.040 1.00 7.91 131 ASP B N 1
ATOM 2519 C CA . ASP B 1 135 ? 31.056 9.525 26.231 1.00 9.14 131 ASP B CA 1
ATOM 2520 C C . ASP B 1 135 ? 32.352 9.003 25.588 1.00 9.73 131 ASP B C 1
ATOM 2521 O O . ASP B 1 135 ? 32.709 7.816 25.726 1.00 10.21 131 ASP B O 1
ATOM 2526 N N . GLY B 1 136 ? 33.037 9.892 24.872 1.00 9.58 132 GLY B N 1
ATOM 2527 C CA . GLY B 1 136 ? 34.327 9.596 24.269 1.00 10.35 132 GLY B CA 1
ATOM 2528 C C . GLY B 1 136 ? 34.205 8.897 22.936 1.00 10.49 132 GLY B C 1
ATOM 2529 O O . GLY B 1 136 ? 35.216 8.618 22.299 1.00 10.58 132 GLY B O 1
ATOM 2530 N N . LYS B 1 137 ? 32.965 8.576 22.528 1.00 10.13 133 LYS B N 1
ATOM 2531 C CA . LYS B 1 137 ? 32.693 7.885 21.270 1.00 10.56 133 LYS B CA 1
ATOM 2532 C C . LYS B 1 137 ? 31.857 8.746 20.292 1.00 9.63 133 LYS B C 1
ATOM 2533 O O . LYS B 1 137 ? 31.995 8.608 19.064 1.00 9.18 133 LYS B O 1
ATOM 2539 N N . HIS B 1 138 ? 30.977 9.586 20.843 1.00 7.89 134 HIS B N 1
ATOM 2540 C CA . HIS B 1 138 ? 30.151 10.529 20.078 1.00 6.83 134 HIS B CA 1
ATOM 2541 C C . HIS B 1 138 ? 30.504 11.951 20.454 1.00 7.64 134 HIS B C 1
ATOM 2542 O O . HIS B 1 138 ? 30.622 12.269 21.641 1.00 8.34 134 HIS B O 1
ATOM 2549 N N . VAL B 1 139 ? 30.637 12.829 19.455 1.00 6.72 135 VAL B N 1
ATOM 2550 C CA . VAL B 1 139 ? 31.035 14.225 19.715 1.00 6.34 135 VAL B CA 1
ATOM 2551 C C . VAL B 1 139 ? 29.830 15.062 20.119 1.00 6.12 135 VAL B C 1
ATOM 2552 O O . VAL B 1 139 ? 28.875 15.239 19.309 1.00 6.93 135 VAL B O 1
ATOM 2556 N N . VAL B 1 140 ? 29.884 15.567 21.355 1.00 5.45 136 VAL B N 1
ATOM 2557 C CA . VAL B 1 140 ? 28.845 16.437 21.930 1.00 5.22 136 VAL B CA 1
ATOM 2558 C C . VAL B 1 140 ? 29.154 17.870 21.600 1.00 5.84 136 VAL B C 1
ATOM 2559 O O . VAL B 1 140 ? 30.323 18.332 21.726 1.00 5.88 136 VAL B O 1
ATOM 2563 N N . PHE B 1 141 ? 28.138 18.585 21.133 1.00 5.14 137 PHE B N 1
ATOM 2564 C CA . PHE B 1 141 ? 28.354 19.939 20.610 1.00 4.53 137 PHE B CA 1
ATOM 2565 C C . PHE B 1 141 ? 27.269 20.962 20.936 1.00 5.38 137 PHE B C 1
ATOM 2566 O O . PHE B 1 141 ? 27.348 22.129 20.501 1.00 5.74 137 PHE B O 1
ATOM 2574 N N . GLY B 1 142 ? 26.209 20.538 21.630 1.00 5.83 138 GLY B N 1
ATOM 2575 C CA . GLY B 1 142 ? 25.168 21.501 22.001 1.00 5.78 138 GLY B CA 1
ATOM 2576 C C . GLY B 1 142 ? 24.234 21.004 23.112 1.00 6.33 138 GLY B C 1
ATOM 2577 O O . GLY B 1 142 ? 24.344 19.879 23.600 1.00 5.41 138 GLY B O 1
ATOM 2578 N N . LYS B 1 143 ? 23.329 21.878 23.509 1.00 7.00 139 LYS B N 1
ATOM 2579 C CA A LYS B 1 143 ? 22.363 21.596 24.584 0.50 8.14 139 LYS B CA 1
ATOM 2580 C CA B LYS B 1 143 ? 22.334 21.536 24.522 0.50 7.82 139 LYS B CA 1
ATOM 2581 C C . LYS B 1 143 ? 21.056 22.283 24.248 1.00 7.35 139 LYS B C 1
ATOM 2582 O O . LYS B 1 143 ? 21.058 23.447 23.842 1.00 7.43 139 LYS B O 1
ATOM 2593 N N . VAL B 1 144 ? 19.939 21.596 24.449 1.00 7.38 140 VAL B N 1
ATOM 2594 C CA . VAL B 1 144 ? 18.640 22.269 24.359 1.00 7.68 140 VAL B CA 1
ATOM 2595 C C . VAL B 1 144 ? 18.477 23.325 25.451 1.00 9.09 140 VAL B C 1
ATOM 2596 O O . VAL B 1 144 ? 18.619 23.024 26.642 1.00 10.08 140 VAL B O 1
ATOM 2600 N N . LEU B 1 145 ? 18.198 24.563 25.028 1.00 9.24 141 LEU B N 1
ATOM 2601 C CA . LEU B 1 145 ? 18.040 25.680 25.944 1.00 11.38 141 LEU B CA 1
ATOM 2602 C C . LEU B 1 145 ? 16.587 26.024 26.208 1.00 11.55 141 LEU B C 1
ATOM 2603 O O . LEU B 1 145 ? 16.244 26.529 27.298 1.00 12.46 141 LEU B O 1
ATOM 2608 N N . GLU B 1 146 ? 15.756 25.782 25.208 1.00 12.55 142 GLU B N 1
ATOM 2609 C CA . GLU B 1 146 ? 14.311 25.992 25.294 1.00 13.01 142 GLU B CA 1
ATOM 2610 C C . GLU B 1 146 ? 13.606 24.914 24.519 1.00 11.81 142 GLU B C 1
ATOM 2611 O O . GLU B 1 146 ? 14.110 24.400 23.500 1.00 10.76 142 GLU B O 1
ATOM 2617 N N . GLY B 1 147 ? 12.396 24.589 24.956 1.00 11.50 143 GLY B N 1
ATOM 2618 C CA . GLY B 1 147 ? 11.615 23.606 24.218 1.00 11.62 143 GLY B CA 1
ATOM 2619 C C . GLY B 1 147 ? 11.921 22.156 24.578 1.00 11.84 143 GLY B C 1
ATOM 2620 O O . GLY B 1 147 ? 11.634 21.260 23.781 1.00 12.17 143 GLY B O 1
ATOM 2621 N N . MET B 1 148 ? 12.456 21.902 25.778 1.00 13.03 144 MET B N 1
ATOM 2622 C CA . MET B 1 148 ? 12.670 20.506 26.196 1.00 13.29 144 MET B CA 1
ATOM 2623 C C . MET B 1 148 ? 11.315 19.799 26.262 1.00 13.96 144 MET B C 1
ATOM 2624 O O . MET B 1 148 ? 11.222 18.612 25.976 1.00 13.44 144 MET B O 1
ATOM 2629 N N . GLU B 1 149 ? 10.261 20.552 26.570 1.00 14.97 145 GLU B N 1
ATOM 2630 C CA . GLU B 1 149 ? 8.891 19.988 26.540 1.00 15.71 145 GLU B CA 1
ATOM 2631 C C . GLU B 1 149 ? 8.530 19.452 25.154 1.00 15.35 145 GLU B C 1
ATOM 2632 O O . GLU B 1 149 ? 7.818 18.437 25.037 1.00 14.94 145 GLU B O 1
ATOM 2638 N N . VAL B 1 150 ? 9.021 20.122 24.100 1.00 14.34 146 VAL B N 1
ATOM 2639 C CA . VAL B 1 150 ? 8.790 19.689 22.719 1.00 13.57 146 VAL B CA 1
ATOM 2640 C C . VAL B 1 150 ? 9.559 18.404 22.404 1.00 13.76 146 VAL B C 1
ATOM 2641 O O . VAL B 1 150 ? 9.014 17.462 21.839 1.00 13.17 146 VAL B O 1
ATOM 2645 N N . VAL B 1 151 ? 10.838 18.370 22.766 1.00 12.76 147 VAL B N 1
ATOM 2646 C CA . VAL B 1 151 ? 11.604 17.134 22.721 1.00 13.47 147 VAL B CA 1
ATOM 2647 C C . VAL B 1 151 ? 10.870 15.957 23.407 1.00 13.74 147 VAL B C 1
ATOM 2648 O O . VAL B 1 151 ? 10.810 14.861 22.851 1.00 12.42 147 VAL B O 1
ATOM 2652 N N . ARG B 1 152 ? 10.300 16.207 24.593 1.00 14.89 148 ARG B N 1
ATOM 2653 C CA . ARG B 1 152 ? 9.520 15.188 25.306 1.00 16.39 148 ARG B CA 1
ATOM 2654 C C . ARG B 1 152 ? 8.293 14.696 24.535 1.00 16.53 148 ARG B C 1
ATOM 2655 O O . ARG B 1 152 ? 7.967 13.512 24.594 1.00 16.27 148 ARG B O 1
ATOM 2663 N N . LYS B 1 153 ? 7.640 15.587 23.793 1.00 16.64 149 LYS B N 1
ATOM 2664 C CA . LYS B 1 153 ? 6.484 15.181 22.960 1.00 16.74 149 LYS B CA 1
ATOM 2665 C C . LYS B 1 153 ? 6.925 14.221 21.864 1.00 16.22 149 LYS B C 1
ATOM 2666 O O . LYS B 1 153 ? 6.233 13.257 21.530 1.00 16.78 149 LYS B O 1
ATOM 2672 N N . VAL B 1 154 ? 8.089 14.496 21.287 1.00 15.70 150 VAL B N 1
ATOM 2673 C CA . VAL B 1 154 ? 8.607 13.665 20.228 1.00 15.27 150 VAL B CA 1
ATOM 2674 C C . VAL B 1 154 ? 9.029 12.334 20.840 1.00 15.97 150 VAL B C 1
ATOM 2675 O O . VAL B 1 154 ? 8.703 11.270 20.300 1.00 15.47 150 VAL B O 1
ATOM 2679 N N . GLU B 1 155 ? 9.717 12.388 21.986 1.00 15.42 151 GLU B N 1
ATOM 2680 C CA . GLU B 1 155 ? 10.196 11.178 22.676 1.00 16.33 151 GLU B CA 1
ATOM 2681 C C . GLU B 1 155 ? 9.060 10.161 22.914 1.00 17.37 151 GLU B C 1
ATOM 2682 O O . GLU B 1 155 ? 9.275 8.939 22.840 1.00 17.00 151 GLU B O 1
ATOM 2688 N N . SER B 1 156 ? 7.869 10.704 23.151 1.00 18.72 152 SER B N 1
ATOM 2689 C CA A SER B 1 156 ? 6.691 9.903 23.507 0.50 19.30 152 SER B CA 1
ATOM 2690 C CA B SER B 1 156 ? 6.678 9.920 23.505 0.50 18.93 152 SER B CA 1
ATOM 2691 C C . SER B 1 156 ? 5.798 9.540 22.322 1.00 19.76 152 SER B C 1
ATOM 2692 O O . SER B 1 156 ? 4.757 8.861 22.498 1.00 19.15 152 SER B O 1
ATOM 2697 N N . THR B 1 157 ? 6.179 9.959 21.115 1.00 19.26 153 THR B N 1
ATOM 2698 C CA . THR B 1 157 ? 5.357 9.649 19.936 1.00 20.33 153 THR B CA 1
ATOM 2699 C C . THR B 1 157 ? 5.348 8.134 19.645 1.00 20.64 15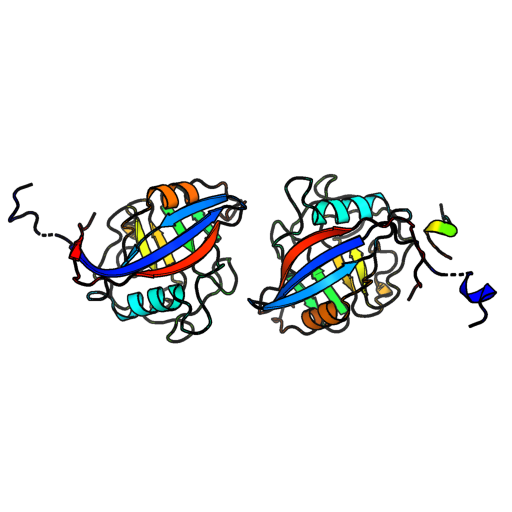3 THR B C 1
ATOM 2700 O O . THR B 1 157 ? 6.363 7.450 19.777 1.00 20.31 153 THR B O 1
ATOM 2704 N N . LYS B 1 158 ? 4.190 7.611 19.248 1.00 21.49 154 LYS B N 1
ATOM 2705 C CA . LYS B 1 158 ? 4.073 6.190 18.952 1.00 22.36 154 LYS B CA 1
ATOM 2706 C C . LYS B 1 158 ? 4.982 5.760 17.799 1.00 22.45 154 LYS B C 1
ATOM 2707 O O . LYS B 1 158 ? 5.054 6.434 16.772 1.00 22.50 154 LYS B O 1
ATOM 2713 N N . THR B 1 159 ? 5.663 4.627 17.968 1.00 22.67 155 THR B N 1
ATOM 2714 C CA . THR B 1 159 ? 6.642 4.146 16.986 1.00 23.19 155 THR B CA 1
ATOM 2715 C C . THR B 1 159 ? 6.358 2.733 16.470 1.00 23.80 155 THR B C 1
ATOM 2716 O O . THR B 1 159 ? 5.658 1.961 17.122 1.00 24.46 155 THR B O 1
ATOM 2720 N N . ASP B 1 160 ? 6.899 2.403 15.302 1.00 24.53 156 ASP B N 1
ATOM 2721 C CA . ASP B 1 160 ? 6.806 1.040 14.781 1.00 25.40 156 ASP B CA 1
ATOM 2722 C C . ASP B 1 160 ? 7.897 0.128 15.372 1.00 26.07 156 ASP B C 1
ATOM 2723 O O . ASP B 1 160 ? 8.642 0.532 16.287 1.00 25.91 156 ASP B O 1
ATOM 2728 N N . SER B 1 161 ? 7.999 -1.087 14.831 1.00 26.78 157 SER B N 1
ATOM 2729 C CA . SER B 1 161 ? 8.924 -2.109 15.339 1.00 27.25 157 SER B CA 1
ATOM 2730 C C . SER B 1 161 ? 10.398 -1.709 15.294 1.00 26.89 157 SER B C 1
ATOM 2731 O O . SER B 1 161 ? 11.197 -2.185 16.104 1.00 27.66 157 SER B O 1
ATOM 2734 N N . ARG B 1 162 ? 10.754 -0.845 14.346 1.00 26.25 158 ARG B N 1
ATOM 2735 C CA . ARG B 1 162 ? 12.130 -0.386 14.197 1.00 25.85 158 ARG B CA 1
ATOM 2736 C C . ARG B 1 162 ? 12.315 1.022 14.789 1.00 24.57 158 ARG B C 1
ATOM 2737 O O . ARG B 1 162 ? 13.221 1.758 14.393 1.00 24.57 158 ARG B O 1
ATOM 2745 N N . ASP B 1 163 ? 11.451 1.377 15.738 1.00 23.74 159 ASP B N 1
ATOM 2746 C CA . ASP B 1 163 ? 11.506 2.663 16.454 1.00 23.21 159 ASP B CA 1
ATOM 2747 C C . ASP B 1 163 ? 11.298 3.902 15.568 1.00 21.79 159 ASP B C 1
ATOM 2748 O O . ASP B 1 163 ? 11.705 5.007 15.933 1.00 20.67 159 ASP B O 1
ATOM 2753 N N . LYS B 1 164 ? 10.647 3.712 14.422 1.00 21.22 160 LYS B N 1
ATOM 2754 C CA . LYS B 1 164 ? 10.290 4.821 13.519 1.00 20.60 160 LYS B CA 1
ATOM 2755 C C . LYS B 1 164 ? 8.924 5.406 13.899 1.00 19.76 160 LYS B C 1
ATOM 2756 O O . LYS B 1 164 ? 7.952 4.641 14.007 1.00 19.56 160 LYS B O 1
ATOM 2762 N N . PRO B 1 165 ? 8.831 6.751 14.104 1.00 18.11 161 PRO B N 1
ATOM 2763 C CA . PRO B 1 165 ? 7.534 7.371 14.408 1.00 17.85 161 PRO B CA 1
ATOM 2764 C C . PRO B 1 165 ? 6.445 6.979 13.407 1.00 17.73 161 PRO B C 1
ATOM 2765 O O . PRO B 1 165 ? 6.691 6.939 12.200 1.00 17.87 161 PRO B O 1
ATOM 2769 N N . LEU B 1 166 ? 5.259 6.660 13.915 1.00 18.98 162 LEU B N 1
ATOM 2770 C CA . LEU B 1 166 ? 4.136 6.291 13.039 1.00 20.11 162 LEU B CA 1
ATOM 2771 C C . LEU B 1 166 ? 3.650 7.503 12.242 1.00 19.75 162 LEU B C 1
ATOM 2772 O O . LEU B 1 166 ? 3.200 7.371 11.097 1.00 20.67 162 LEU B O 1
ATOM 2777 N N . LYS B 1 167 ? 3.714 8.676 12.869 1.00 20.26 163 LYS B N 1
ATOM 2778 C CA . LYS B 1 167 ? 3.511 9.937 12.184 1.00 20.41 163 LYS B CA 1
ATOM 2779 C C . LYS B 1 167 ? 4.872 10.576 12.023 1.00 20.44 163 LYS B C 1
ATOM 2780 O O . LYS B 1 167 ? 5.673 10.556 12.961 1.00 20.76 163 LYS B O 1
ATOM 2786 N N . ASP B 1 168 ? 5.127 11.114 10.838 1.00 20.05 164 ASP B N 1
ATOM 2787 C CA . ASP B 1 168 ? 6.406 11.762 10.560 1.00 19.58 164 ASP B CA 1
ATOM 2788 C C . ASP B 1 168 ? 6.608 12.939 11.495 1.00 17.97 164 ASP B C 1
ATOM 2789 O O . ASP B 1 168 ? 5.728 13.789 11.628 1.00 17.06 164 ASP B O 1
ATOM 2794 N N . VAL B 1 169 ? 7.781 12.983 12.141 1.00 16.88 165 VAL B N 1
ATOM 2795 C CA . VAL B 1 169 ? 8.155 14.121 12.977 1.00 15.69 165 VAL B CA 1
ATOM 2796 C C . VAL B 1 169 ? 9.094 14.940 12.103 1.00 15.01 165 VAL B C 1
ATOM 2797 O O . VAL B 1 169 ? 10.187 14.474 11.786 1.00 14.05 165 VAL B O 1
ATOM 2801 N N . ILE B 1 170 ? 8.642 16.120 11.691 1.00 14.39 166 ILE B N 1
ATOM 2802 C CA . ILE B 1 170 ? 9.322 16.906 10.651 1.00 14.01 166 ILE B CA 1
ATOM 2803 C C . ILE B 1 170 ? 9.872 18.218 11.195 1.00 12.74 166 ILE B C 1
ATOM 2804 O O . ILE B 1 170 ? 9.257 18.875 12.047 1.00 11.56 166 ILE B O 1
ATOM 2809 N N . ILE B 1 171 ? 11.054 18.577 10.708 1.00 11.22 167 ILE B N 1
ATOM 2810 C CA . ILE B 1 171 ? 11.598 19.900 10.949 1.00 10.98 167 ILE B CA 1
ATOM 2811 C C . ILE B 1 171 ? 10.946 20.826 9.907 1.00 10.85 167 ILE B C 1
ATOM 2812 O O . ILE B 1 171 ? 11.387 20.892 8.747 1.00 12.06 167 ILE B O 1
ATOM 2817 N N . ALA B 1 172 ? 9.879 21.500 10.335 1.00 11.23 168 ALA B N 1
ATOM 2818 C CA . ALA B 1 172 ? 9.076 22.374 9.472 1.00 12.23 168 ALA B CA 1
ATOM 2819 C C . ALA B 1 172 ? 9.849 23.625 9.071 1.00 12.61 168 ALA B C 1
ATOM 2820 O O . ALA B 1 172 ? 9.721 24.128 7.943 1.00 13.00 168 ALA B O 1
ATOM 2822 N N . ASP B 1 173 ? 10.681 24.107 9.985 1.00 12.71 169 ASP B N 1
ATOM 2823 C CA . ASP B 1 173 ? 11.532 25.245 9.696 1.00 12.76 169 ASP B CA 1
ATOM 2824 C C . ASP B 1 173 ? 12.695 25.161 10.647 1.00 11.41 169 ASP B C 1
ATOM 2825 O O . ASP B 1 173 ? 12.609 24.536 11.701 1.00 11.21 169 ASP B O 1
ATOM 2830 N N . CYS B 1 174 ? 13.788 25.806 10.270 1.00 10.75 170 CYS B N 1
ATOM 2831 C CA . CYS B 1 174 ? 14.950 25.824 11.127 1.00 9.88 170 CYS B CA 1
ATOM 2832 C C . CYS B 1 174 ? 15.866 26.937 10.668 1.00 9.40 170 CYS B C 1
ATOM 2833 O O . CYS B 1 174 ? 15.722 27.458 9.551 1.00 9.28 170 CYS B O 1
ATOM 2836 N N . GLY B 1 175 ? 16.808 27.298 11.524 1.00 9.03 171 GLY B N 1
ATOM 2837 C CA . GLY B 1 175 ? 17.726 28.387 11.231 1.00 9.22 171 GLY B CA 1
ATOM 2838 C C . GLY B 1 175 ? 18.575 28.744 12.421 1.00 9.21 171 GLY B C 1
ATOM 2839 O O . GLY B 1 175 ? 18.524 28.070 13.472 1.00 8.46 171 GLY B O 1
ATOM 2840 N N . LYS B 1 176 ? 19.389 29.776 12.259 1.00 10.35 172 LYS B N 1
ATOM 2841 C CA . LYS B 1 176 ? 20.249 30.223 13.345 1.00 11.68 172 LYS B CA 1
ATOM 2842 C C . LYS B 1 176 ? 19.758 31.509 14.000 1.00 11.86 172 LYS B C 1
ATOM 2843 O O . LYS B 1 176 ? 19.061 32.316 13.375 1.00 12.02 172 LYS B O 1
ATOM 2849 N N . ILE B 1 177 ? 20.134 31.664 15.265 1.00 11.87 173 ILE B N 1
ATOM 2850 C CA . ILE B 1 177 ? 19.919 32.865 16.072 1.00 12.14 173 ILE B CA 1
ATOM 2851 C C . ILE B 1 177 ? 21.290 33.273 16.626 1.00 12.11 173 ILE B C 1
ATOM 2852 O O . ILE B 1 177 ? 21.990 32.487 17.289 1.00 11.43 173 ILE B O 1
ATOM 2857 N N . GLU B 1 178 ? 21.690 34.495 16.321 1.00 12.44 174 GLU B N 1
ATOM 2858 C CA . GLU B 1 178 ? 22.983 34.984 16.767 1.00 13.23 174 GLU B CA 1
ATOM 2859 C C . GLU B 1 178 ? 22.987 35.239 18.273 1.00 13.57 174 GLU B C 1
ATOM 2860 O O . GLU B 1 178 ? 21.952 35.579 18.858 1.00 12.96 174 GLU B O 1
ATOM 2866 N N . VAL B 1 179 ? 24.174 35.110 18.873 1.00 12.60 175 VAL B N 1
ATOM 2867 C CA . VAL B 1 179 ? 24.354 35.306 20.305 1.00 12.76 175 VAL B CA 1
ATOM 2868 C C . VAL B 1 179 ? 25.425 36.399 20.434 1.00 14.11 175 VAL B C 1
ATOM 2869 O O . VAL B 1 179 ? 26.587 36.152 20.115 1.00 14.45 175 VAL B O 1
ATOM 2873 N N . GLU B 1 180 ? 25.018 37.586 20.889 1.00 15.78 176 GLU B N 1
ATOM 2874 C CA . GLU B 1 180 ? 25.929 38.747 20.979 1.00 17.65 176 GLU B CA 1
ATOM 2875 C C . GLU B 1 180 ? 27.086 38.484 21.915 1.00 17.00 176 GLU B C 1
ATOM 2876 O O . GLU B 1 180 ? 28.225 38.841 21.618 1.00 17.14 176 GLU B O 1
ATOM 2882 N N . LYS B 1 181 ? 26.774 37.875 23.063 1.00 16.58 177 LYS B N 1
ATOM 2883 C CA . LYS B 1 181 ? 27.730 37.624 24.125 1.00 16.32 177 LYS B CA 1
ATOM 2884 C C . LYS B 1 181 ? 27.665 36.145 24.562 1.00 14.14 177 LYS B C 1
ATOM 2885 O O . LYS B 1 181 ? 26.721 35.761 25.260 1.00 13.96 177 LYS B O 1
ATOM 2891 N N . PRO B 1 182 ? 28.651 35.319 24.157 1.00 13.18 178 PRO B N 1
AT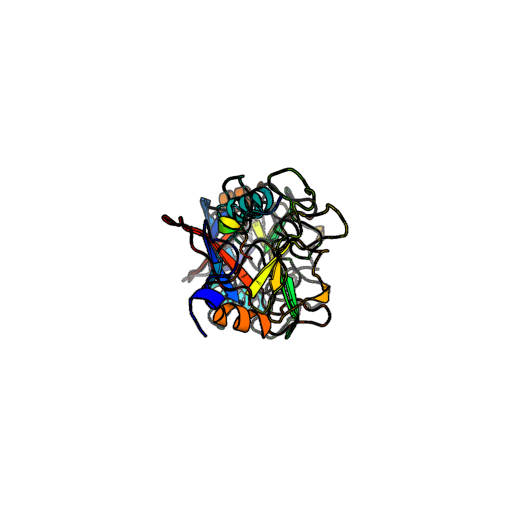OM 2892 C CA . PRO B 1 182 ? 28.683 33.902 24.587 1.00 12.20 178 PRO B CA 1
ATOM 2893 C C . PRO B 1 182 ? 28.539 33.758 26.102 1.00 11.44 178 PRO B C 1
ATOM 2894 O O . PRO B 1 182 ? 29.076 34.579 26.864 1.00 11.71 178 PRO B O 1
ATOM 2898 N N . PHE B 1 183 ? 27.778 32.753 26.520 1.00 9.30 179 PHE B N 1
ATOM 2899 C CA . PHE B 1 183 ? 27.456 32.551 27.930 1.00 8.44 179 PHE B CA 1
ATOM 2900 C C . PHE B 1 183 ? 27.583 31.081 28.312 1.00 9.05 179 PHE B C 1
ATOM 2901 O O . PHE B 1 183 ? 27.147 30.204 27.565 1.00 8.56 179 PHE B O 1
ATOM 2909 N N . ALA B 1 184 ? 28.099 30.834 29.510 1.00 8.45 180 ALA B N 1
ATOM 2910 C CA . ALA B 1 184 ? 28.325 29.468 29.990 1.00 8.66 180 ALA B CA 1
ATOM 2911 C C . ALA B 1 184 ? 27.038 28.887 30.555 1.00 9.08 180 ALA B C 1
ATOM 2912 O O . ALA B 1 184 ? 26.254 29.602 31.190 1.00 8.93 180 ALA B O 1
ATOM 2914 N N . ILE B 1 185 ? 26.842 27.592 30.329 1.00 9.88 181 ILE B N 1
ATOM 2915 C CA . ILE B 1 185 ? 25.704 26.881 30.892 1.00 9.80 181 ILE B CA 1
ATOM 2916 C C . ILE B 1 185 ? 26.200 25.802 31.878 1.00 10.43 181 ILE B C 1
ATOM 2917 O O . ILE B 1 185 ? 27.394 25.626 32.044 1.00 10.93 181 ILE B O 1
ATOM 2922 N N . ALA B 1 186 ? 25.291 25.112 32.554 1.00 11.83 182 ALA B N 1
ATOM 2923 C CA . ALA B 1 186 ? 25.690 24.101 33.541 1.00 12.53 182 ALA B CA 1
ATOM 2924 C C . ALA B 1 186 ? 25.936 22.774 32.833 1.00 14.44 182 ALA B C 1
ATOM 2925 O O . ALA B 1 186 ? 25.240 22.462 31.872 1.00 13.22 182 ALA B O 1
ATOM 2927 N N . LYS B 1 187 ? 26.907 22.012 33.344 1.00 14.65 183 LYS B N 1
ATOM 2928 C CA . LYS B 1 187 ? 27.232 20.665 32.872 1.00 17.51 183 LYS B CA 1
ATOM 2929 C C . LYS B 1 187 ? 26.291 19.646 33.490 1.00 17.61 183 LYS B C 1
ATOM 2930 O O . LYS B 1 187 ? 26.716 18.753 34.232 1.00 19.22 183 LYS B O 1
ATOM 2936 N N . GLU B 1 188 ? 25.016 19.770 33.173 1.00 18.91 184 GLU B N 1
ATOM 2937 C CA . GLU B 1 188 ? 23.990 18.918 33.764 1.00 19.90 184 GLU B CA 1
ATOM 2938 C C . GLU B 1 188 ? 22.912 18.669 32.717 1.00 19.99 184 GLU B C 1
ATOM 2939 O O . GLU B 1 188 ? 22.080 17.759 32.822 1.00 19.83 184 GLU B O 1
ATOM 2946 N N . ASP C 2 20 ? -20.378 -12.104 -17.502 1.00 43.65 332 ASP C N 1
ATOM 2947 C CA . ASP C 2 20 ? -19.498 -11.302 -16.596 1.00 43.51 332 ASP C CA 1
ATOM 2948 C C . ASP C 2 20 ? -19.195 -9.926 -17.199 1.00 42.88 332 ASP C C 1
ATOM 2949 O O . ASP C 2 20 ? -19.224 -8.904 -16.504 1.00 42.63 332 ASP C O 1
ATOM 2954 N N . TRP C 2 21 ? -18.917 -9.919 -18.499 1.00 42.13 333 TRP C N 1
ATOM 2955 C CA . TRP C 2 21 ? -18.514 -8.722 -19.217 1.00 41.42 333 TRP C CA 1
ATOM 2956 C C . TRP C 2 21 ? -19.666 -7.729 -19.395 1.00 41.24 333 TRP C C 1
ATOM 2957 O O . TRP C 2 21 ? -20.808 -8.129 -19.638 1.00 41.15 333 TRP C O 1
ATOM 2968 N N . ASN C 2 22 ? -19.360 -6.440 -19.253 1.00 40.74 334 ASN C N 1
ATOM 2969 C CA . ASN C 2 22 ? -20.304 -5.373 -19.602 1.00 40.39 334 ASN C CA 1
ATOM 2970 C C . ASN C 2 22 ? -19.693 -4.384 -20.600 1.00 39.88 334 ASN C C 1
ATOM 2971 O O . ASN C 2 22 ? -18.847 -3.564 -20.231 1.00 39.32 334 ASN C O 1
ATOM 2976 N N . GLU C 2 23 ? -20.144 -4.466 -21.854 1.00 39.28 335 GLU C N 1
ATOM 2977 C CA . GLU C 2 23 ? -19.582 -3.684 -22.967 1.00 38.69 335 GLU C CA 1
ATOM 2978 C C . GLU C 2 23 ? -19.468 -2.178 -22.704 1.00 38.07 335 GLU C C 1
ATOM 2979 O O . GLU C 2 23 ? -18.427 -1.578 -22.994 1.00 38.39 335 GLU C O 1
ATOM 2981 N N . ASP C 2 24 ? -20.525 -1.573 -22.161 1.00 37.20 336 ASP C N 1
ATOM 2982 C CA . ASP C 2 24 ? -20.562 -0.120 -21.928 1.00 36.47 336 ASP C CA 1
ATOM 2983 C C . ASP C 2 24 ? -19.479 0.334 -20.944 1.00 35.74 336 ASP C C 1
ATOM 2984 O O . ASP C 2 24 ? -18.849 1.372 -21.147 1.00 35.29 336 ASP C O 1
ATOM 2989 N N . MET C 2 25 ? -19.261 -0.458 -19.897 1.00 34.65 337 MET C N 1
ATOM 2990 C CA . MET C 2 25 ? -18.389 -0.066 -18.788 1.00 33.94 337 MET C CA 1
ATOM 2991 C C . MET C 2 25 ? -16.973 -0.657 -18.816 1.00 33.25 337 MET C C 1
ATOM 2992 O O . MET C 2 25 ? -16.043 -0.065 -18.249 1.00 31.98 337 MET C O 1
ATOM 2997 N N . ASP C 2 26 ? -16.832 -1.819 -19.460 1.00 32.30 338 ASP C N 1
ATOM 2998 C CA . ASP C 2 26 ? -15.565 -2.564 -19.546 1.00 31.61 338 ASP C CA 1
ATOM 2999 C C . ASP C 2 26 ? -14.868 -2.362 -20.880 1.00 31.72 338 ASP C C 1
ATOM 3000 O O . ASP C 2 26 ? -13.655 -2.584 -20.993 1.00 30.83 338 ASP C O 1
ATOM 3005 N N . GLY C 2 27 ? -15.637 -1.948 -21.883 1.00 31.74 339 GLY C N 1
ATOM 3006 C CA . GLY C 2 27 ? -15.119 -1.820 -23.240 1.00 32.64 339 GLY C CA 1
ATOM 3007 C C . GLY C 2 27 ? -15.288 -3.090 -24.052 1.00 33.46 339 GLY C C 1
ATOM 3008 O O . GLY C 2 27 ? -15.992 -4.019 -23.644 1.00 32.70 339 GLY C O 1
ATOM 3009 N N . GLU C 2 28 ? -14.625 -3.135 -25.204 1.00 34.21 340 GLU C N 1
ATOM 3010 C CA . GLU C 2 28 ? -14.847 -4.212 -26.170 1.00 35.20 340 GLU C CA 1
ATOM 3011 C C . GLU C 2 28 ? -14.024 -5.462 -25.867 1.00 35.32 340 GLU C C 1
ATOM 3012 O O . GLU C 2 28 ? -13.033 -5.396 -25.140 1.00 35.62 340 GLU C O 1
#

Secondary structure (DSSP, 8-state):
--HHHHH---PEEEEEEEEEEEETTEEEEEEEEEE-TTTSHHHHHHHHHHHHTTTS--STT-B--EEETTTEEEE--TTTSSSS---BTTBS-B------S---STTEEEE--SSTT-B-S-EEEESS--GGGTTTS-EEEEEEE-HHHHHHHHTS-B-TTS-BSS-EEEEEEEEEEEEEEEE----/--TTTT---PEEEEEEEEEEEETTEEEEEEEEEE-TTTSHHHHHHHHHHHHTTTS--STT-B--EEETTTEEEE--TTTSSSS---BTTBS-B------S---STTEEEE--SSTT-B-S-EEEESS--GGGTTTS-EEEEEEE-HHHHHHHHTS-B-TTS-BSS-EEEEEEEEEEEEEEEE----/---HHHH--

InterPro domains:
  IPR002130 Cyclophilin-type peptidyl-prolyl cis-trans isomerase domain [PF00160] (48-203)
  IPR002130 Cyclophilin-type peptidyl-prolyl cis-trans isomerase domain [PR00153] (64-79)
  IPR002130 Cyclophilin-type peptidyl-prolyl cis-trans isomerase domain [PR00153] (93-105)
  IPR002130 Cyclophilin-type peptidyl-prolyl cis-trans isomerase domain [PR00153] (136-151)
  IPR002130 Cyclophilin-type peptidyl-prolyl cis-trans isomerase domain [PR00153] (151-163)
  IPR002130 Cyclophilin-type peptidyl-prolyl cis-trans isomerase domain [PR00153] (164-179)
  IPR002130 Cyclophilin-type peptidyl-prolyl cis-trans isomerase domain [PS50072] (47-204)
  IPR020892 Cyclophilin-type peptidyl-prolyl cis-trans isomerase, conserved site [PS00170] (88-105)
  IPR029000 Cyclophilin-like domain superfamily [G3DSA:2.40.100.10] (29-216)
  IPR029000 Cyclophilin-like domain superfamily [SSF50891] (42-206)